Protein AF-0000000080643286 (afdb_homodimer)

pLDDT: mean 87.91, std 19.24, range [28.99, 98.94]

Foldseek 3Di:
DAAEEEFAAFLVLLVLLVVLPHQEYEAEAVLFAPQGQYHADLVRVLSNCVVQVVSVHAYEYGRAAPDDPVSLVVLLVVQVSCVVSPHQEYEYADCSNLVSQVVDPDGRAYEYPNAQPQQAQVVLQVVVVSRHQEYEHHLQYAQVSLLRSLVPHPHAYEYEQKFKGWDDFDQAACPVPQPCDPVPRLPLVCPVVLQWGWSQPVVVSQTFTWHQDNRHITTIDSAMHHCLQPCVSVVVSPHRYYYHRQRSHDSVLSSLSSNLSSVLNVLCVVPVVSSNVCSVVSCVVNVVPDDPRHYYDNRNHPPDPPD/DAAEEEFAAFLVLLVLLVVLPHQEYEAEAVLFAPQGQYHADLVRVLSNCVVQVVSVHAYEYGRAAPDDPVSLVVLLVVQVSCVVSPHQEYEYADCSNLVSQVVDPDGRAYEYPNAQPQQAQVVLQVVVVSRHQEYEHHLQYAQVSLLRSLVPHPHAYEYEQKFKGWDDFDQAACPVPQPCPPVPRLPLVCPVVLQWGWPQPVVVSQTFTWHQDNRHITTIDSAMHHCLQPCVSVVVSPRRYYYHRQRSHDSVLSSLSSNLSSVLNVLCVVPVVSSNVCSVVSCVVNVVPDDPRHYYDNRNHPPDPPD

Nearest PDB structures (foldseek):
  4gug-assembly1_B  TM=5.616E-01  e=1.671E-03  Salmonella enterica subsp. enterica serovar Typhimurium str. LT2
  4gfs-assembly1_B  TM=5.701E-01  e=5.575E-03  Salmonella enterica subsp. enterica serovar Typhimurium str. LT2
  2pz0-assembly1_A  TM=5.524E-01  e=9.587E-03  Caldanaerobacter subterraneus subsp. tengcongensis MB4
  4h3d-assembly2_D  TM=5.889E-01  e=2.835E-02  Clostridioides difficile 630
  4h3d-assembly2_C  TM=5.946E-01  e=4.591E-02  Clostridioides difficile 630

Structure (mmCIF, N/CA/C/O backbone):
data_AF-0000000080643286-model_v1
#
loop_
_entity.id
_entity.type
_entity.pdbx_description
1 polymer 'Putative protease'
#
loop_
_atom_site.group_PDB
_atom_site.id
_atom_site.type_symbol
_atom_site.label_atom_id
_atom_site.label_alt_id
_atom_site.label_comp_id
_atom_site.label_asym_id
_atom_site.label_entity_id
_atom_site.label_seq_id
_atom_site.pdbx_PDB_ins_code
_atom_site.Cartn_x
_atom_site.Cartn_y
_atom_site.Cartn_z
_atom_site.occupancy
_atom_site.B_iso_or_equiv
_atom_site.auth_seq_id
_atom_site.auth_comp_id
_atom_site.auth_asym_id
_atom_site.auth_atom_id
_atom_site.pdbx_PDB_model_num
ATOM 1 N N . MET A 1 1 ? 6.134 30.787 1.974 1 85.88 1 MET A N 1
ATOM 2 C CA . MET A 1 1 ? 6.102 30.347 3.366 1 85.88 1 MET A CA 1
ATOM 3 C C . MET A 1 1 ? 5.567 28.923 3.474 1 85.88 1 MET A C 1
ATOM 5 O O . MET A 1 1 ? 4.653 28.542 2.74 1 85.88 1 MET A O 1
ATOM 9 N N . THR A 1 2 ? 6.175 28.147 4.328 1 96.79 2 THR A N 1
ATOM 10 C CA . THR A 1 2 ? 5.783 26.759 4.544 1 96.79 2 THR A CA 1
ATOM 11 C C . THR A 1 2 ? 4.402 26.681 5.187 1 96.79 2 THR A C 1
ATOM 13 O O . THR A 1 2 ? 4.125 27.383 6.162 1 96.79 2 THR A O 1
ATOM 16 N N . GLU A 1 3 ? 3.52 25.964 4.606 1 98.75 3 GLU A N 1
ATOM 17 C CA . GLU A 1 3 ? 2.154 25.776 5.084 1 98.75 3 GLU A CA 1
ATOM 18 C C . GLU A 1 3 ? 2.118 24.867 6.309 1 98.75 3 GLU A C 1
ATOM 20 O O . GLU A 1 3 ? 2.803 23.843 6.35 1 98.75 3 GLU A O 1
ATOM 25 N N . LEU A 1 4 ? 1.375 25.29 7.342 1 98.9 4 LEU A N 1
ATOM 26 C CA . LEU A 1 4 ? 1.074 24.418 8.471 1 98.9 4 LEU A CA 1
ATOM 27 C C . LEU A 1 4 ? -0.297 23.77 8.308 1 98.9 4 LEU A C 1
ATOM 29 O O . LEU A 1 4 ? -1.325 24.441 8.436 1 98.9 4 LEU A O 1
ATOM 33 N N . LEU A 1 5 ? -0.323 22.496 7.99 1 98.91 5 LEU A N 1
ATOM 34 C CA . LEU A 1 5 ? -1.518 21.701 7.73 1 98.91 5 LEU A CA 1
ATOM 35 C C . LEU A 1 5 ? -1.91 20.889 8.96 1 98.91 5 LEU A C 1
ATOM 37 O O . LEU A 1 5 ? -1.07 20.206 9.55 1 98.91 5 LEU A O 1
ATOM 41 N N . VAL A 1 6 ? -3.194 20.96 9.375 1 98.83 6 VAL A N 1
ATOM 42 C CA . VAL A 1 6 ? -3.613 20.303 10.609 1 98.83 6 VAL A CA 1
ATOM 43 C C . VAL A 1 6 ? -4.904 19.524 10.368 1 98.83 6 VAL A C 1
ATOM 45 O O . VAL A 1 6 ? -5.706 19.89 9.506 1 98.83 6 VAL A O 1
ATOM 48 N N . THR A 1 7 ? -5.124 18.435 11.045 1 98.58 7 THR A N 1
ATOM 49 C CA . THR A 1 7 ? -6.366 17.673 10.994 1 98.58 7 THR A CA 1
ATOM 50 C C . THR A 1 7 ? -7.259 18.014 12.184 1 98.58 7 THR A C 1
ATOM 52 O O . THR A 1 7 ? -6.966 17.628 13.317 1 98.58 7 THR A O 1
ATOM 55 N N . PRO A 1 8 ? -8.377 18.65 11.971 1 98.76 8 PRO A N 1
ATOM 56 C CA . PRO A 1 8 ? -9.264 19.063 13.061 1 98.76 8 PRO A CA 1
ATOM 57 C C . PRO A 1 8 ? -10.246 17.967 13.469 1 98.76 8 PRO A C 1
ATOM 59 O O . PRO A 1 8 ? -10.453 17.008 12.72 1 98.76 8 PRO A O 1
ATOM 62 N N . LYS A 1 9 ? -10.848 18.157 14.577 1 97.91 9 LYS A N 1
ATOM 63 C CA . LYS A 1 9 ? -11.771 17.149 15.091 1 97.91 9 LYS A CA 1
ATOM 64 C C . LYS A 1 9 ? -13.22 17.538 14.816 1 97.91 9 LYS A C 1
ATOM 66 O O . LYS A 1 9 ? -14.113 16.688 14.838 1 97.91 9 LYS A O 1
ATOM 71 N N . SER A 1 10 ? -13.476 18.853 14.659 1 97.89 10 SER A N 1
ATOM 72 C CA . SER A 1 10 ? -14.822 19.378 14.452 1 97.89 10 SER A CA 1
ATOM 73 C C . SER A 1 10 ? -14.782 20.772 13.835 1 97.89 10 SER A C 1
ATOM 75 O O . SER A 1 10 ? -13.714 21.376 13.721 1 97.89 10 SER A O 1
ATOM 77 N N . VAL A 1 11 ? -15.925 21.238 13.45 1 98.27 11 VAL A N 1
ATOM 78 C CA . VAL A 1 11 ? -16.019 22.587 12.902 1 98.27 11 VAL A CA 1
ATOM 79 C C . VAL A 1 11 ? -15.588 23.605 13.956 1 98.27 11 VAL A C 1
ATOM 81 O O . VAL A 1 11 ? -14.827 24.529 13.661 1 98.27 11 VAL A O 1
ATOM 84 N N . LYS A 1 12 ? -16.035 23.425 15.146 1 98.16 12 LYS A N 1
ATOM 85 C CA . LYS A 1 12 ? -15.657 24.317 16.238 1 98.16 12 LYS A CA 1
ATOM 86 C C . LYS A 1 12 ? -14.149 24.296 16.468 1 98.16 12 LYS A C 1
ATOM 88 O O . LYS A 1 12 ? -13.545 25.331 16.759 1 98.16 12 LYS A O 1
ATOM 93 N N . HIS A 1 13 ? -13.566 23.181 16.351 1 98.72 13 HIS A N 1
ATOM 94 C CA . HIS A 1 13 ? -12.129 23.024 16.544 1 98.72 13 HIS A CA 1
ATOM 95 C C . HIS A 1 13 ? -11.343 23.808 15.498 1 98.72 13 HIS A C 1
ATOM 97 O O . HIS A 1 13 ? -10.26 24.323 15.786 1 98.72 13 HIS A O 1
ATOM 103 N N . ILE A 1 14 ? -11.868 23.906 14.307 1 98.78 14 ILE A N 1
ATOM 104 C CA . ILE A 1 14 ? -11.22 24.633 13.22 1 98.78 14 ILE A CA 1
ATOM 105 C C . ILE A 1 14 ? -11.032 26.095 13.617 1 98.78 14 ILE A C 1
ATOM 107 O O . ILE A 1 14 ? -9.972 26.679 13.378 1 98.78 14 ILE A O 1
ATOM 111 N N . GLU A 1 15 ? -12.007 26.656 14.244 1 98.1 15 GLU A N 1
ATOM 112 C CA . GLU A 1 15 ? -11.915 28.044 14.689 1 98.1 15 GLU A CA 1
ATOM 113 C C . GLU A 1 15 ? -10.726 28.245 15.625 1 98.1 15 GLU A C 1
ATOM 115 O O . GLU A 1 15 ? -9.957 29.195 15.464 1 98.1 15 GLU A O 1
ATOM 120 N N . THR A 1 16 ? -10.653 27.355 16.557 1 98.68 16 THR A N 1
ATOM 121 C CA . THR A 1 16 ? -9.552 27.424 17.512 1 98.68 16 THR A CA 1
ATOM 122 C C . THR A 1 16 ? -8.21 27.264 16.803 1 98.68 16 THR A C 1
ATOM 124 O O . THR A 1 16 ? -7.257 27.988 17.098 1 98.68 16 THR A O 1
ATOM 127 N N . LEU A 1 17 ? -8.118 26.355 15.86 1 98.89 17 LEU A N 1
ATOM 128 C CA . LEU A 1 17 ? -6.867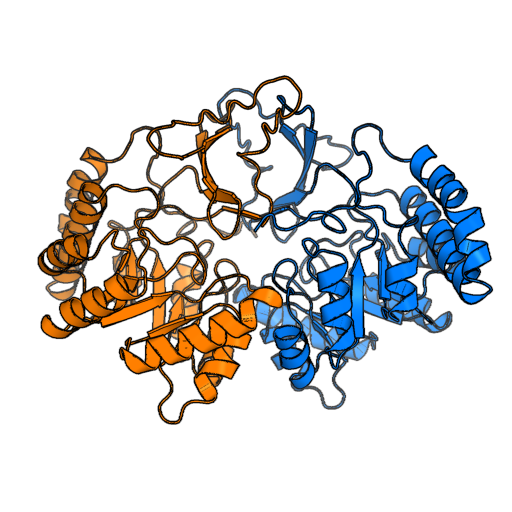 26.049 15.175 1 98.89 17 LEU A CA 1
ATOM 129 C C . LEU A 1 17 ? -6.448 27.201 14.268 1 98.89 17 LEU A C 1
ATOM 131 O O . LEU A 1 17 ? -5.254 27.437 14.069 1 98.89 17 LEU A O 1
ATOM 135 N N . ILE A 1 18 ? -7.425 27.925 13.718 1 98.76 18 ILE A N 1
ATOM 136 C CA . ILE A 1 18 ? -7.117 29.124 12.946 1 98.76 18 ILE A CA 1
ATOM 137 C C . ILE A 1 18 ? -6.407 30.142 13.836 1 98.76 18 ILE A C 1
ATOM 139 O O . ILE A 1 18 ? -5.376 30.699 13.452 1 98.76 18 ILE A O 1
ATOM 143 N N . GLU A 1 19 ? -6.922 30.292 15.048 1 98.4 19 GLU A N 1
ATOM 144 C CA . GLU A 1 19 ? -6.327 31.219 16.005 1 98.4 19 GLU A CA 1
ATOM 145 C C . GLU A 1 19 ? -4.929 30.766 16.416 1 98.4 19 GLU A C 1
ATOM 147 O O . GLU A 1 19 ? -4.059 31.594 16.695 1 98.4 19 GLU A O 1
ATOM 152 N N . LYS A 1 20 ? -4.711 29.467 16.403 1 98.64 20 LYS A N 1
ATOM 153 C CA . LYS A 1 20 ? -3.434 28.9 16.827 1 98.64 20 LYS A CA 1
ATOM 154 C C . LYS A 1 20 ? -2.416 28.928 15.69 1 98.64 20 LYS A C 1
ATOM 156 O O . LYS A 1 20 ? -1.246 28.596 15.89 1 98.64 20 LYS A O 1
ATOM 161 N N . GLY A 1 21 ? -2.886 29.3 14.456 1 98.57 21 GLY A N 1
ATOM 162 C CA . GLY A 1 21 ? -1.913 29.586 13.414 1 98.57 21 GLY A CA 1
ATOM 163 C C . GLY A 1 21 ? -1.928 28.569 12.289 1 98.57 21 GLY A C 1
ATOM 164 O O . GLY A 1 21 ? -1.064 28.594 11.41 1 98.57 21 GLY A O 1
ATOM 165 N N . ALA A 1 22 ? -2.847 27.626 12.226 1 98.81 22 ALA A N 1
ATOM 166 C CA . ALA A 1 22 ? -2.965 26.684 11.116 1 98.81 22 ALA A CA 1
ATOM 167 C C . ALA A 1 22 ? -3.286 27.41 9.813 1 98.81 22 ALA A C 1
ATOM 169 O O . ALA A 1 22 ? -4.07 28.362 9.802 1 98.81 22 ALA A O 1
ATOM 170 N N . ASP A 1 23 ? -2.708 26.95 8.707 1 98.83 23 ASP A N 1
ATOM 171 C CA . ASP A 1 23 ? -2.919 27.565 7.4 1 98.83 23 ASP A CA 1
ATOM 172 C C . ASP A 1 23 ? -3.949 26.784 6.585 1 98.83 23 ASP A C 1
ATOM 174 O O . ASP A 1 23 ? -4.582 27.337 5.684 1 98.83 23 ASP A O 1
ATOM 178 N N . ALA A 1 24 ? -4.074 25.478 6.81 1 98.9 24 ALA A N 1
ATOM 179 C CA . ALA A 1 24 ? -4.931 24.579 6.041 1 98.9 24 ALA A CA 1
ATOM 180 C C . ALA A 1 24 ? -5.404 23.408 6.896 1 98.9 24 ALA A C 1
ATOM 182 O O . ALA A 1 24 ? -4.82 23.119 7.943 1 98.9 24 ALA A O 1
ATOM 183 N N . PHE A 1 25 ? -6.495 22.789 6.444 1 98.94 25 PHE A N 1
ATOM 184 C CA . PHE A 1 25 ? -7.148 21.756 7.24 1 98.94 25 PHE A CA 1
ATOM 185 C C . PHE A 1 25 ? -7.518 20.558 6.373 1 98.94 25 PHE A C 1
ATOM 187 O O . PHE A 1 25 ? -7.984 20.723 5.244 1 98.94 25 PHE A O 1
ATOM 194 N N . VAL A 1 26 ? -7.242 19.381 6.86 1 98.84 26 VAL A N 1
ATOM 195 C CA . VAL A 1 26 ? -7.73 18.162 6.225 1 98.84 26 VAL A CA 1
ATOM 196 C C . VAL A 1 26 ? -9.048 17.736 6.868 1 98.84 26 VAL A C 1
ATOM 198 O O . VAL A 1 26 ? -9.102 17.47 8.071 1 98.84 26 VAL A O 1
ATOM 201 N N . ILE A 1 27 ? -10.069 17.68 6.096 1 98.78 27 ILE A N 1
ATOM 202 C CA . ILE A 1 27 ? -11.393 17.296 6.574 1 98.78 27 ILE A CA 1
ATOM 203 C C . ILE A 1 27 ? -11.992 16.244 5.644 1 98.78 27 ILE A C 1
ATOM 205 O O . ILE A 1 27 ? -11.484 16.019 4.543 1 98.78 27 ILE A O 1
ATOM 209 N N . GLY A 1 28 ? -13.019 15.568 6.111 1 98.28 28 GLY A N 1
ATOM 210 C CA . GLY A 1 28 ? -13.666 14.581 5.262 1 98.28 28 GLY A CA 1
ATOM 211 C C . GLY A 1 28 ? -14.52 13.595 6.037 1 98.28 28 GLY A C 1
ATOM 212 O O . GLY A 1 28 ? -14.69 13.733 7.25 1 98.28 28 GLY A O 1
ATOM 213 N N . GLU A 1 29 ? -15.077 12.621 5.309 1 97.1 29 GLU A N 1
ATOM 214 C CA . GLU A 1 29 ? -15.871 11.514 5.833 1 97.1 29 GLU A CA 1
ATOM 215 C C . GLU A 1 29 ? -15.079 10.21 5.816 1 97.1 29 GLU A C 1
ATOM 217 O O . GLU A 1 29 ? -14.378 9.916 4.846 1 97.1 29 GLU A O 1
ATOM 222 N N . GLN A 1 30 ? -15.232 9.427 6.838 1 93.15 30 GLN A N 1
ATOM 223 C CA . GLN A 1 30 ? -14.522 8.156 6.944 1 93.15 30 GLN A CA 1
ATOM 224 C C . GLN A 1 30 ? -14.85 7.243 5.767 1 93.15 30 GLN A C 1
ATOM 226 O O . GLN A 1 30 ? -14.036 6.401 5.383 1 93.15 30 GLN A O 1
ATOM 231 N N . LYS A 1 31 ? -16.003 7.465 5.223 1 94.32 31 LYS A N 1
ATOM 232 C CA . LYS A 1 31 ? -16.414 6.658 4.078 1 94.32 31 LYS A CA 1
ATOM 233 C C . LYS A 1 31 ? -15.456 6.84 2.904 1 94.32 31 LYS A C 1
ATOM 235 O O . LYS A 1 31 ? -15.276 5.927 2.095 1 94.32 31 LYS A O 1
ATOM 240 N N . PHE A 1 32 ? -14.759 8.012 2.842 1 97.03 32 PHE A N 1
ATOM 241 C CA . PHE A 1 32 ? -13.978 8.343 1.656 1 97.03 32 PHE A CA 1
ATOM 242 C C . PHE A 1 32 ? -12.518 8.585 2.019 1 97.03 32 PHE A C 1
ATOM 244 O O . PHE A 1 32 ? -11.634 8.474 1.167 1 97.03 32 PHE A O 1
ATOM 251 N N . GLY A 1 33 ? -12.334 8.995 3.257 1 95.89 33 GLY A N 1
ATOM 252 C CA . GLY A 1 33 ? -10.989 9.335 3.694 1 95.89 33 GLY A CA 1
ATOM 253 C C . GLY A 1 33 ? -10.467 8.418 4.784 1 95.89 33 GLY A C 1
ATOM 254 O O . GLY A 1 33 ? -11.219 8.012 5.673 1 95.89 33 GLY A O 1
ATOM 255 N N . LEU A 1 34 ? -9.123 8.16 4.733 1 93.63 34 LEU A N 1
ATOM 256 C CA . LEU A 1 34 ? -8.468 7.334 5.742 1 93.63 34 LEU A CA 1
ATOM 257 C C . LEU A 1 34 ? -7.891 8.197 6.86 1 93.63 34 LEU A C 1
ATOM 259 O O . LEU A 1 34 ? -7.345 9.272 6.601 1 93.63 34 LEU A O 1
ATOM 263 N N . ARG A 1 35 ? -8.089 7.723 8.088 1 90.34 35 ARG A N 1
ATOM 264 C CA . ARG A 1 35 ? -7.347 8.191 9.255 1 90.34 35 ARG A CA 1
ATOM 265 C C . ARG A 1 35 ? -7.595 9.675 9.502 1 90.34 35 ARG A C 1
ATOM 267 O O . ARG A 1 35 ? -6.649 10.454 9.638 1 90.34 35 ARG A O 1
ATOM 274 N N . LEU A 1 36 ? -8.798 10.012 9.538 1 94.14 36 LEU A N 1
ATOM 275 C CA . LEU A 1 36 ? -9.239 11.357 9.891 1 94.14 36 LEU A CA 1
ATOM 276 C C . LEU A 1 36 ? -9.286 11.533 11.405 1 94.14 36 LEU A C 1
ATOM 278 O O . LEU A 1 36 ? -9.639 10.602 12.132 1 94.14 36 LEU A O 1
ATOM 282 N N . ALA A 1 37 ? -8.909 12.744 11.824 1 94.28 37 ALA A N 1
ATOM 283 C CA . ALA A 1 37 ? -8.994 13.026 13.254 1 94.28 37 ALA A CA 1
ATOM 284 C C . ALA A 1 37 ? -10.444 13.229 13.687 1 94.28 37 ALA A C 1
ATOM 286 O O . ALA A 1 37 ? -10.808 12.916 14.823 1 94.28 37 ALA A O 1
ATOM 287 N N . GLY A 1 38 ? -11.239 13.841 12.831 1 95.24 38 GLY A N 1
ATOM 288 C CA . GLY A 1 38 ? -12.664 14.05 13.03 1 95.24 38 GLY A CA 1
ATOM 289 C C . GLY A 1 38 ? -13.504 13.596 11.851 1 95.24 38 GLY A C 1
ATOM 290 O O . GLY A 1 38 ? -12.997 13.461 10.736 1 95.24 38 GLY A O 1
ATOM 291 N N . GLU A 1 39 ? -14.742 13.36 12.145 1 95.38 39 GLU A N 1
ATOM 292 C CA . GLU A 1 39 ? -15.706 13.005 11.108 1 95.38 39 GLU A CA 1
ATOM 293 C C . GLU A 1 39 ? -16.546 14.211 10.7 1 95.38 39 GLU A C 1
ATOM 295 O O . GLU A 1 39 ? -17.181 14.847 11.544 1 95.38 39 GLU A O 1
ATOM 300 N N . PHE A 1 40 ? -16.571 14.537 9.431 1 98.25 40 PHE A N 1
ATOM 301 C CA . PHE A 1 40 ? -17.343 15.653 8.896 1 98.25 40 PHE A CA 1
ATOM 302 C C . PHE A 1 40 ? -18.361 15.166 7.872 1 98.25 40 PHE A C 1
ATOM 304 O O . PHE A 1 40 ? -18.003 14.847 6.736 1 98.25 40 PHE A O 1
ATOM 311 N N . ASP A 1 41 ? -19.581 15.144 8.26 1 96.81 41 ASP A N 1
ATOM 312 C CA . ASP A 1 41 ? -20.615 14.818 7.282 1 96.81 41 ASP A CA 1
ATOM 313 C C . ASP A 1 41 ? -20.847 15.981 6.321 1 96.81 41 ASP A C 1
ATOM 315 O O . ASP A 1 41 ? -20.171 17.009 6.406 1 96.81 41 ASP A O 1
ATOM 319 N N . LYS A 1 42 ? -21.773 15.868 5.483 1 97.68 42 LYS A N 1
ATOM 320 C CA . LYS A 1 42 ? -21.966 16.846 4.416 1 97.68 42 LYS A CA 1
ATOM 321 C C . LYS A 1 42 ? -22.261 18.231 4.987 1 97.68 42 LYS A C 1
ATOM 323 O O . LYS A 1 42 ? -21.694 19.228 4.535 1 97.68 42 LYS A O 1
ATOM 328 N N . ALA A 1 43 ? -23.113 18.287 5.964 1 98.43 43 ALA A N 1
ATOM 329 C CA . ALA A 1 43 ? -23.442 19.57 6.581 1 98.43 43 ALA A CA 1
ATOM 330 C C . ALA A 1 43 ? -22.216 20.192 7.242 1 98.43 43 ALA A C 1
ATOM 332 O O . ALA A 1 43 ? -21.966 21.391 7.097 1 98.43 43 ALA A O 1
ATOM 333 N N . ALA A 1 44 ? -21.492 19.382 7.955 1 98.64 44 ALA A N 1
ATOM 334 C CA . ALA A 1 44 ? -20.276 19.852 8.614 1 98.64 44 ALA A CA 1
ATOM 335 C C . ALA A 1 44 ? -19.232 20.291 7.592 1 98.64 44 ALA A C 1
ATOM 337 O O . ALA A 1 44 ? -18.494 21.252 7.823 1 98.64 44 ALA A O 1
ATOM 338 N N . MET A 1 45 ? -19.195 19.593 6.494 1 98.75 45 MET A N 1
ATOM 339 C CA . MET A 1 45 ? -18.266 19.959 5.429 1 98.75 45 MET A CA 1
ATOM 340 C C . MET A 1 45 ? -18.576 21.352 4.891 1 98.75 45 MET A C 1
ATOM 342 O O . MET A 1 45 ? -17.672 22.171 4.72 1 98.75 45 MET A O 1
ATOM 346 N N . ILE A 1 46 ? -19.806 21.594 4.633 1 98.84 46 ILE A N 1
ATOM 347 C CA . ILE A 1 46 ? -20.225 22.89 4.111 1 98.84 46 ILE A CA 1
ATOM 348 C C . ILE A 1 46 ? -19.843 23.992 5.098 1 98.84 46 ILE A C 1
ATOM 350 O O . ILE A 1 46 ? -19.223 24.987 4.717 1 98.84 46 ILE A O 1
ATOM 354 N N . GLU A 1 47 ? -20.15 23.754 6.349 1 98.82 47 GLU A N 1
ATOM 355 C CA . GLU A 1 47 ? -19.856 24.733 7.391 1 98.82 47 GLU A CA 1
ATOM 356 C C . GLU A 1 47 ? -18.352 24.933 7.552 1 98.82 47 GLU A C 1
ATOM 358 O O . GLU A 1 47 ? -17.883 26.063 7.705 1 98.82 47 GLU A O 1
ATOM 363 N N . ALA A 1 48 ? -17.631 23.871 7.523 1 98.84 48 ALA A N 1
ATOM 364 C CA . ALA A 1 48 ? -16.182 23.918 7.694 1 98.84 48 ALA A CA 1
ATOM 365 C C . ALA A 1 48 ? -15.521 24.704 6.565 1 98.84 48 ALA A C 1
ATOM 367 O O . ALA A 1 48 ? -14.69 25.581 6.813 1 98.84 48 ALA A O 1
ATOM 368 N N . VAL A 1 49 ? -15.877 24.405 5.329 1 98.87 49 VAL A N 1
ATOM 369 C CA . VAL A 1 49 ? -15.28 25.065 4.173 1 98.87 49 VAL A CA 1
ATOM 370 C C . VAL A 1 49 ? -15.573 26.563 4.224 1 98.87 49 VAL A C 1
ATOM 372 O O . VAL A 1 49 ? -14.682 27.384 3.999 1 98.87 49 VAL A O 1
ATOM 375 N N . ASP A 1 50 ? -16.776 26.888 4.574 1 98.64 50 ASP A N 1
ATOM 376 C CA . ASP A 1 50 ? -17.155 28.293 4.688 1 98.64 50 ASP A CA 1
ATOM 377 C C . ASP A 1 50 ? -16.321 29.002 5.752 1 98.64 50 ASP A C 1
ATOM 379 O O . ASP A 1 50 ? -15.776 30.08 5.505 1 98.64 50 ASP A O 1
ATOM 383 N N . MET A 1 51 ? -16.266 28.397 6.918 1 98.45 51 MET A N 1
ATOM 384 C CA . MET A 1 51 ? -15.507 28.961 8.031 1 98.45 51 MET A CA 1
ATOM 385 C C . MET A 1 51 ? -14.04 29.136 7.654 1 98.45 51 MET A C 1
ATOM 387 O O . MET A 1 51 ? -13.446 30.181 7.926 1 98.45 51 MET A O 1
ATOM 391 N N . ILE A 1 52 ? -13.429 28.158 7.041 1 98.83 52 ILE A N 1
ATOM 392 C CA . ILE A 1 52 ? -12.024 28.167 6.647 1 98.83 52 ILE A CA 1
ATOM 393 C C . ILE A 1 52 ? -11.779 29.283 5.634 1 98.83 52 ILE A C 1
ATOM 395 O O . ILE A 1 52 ? -10.85 30.079 5.791 1 98.83 52 ILE A O 1
ATOM 399 N N . HIS A 1 53 ? -12.659 29.418 4.643 1 98.8 53 HIS A N 1
ATOM 400 C CA . HIS A 1 53 ? -12.507 30.405 3.58 1 98.8 53 HIS A CA 1
ATOM 401 C C . HIS A 1 53 ? -12.707 31.821 4.109 1 98.8 53 HIS A C 1
ATOM 403 O O . HIS A 1 53 ? -12.004 32.747 3.697 1 98.8 53 HIS A O 1
ATOM 409 N N . ARG A 1 54 ? -13.63 31.986 5.029 1 98.36 54 ARG A N 1
ATOM 410 C CA . ARG A 1 54 ? -13.883 33.299 5.614 1 98.36 54 ARG A CA 1
ATOM 411 C C . ARG A 1 54 ? -12.645 33.827 6.331 1 98.36 54 ARG A C 1
ATOM 413 O O . ARG A 1 54 ? -12.487 35.038 6.498 1 98.36 54 ARG A O 1
ATOM 420 N N . ASN A 1 55 ? -11.836 32.951 6.727 1 98.54 55 ASN A N 1
ATOM 421 C CA . ASN A 1 55 ? -10.634 33.348 7.451 1 98.54 55 ASN A CA 1
ATOM 422 C C . ASN A 1 55 ? -9.397 33.288 6.559 1 98.54 55 ASN A C 1
ATOM 424 O O . ASN A 1 55 ? -8.268 33.3 7.054 1 98.54 55 ASN A O 1
ATOM 428 N N . GLY A 1 56 ? -9.597 33.111 5.267 1 98.41 56 GLY A N 1
ATOM 429 C CA . GLY A 1 56 ? -8.51 33.142 4.302 1 98.41 56 GLY A CA 1
ATOM 430 C C . GLY A 1 56 ? -7.628 31.909 4.358 1 98.41 56 GLY A C 1
ATOM 431 O O . GLY A 1 56 ? -6.444 31.971 4.017 1 98.41 56 GLY A O 1
ATOM 432 N N . LYS A 1 57 ? -8.112 30.79 4.868 1 98.77 57 LYS A N 1
ATOM 433 C CA . LYS A 1 57 ? -7.371 29.537 4.978 1 98.77 57 LYS A CA 1
ATOM 434 C C . LYS A 1 57 ? -7.837 28.529 3.932 1 98.77 57 LYS A C 1
ATOM 436 O O . LYS A 1 57 ? -8.707 28.834 3.114 1 98.77 57 LYS A O 1
ATOM 441 N N . LYS A 1 58 ? -7.236 27.334 3.873 1 98.88 58 LYS A N 1
ATOM 442 C CA . LYS A 1 58 ? -7.525 26.359 2.825 1 98.88 58 LYS A CA 1
ATOM 443 C C . LYS A 1 58 ? -8.135 25.088 3.409 1 98.88 58 LYS A C 1
ATOM 445 O O . LYS A 1 58 ? -7.716 24.624 4.472 1 98.88 58 LYS A O 1
ATOM 450 N N . ALA A 1 59 ? -9.088 24.532 2.692 1 98.91 59 ALA A N 1
ATOM 451 C CA . ALA A 1 59 ? -9.75 23.283 3.06 1 98.91 59 ALA A CA 1
ATOM 452 C C . ALA A 1 59 ? -9.386 22.163 2.091 1 98.91 59 ALA A C 1
ATOM 454 O O . ALA A 1 59 ? -9.649 22.262 0.89 1 98.91 59 ALA A O 1
ATOM 455 N N . TYR A 1 60 ? -8.791 21.124 2.558 1 98.9 60 TYR A N 1
ATOM 456 C CA . TYR A 1 60 ? -8.46 19.937 1.778 1 98.9 60 TYR A CA 1
ATOM 457 C C . TYR A 1 60 ? -9.352 18.764 2.165 1 98.9 60 TYR A C 1
ATOM 459 O O . TYR A 1 60 ? -9.473 18.431 3.346 1 98.9 60 TYR A O 1
ATOM 467 N N . ALA A 1 61 ? -9.933 18.104 1.202 1 98.91 61 ALA A N 1
ATOM 468 C CA . ALA A 1 61 ? -10.818 16.97 1.457 1 98.91 61 ALA A CA 1
ATOM 469 C C . ALA A 1 61 ? -10.082 15.647 1.268 1 98.91 61 ALA A C 1
ATOM 471 O O . ALA A 1 61 ? -9.439 15.429 0.238 1 98.91 61 ALA A O 1
ATOM 472 N N . ALA A 1 62 ? -10.202 14.809 2.246 1 98.5 62 ALA A N 1
ATOM 473 C CA . ALA A 1 62 ? -9.607 13.478 2.162 1 98.5 62 ALA A CA 1
ATOM 474 C C . ALA A 1 62 ? -10.48 12.538 1.335 1 98.5 62 ALA A C 1
ATOM 476 O O . ALA A 1 62 ? -11.636 12.287 1.683 1 98.5 62 ALA A O 1
ATOM 477 N N . VAL A 1 63 ? -10.009 12.065 0.264 1 98.33 63 VAL A N 1
ATOM 478 C CA . VAL A 1 63 ? -10.585 11.019 -0.574 1 98.33 63 VAL A CA 1
ATOM 479 C C . VAL A 1 63 ? -9.525 9.966 -0.89 1 98.33 63 VAL A C 1
ATOM 481 O O . VAL A 1 63 ? -9.33 9.601 -2.051 1 98.33 63 VAL A O 1
ATOM 484 N N . ASN A 1 64 ? -8.829 9.535 0.137 1 96.67 64 ASN A N 1
ATOM 485 C CA . ASN A 1 64 ? -7.679 8.647 -0.001 1 96.67 64 ASN A CA 1
ATOM 486 C C . ASN A 1 64 ? -8.006 7.23 0.461 1 96.67 64 ASN A C 1
ATOM 488 O O . ASN A 1 64 ? -7.106 6.462 0.806 1 96.67 64 ASN A O 1
ATOM 492 N N . GLY A 1 65 ? -9.273 6.876 0.466 1 94.16 65 GLY A N 1
ATOM 493 C CA . GLY A 1 65 ? -9.689 5.541 0.866 1 94.16 65 GLY A CA 1
ATOM 494 C C . GLY A 1 65 ? -9.231 4.46 -0.096 1 94.16 65 GLY A C 1
ATOM 495 O O . GLY A 1 65 ? -8.818 4.756 -1.219 1 94.16 65 GLY A O 1
ATOM 496 N N . ILE A 1 66 ? -9.199 3.213 0.413 1 93.38 66 ILE A N 1
ATOM 497 C CA . ILE A 1 66 ? -9.042 2.045 -0.447 1 93.38 66 ILE A CA 1
ATOM 498 C C . ILE A 1 66 ? -10.405 1.612 -0.983 1 93.38 66 ILE A C 1
ATOM 500 O O . ILE A 1 66 ? -11.143 0.889 -0.309 1 93.38 66 ILE A O 1
ATOM 504 N N . PHE A 1 67 ? -10.706 1.991 -2.221 1 94.75 67 PHE A N 1
ATOM 505 C CA . PHE A 1 67 ? -12.071 1.884 -2.723 1 94.75 67 PHE A CA 1
ATOM 506 C C . PHE A 1 67 ? -12.282 0.554 -3.437 1 94.75 67 PHE A C 1
ATOM 508 O O . PHE A 1 67 ? -11.562 0.23 -4.384 1 94.75 67 PHE A O 1
ATOM 515 N N . HIS A 1 68 ? -13.222 -0.135 -2.965 1 93.58 68 HIS A N 1
ATOM 516 C CA . HIS A 1 68 ? -13.753 -1.295 -3.671 1 93.58 68 HIS A CA 1
ATOM 517 C C . HIS A 1 68 ? -14.826 -0.884 -4.675 1 93.58 68 HIS A C 1
ATOM 519 O O . HIS A 1 68 ? -15.32 0.245 -4.635 1 93.58 68 HIS A O 1
ATOM 525 N N . ASN A 1 69 ? -15.209 -1.742 -5.545 1 94.29 69 ASN A N 1
ATOM 526 C CA . ASN A 1 69 ? -16.11 -1.389 -6.636 1 94.29 69 ASN A CA 1
ATOM 527 C C . ASN A 1 69 ? -17.417 -0.798 -6.114 1 94.29 69 ASN A C 1
ATOM 529 O O . ASN A 1 69 ? -17.944 0.156 -6.689 1 94.29 69 ASN A O 1
ATOM 533 N N . TYR A 1 70 ? -17.862 -1.304 -5.024 1 91.86 70 TYR A N 1
ATOM 534 C CA . TYR A 1 70 ? -19.17 -0.885 -4.533 1 91.86 70 TYR A CA 1
ATOM 535 C C . TYR A 1 70 ? -19.102 0.51 -3.922 1 91.86 70 TYR A C 1
ATOM 537 O O . TYR A 1 70 ? -20.135 1.124 -3.646 1 91.86 70 TYR A O 1
ATOM 545 N N . HIS A 1 71 ? -17.925 1.077 -3.767 1 92.81 71 HIS A N 1
ATOM 546 C CA . HIS A 1 71 ? -17.753 2.431 -3.254 1 92.81 71 HIS A CA 1
ATOM 547 C C . HIS A 1 71 ? -17.787 3.456 -4.383 1 92.81 71 HIS A C 1
ATOM 549 O O . HIS A 1 71 ? -17.982 4.649 -4.138 1 92.81 71 HIS A O 1
ATOM 555 N N . LEU A 1 72 ? -17.594 3.073 -5.603 1 94.54 72 LEU A N 1
ATOM 556 C CA . LEU A 1 72 ? -17.169 3.976 -6.667 1 94.54 72 LEU A CA 1
ATOM 557 C C . LEU A 1 72 ? -18.272 4.974 -7.005 1 94.54 72 LEU A C 1
ATOM 559 O O . LEU A 1 72 ? -17.997 6.153 -7.242 1 94.54 72 LEU A O 1
ATOM 563 N N . SER A 1 73 ? -19.504 4.55 -7.029 1 95.73 73 SER A N 1
ATOM 564 C CA . SER A 1 73 ? -20.602 5.474 -7.291 1 95.73 73 SER A CA 1
ATOM 565 C C . SER A 1 73 ? -20.674 6.563 -6.227 1 95.73 73 SER A C 1
ATOM 567 O O . SER A 1 73 ? -20.9 7.733 -6.542 1 95.73 73 SER A O 1
ATOM 569 N N . ALA A 1 74 ? -20.476 6.166 -5.031 1 96.98 74 ALA A N 1
ATOM 570 C CA . ALA A 1 74 ? -20.495 7.125 -3.93 1 96.98 74 ALA A CA 1
ATOM 571 C C . ALA A 1 74 ? -19.312 8.086 -4.02 1 96.98 74 ALA A C 1
ATOM 573 O O . ALA A 1 74 ? -19.437 9.266 -3.685 1 96.98 74 ALA A O 1
ATOM 574 N N . VAL A 1 75 ? -18.213 7.592 -4.468 1 97.76 75 VAL A N 1
ATOM 575 C CA . VAL A 1 75 ? -17.029 8.429 -4.625 1 97.76 75 VAL A CA 1
ATOM 576 C C . VAL A 1 75 ? -17.287 9.497 -5.686 1 97.76 75 VAL A C 1
ATOM 578 O O . VAL A 1 75 ? -16.979 10.673 -5.479 1 97.76 75 VAL A O 1
ATOM 581 N N . GLU A 1 76 ? -17.827 9.087 -6.788 1 97.84 76 GLU A N 1
ATOM 582 C CA . GLU A 1 76 ? -18.152 10.031 -7.853 1 97.84 76 GLU A CA 1
ATOM 583 C C . GLU A 1 76 ? -19.08 11.133 -7.349 1 97.84 76 GLU A C 1
ATOM 585 O O . GLU A 1 76 ? -18.814 12.319 -7.556 1 97.84 76 GLU A O 1
ATOM 590 N N . ALA A 1 77 ? -20.124 10.728 -6.647 1 98.32 77 ALA A N 1
ATOM 591 C CA . ALA A 1 77 ? -21.084 11.681 -6.097 1 98.32 77 ALA A CA 1
ATOM 592 C C . ALA A 1 77 ? -20.417 12.611 -5.087 1 98.32 77 ALA A C 1
ATOM 594 O O . ALA A 1 77 ? -20.733 13.802 -5.028 1 98.32 77 ALA A O 1
ATOM 595 N N . TYR A 1 78 ? -19.596 12.09 -4.314 1 98.55 78 TYR A N 1
ATOM 596 C CA . TYR A 1 78 ? -18.891 12.875 -3.306 1 98.55 78 TYR A CA 1
ATOM 597 C C . TYR A 1 78 ? -17.991 13.917 -3.958 1 98.55 78 TYR A C 1
ATOM 599 O O . TYR A 1 78 ? -17.908 15.055 -3.489 1 98.55 78 TYR A O 1
ATOM 607 N N . ILE A 1 79 ? -17.3 13.532 -5.047 1 98.52 79 ILE A N 1
ATOM 608 C CA . ILE A 1 79 ? -16.433 14.455 -5.771 1 98.52 79 ILE A CA 1
ATOM 609 C C . ILE A 1 79 ? -17.267 15.59 -6.361 1 98.52 79 ILE A C 1
ATOM 611 O O . ILE A 1 79 ? -16.854 16.752 -6.333 1 98.52 79 ILE A O 1
ATOM 615 N N . ASP A 1 80 ? -18.449 15.263 -6.863 1 98.51 80 ASP A N 1
ATOM 616 C CA . ASP A 1 80 ? -19.371 16.293 -7.333 1 98.51 80 ASP A CA 1
ATOM 617 C C . ASP A 1 80 ? -19.721 17.27 -6.213 1 98.51 80 ASP A C 1
ATOM 619 O O . ASP A 1 80 ? -19.69 18.486 -6.411 1 98.51 80 ASP A O 1
ATOM 623 N N . PHE A 1 81 ? -20.019 16.692 -5.064 1 98.64 81 PHE A N 1
ATOM 624 C CA . PHE A 1 81 ? -20.358 17.488 -3.891 1 98.64 81 PHE A CA 1
ATOM 625 C C . PHE A 1 81 ? -19.197 18.394 -3.497 1 98.64 81 PHE A C 1
ATOM 627 O O . PHE A 1 81 ? -19.397 19.572 -3.193 1 98.64 81 PHE A O 1
ATOM 634 N N . LEU A 1 82 ? -17.944 17.918 -3.557 1 98.8 82 LEU A N 1
ATOM 635 C CA . LEU A 1 82 ? -16.763 18.695 -3.199 1 98.8 82 LEU A CA 1
ATOM 636 C C . LEU A 1 82 ? -16.577 19.872 -4.151 1 98.8 82 LEU A C 1
ATOM 638 O O . LEU A 1 82 ? -16.114 20.939 -3.743 1 98.8 82 LEU A O 1
ATOM 642 N N . HIS A 1 83 ? -16.889 19.661 -5.447 1 98.58 83 HIS A N 1
ATOM 643 C CA . HIS A 1 83 ? -16.848 20.756 -6.409 1 98.58 83 HIS A CA 1
ATOM 644 C C . HIS A 1 83 ? -17.897 21.815 -6.085 1 98.58 83 HIS A C 1
ATOM 646 O O . HIS A 1 83 ? -17.638 23.013 -6.218 1 98.58 83 HIS A O 1
ATOM 652 N N . GLU A 1 84 ? -19.056 21.355 -5.622 1 98.25 84 GLU A N 1
ATOM 653 C CA . GLU A 1 84 ? -20.14 22.268 -5.272 1 98.25 84 GLU A CA 1
ATOM 654 C C . GLU A 1 84 ? -19.741 23.181 -4.117 1 98.25 84 GLU A C 1
ATOM 656 O O . GLU A 1 84 ? -20.028 24.38 -4.139 1 98.25 84 GLU A O 1
ATOM 661 N N . ILE A 1 85 ? -19.06 22.615 -3.158 1 98.45 85 ILE A N 1
ATOM 662 C CA . ILE A 1 85 ? -18.761 23.414 -1.975 1 98.45 85 ILE A CA 1
ATOM 663 C C . ILE A 1 85 ? -17.381 24.051 -2.118 1 98.45 85 ILE A C 1
ATOM 665 O O . ILE A 1 85 ? -16.912 24.741 -1.21 1 98.45 85 ILE A O 1
ATOM 669 N N . LYS A 1 86 ? -16.658 23.755 -3.178 1 97.96 86 LYS A N 1
ATOM 670 C CA . LYS A 1 86 ? -15.43 24.415 -3.614 1 97.96 86 LYS A CA 1
ATOM 671 C C . LYS A 1 86 ? -14.295 24.172 -2.624 1 97.96 86 LYS A C 1
ATOM 673 O O . LYS A 1 86 ? -13.623 25.115 -2.199 1 97.96 86 LYS A O 1
ATOM 678 N N . VAL A 1 87 ? -14.065 22.955 -2.266 1 98.73 87 VAL A N 1
ATOM 679 C CA . VAL A 1 87 ? -12.863 22.643 -1.499 1 98.73 87 VAL A CA 1
ATOM 680 C C . VAL A 1 87 ? -11.623 23.026 -2.303 1 98.73 87 VAL A C 1
ATOM 682 O O . VAL A 1 87 ? -11.666 23.08 -3.534 1 98.73 87 VAL A O 1
ATOM 685 N N . ASP A 1 88 ? -10.576 23.294 -1.64 1 98.8 88 ASP A N 1
ATOM 686 C CA . ASP A 1 88 ? -9.392 23.817 -2.316 1 98.8 88 ASP A CA 1
ATOM 687 C C . ASP A 1 88 ? -8.594 22.693 -2.974 1 98.8 88 ASP A C 1
ATOM 689 O O . ASP A 1 88 ? -7.942 22.905 -3.998 1 98.8 88 ASP A O 1
ATOM 693 N N . ARG A 1 89 ? -8.52 21.531 -2.325 1 98.78 89 ARG A N 1
ATOM 694 C CA . ARG A 1 89 ? -7.778 20.377 -2.82 1 98.78 89 ARG A CA 1
ATOM 695 C C . ARG A 1 89 ? -8.468 19.074 -2.43 1 98.78 89 ARG A C 1
ATOM 697 O O . ARG A 1 89 ? -9.22 19.032 -1.454 1 98.78 89 ARG A O 1
ATOM 704 N N . ILE A 1 90 ? -8.195 18.019 -3.184 1 98.83 90 ILE A N 1
ATOM 705 C CA . ILE A 1 90 ? -8.609 16.657 -2.865 1 98.83 90 ILE A CA 1
ATOM 706 C C . ILE A 1 90 ? -7.377 15.775 -2.673 1 98.83 90 ILE A C 1
ATOM 708 O O . ILE A 1 90 ? -6.478 15.761 -3.517 1 98.83 90 ILE A O 1
ATOM 712 N N . ILE A 1 91 ? -7.302 15.16 -1.539 1 98.73 91 ILE A N 1
ATOM 713 C CA . ILE A 1 91 ? -6.24 14.204 -1.247 1 98.73 91 ILE A CA 1
ATOM 714 C C . ILE A 1 91 ? -6.657 12.811 -1.713 1 98.73 91 ILE A C 1
ATOM 716 O O . ILE A 1 91 ? -7.678 12.281 -1.268 1 98.73 91 ILE A O 1
ATOM 720 N N . PHE A 1 92 ? -5.842 12.173 -2.569 1 97.89 92 PHE A N 1
ATOM 721 C CA . PHE A 1 92 ? -6.305 10.927 -3.167 1 97.89 92 PHE A CA 1
ATOM 722 C C . PHE A 1 92 ? -5.2 9.878 -3.156 1 97.89 92 PHE A C 1
ATOM 724 O O . PHE A 1 92 ? -4.02 10.213 -3.033 1 97.89 92 PHE A O 1
ATOM 731 N N . GLY A 1 93 ? -5.574 8.627 -3.23 1 95.32 93 GLY A N 1
ATOM 732 C CA . GLY A 1 93 ? -4.654 7.508 -3.357 1 95.32 93 GLY A CA 1
ATOM 733 C C . GLY A 1 93 ? -5.079 6.503 -4.411 1 95.32 93 GLY A C 1
ATOM 734 O O . GLY A 1 93 ? -4.345 5.559 -4.708 1 95.32 93 GLY A O 1
ATOM 735 N N . ASP A 1 94 ? -6.19 6.691 -5.041 1 95.13 94 ASP A N 1
ATOM 736 C CA . ASP A 1 94 ? -6.785 5.805 -6.037 1 95.13 94 ASP A CA 1
ATOM 737 C C . ASP A 1 94 ? -6.983 6.529 -7.368 1 95.13 94 ASP A C 1
ATOM 739 O O . ASP A 1 94 ? -7.599 7.595 -7.415 1 95.13 94 ASP A O 1
ATOM 743 N N . PRO A 1 95 ? -6.578 5.914 -8.422 1 93.85 95 PRO A N 1
ATOM 744 C CA . PRO A 1 95 ? -6.707 6.556 -9.732 1 93.85 95 PRO A CA 1
ATOM 745 C C . PRO A 1 95 ? -8.159 6.842 -10.109 1 93.85 95 PRO A C 1
ATOM 747 O O . PRO A 1 95 ? -8.425 7.718 -10.936 1 93.85 95 PRO A O 1
ATOM 750 N N . ALA A 1 96 ? -9.09 6.172 -9.512 1 94.85 96 ALA A N 1
ATOM 751 C CA . ALA A 1 96 ? -10.498 6.447 -9.787 1 94.85 96 ALA A CA 1
ATOM 752 C C . ALA A 1 96 ? -10.845 7.899 -9.469 1 94.85 96 ALA A C 1
ATOM 754 O O . ALA A 1 96 ? -11.651 8.518 -10.168 1 94.85 96 ALA A O 1
ATOM 755 N N . VAL A 1 97 ? -10.225 8.4 -8.483 1 96.93 97 VAL A N 1
ATOM 756 C CA . VAL A 1 97 ? -10.478 9.775 -8.067 1 96.93 97 VAL A CA 1
ATOM 757 C C . VAL A 1 97 ? -10.015 10.738 -9.158 1 96.93 97 VAL A C 1
ATOM 759 O O . VAL A 1 97 ? -10.711 11.705 -9.478 1 96.93 97 VAL A O 1
ATOM 762 N N . VAL A 1 98 ? -8.835 10.446 -9.739 1 95.45 98 VAL A N 1
ATOM 763 C CA . VAL A 1 98 ? -8.307 11.262 -10.827 1 95.45 98 VAL A CA 1
ATOM 764 C C . VAL A 1 98 ? -9.3 11.28 -11.988 1 95.45 98 VAL A C 1
ATOM 766 O O . VAL A 1 98 ? -9.608 12.342 -12.533 1 95.45 98 VAL A O 1
ATOM 769 N N . MET A 1 99 ? -9.784 10.135 -12.272 1 93.88 99 MET A N 1
ATOM 770 C CA . MET A 1 99 ? -10.695 9.99 -13.404 1 93.88 99 MET A CA 1
ATOM 771 C C . MET A 1 99 ? -11.975 10.787 -13.178 1 93.88 99 MET A C 1
ATOM 773 O O . MET A 1 99 ? -12.441 11.49 -14.076 1 93.88 99 MET A O 1
ATOM 777 N N . TYR A 1 100 ? -12.498 10.736 -11.998 1 96.15 100 TYR A N 1
ATOM 778 C CA . TYR A 1 100 ? -13.737 11.44 -11.687 1 96.15 100 TYR A CA 1
ATOM 779 C C . TYR A 1 100 ? -13.517 12.948 -11.663 1 96.15 100 TYR A C 1
ATOM 781 O O . TYR A 1 100 ? -14.347 13.711 -12.164 1 96.15 100 TYR A O 1
ATOM 789 N N . VAL A 1 101 ? -12.421 13.367 -11.092 1 97.46 101 VAL A N 1
ATOM 790 C CA . VAL A 1 101 ? -12.124 14.79 -10.965 1 97.46 101 VAL A CA 1
ATOM 791 C C . VAL A 1 101 ? -11.94 15.405 -12.351 1 97.46 101 VAL A C 1
ATOM 793 O O . VAL A 1 101 ? -12.405 16.518 -12.609 1 97.46 101 VAL A O 1
ATOM 796 N N . LYS A 1 102 ? -11.356 14.711 -13.266 1 94.88 102 LYS A N 1
ATOM 797 C CA . LYS A 1 102 ? -11.029 15.209 -14.599 1 94.88 102 LYS A CA 1
ATOM 798 C C . LYS A 1 102 ? -12.288 15.393 -15.441 1 94.88 102 LYS A C 1
ATOM 800 O O . LYS A 1 102 ? -12.256 16.058 -16.479 1 94.88 102 LYS A O 1
ATOM 805 N N . GLN A 1 103 ? -13.334 14.833 -15.061 1 95.2 103 GLN A N 1
ATOM 806 C CA . GLN A 1 103 ? -14.592 14.985 -15.785 1 95.2 103 GLN A CA 1
ATOM 807 C C . GLN A 1 103 ? -15.174 16.382 -15.589 1 95.2 103 GLN A C 1
ATOM 809 O O . GLN A 1 103 ? -16.078 16.792 -16.32 1 95.2 103 GLN A O 1
ATOM 814 N N . HIS A 1 104 ? -14.655 17.084 -14.668 1 96.6 104 HIS A N 1
ATOM 815 C CA . HIS A 1 104 ? -15.147 18.429 -14.394 1 96.6 104 HIS A CA 1
ATOM 816 C C . HIS A 1 104 ? -14.412 19.467 -15.236 1 96.6 104 HIS A C 1
ATOM 818 O O . HIS A 1 104 ? -13.229 19.3 -15.541 1 96.6 104 HIS A O 1
ATOM 824 N N . THR A 1 105 ? -15.032 20.513 -15.614 1 94.77 105 THR A N 1
ATOM 825 C CA . THR A 1 105 ? -14.474 21.575 -16.443 1 94.77 105 THR A CA 1
ATOM 826 C C . THR A 1 105 ? -13.379 22.328 -15.693 1 94.77 105 THR A C 1
ATOM 828 O O . THR A 1 105 ? -12.378 22.735 -16.287 1 94.77 105 THR A O 1
ATOM 831 N N . ASP A 1 106 ? -13.607 22.598 -14.414 1 95.72 106 ASP A N 1
ATOM 832 C CA . ASP A 1 106 ? -12.633 23.237 -13.535 1 95.72 106 ASP A CA 1
ATOM 833 C C . ASP A 1 106 ? -12.212 22.298 -12.407 1 95.72 106 ASP A C 1
ATOM 835 O O . ASP A 1 106 ? -12.642 22.461 -11.263 1 95.72 106 ASP A O 1
ATOM 839 N N . PRO A 1 107 ? -11.412 21.35 -12.672 1 97.7 107 PRO A N 1
ATOM 840 C CA . PRO A 1 107 ? -11.087 20.303 -11.7 1 97.7 107 PRO A CA 1
ATOM 841 C C . PRO A 1 107 ? -10.371 20.845 -10.465 1 97.7 107 PRO A C 1
ATOM 843 O O . PRO A 1 107 ? -9.5 21.711 -10.582 1 97.7 107 PRO A O 1
ATOM 846 N N . ILE A 1 108 ? -10.78 20.411 -9.33 1 98.2 108 ILE A N 1
ATOM 847 C CA . ILE A 1 108 ? -10.079 20.693 -8.082 1 98.2 108 ILE A CA 1
ATOM 848 C C . ILE A 1 108 ? -8.675 20.094 -8.132 1 98.2 108 ILE A C 1
ATOM 850 O O . ILE A 1 108 ? -8.503 18.929 -8.497 1 98.2 108 ILE A O 1
ATOM 854 N N . PRO A 1 109 ? -7.631 20.888 -7.777 1 98.04 109 PRO A N 1
ATOM 855 C CA . PRO A 1 109 ? -6.291 20.298 -7.734 1 98.04 109 PRO A CA 1
ATOM 856 C C . PRO A 1 109 ? -6.195 19.121 -6.765 1 98.04 109 PRO A C 1
ATOM 858 O O . PRO A 1 109 ? -6.902 19.09 -5.754 1 98.04 109 PRO A O 1
ATOM 861 N N . LEU A 1 110 ? -5.293 18.208 -7.057 1 98.58 110 LEU A N 1
ATOM 862 C CA . LEU A 1 110 ? -5.171 16.972 -6.292 1 98.58 110 LEU A CA 1
ATOM 863 C C . LEU A 1 110 ? -3.874 16.955 -5.489 1 98.58 110 LEU A C 1
ATOM 865 O O . LEU A 1 110 ? -2.9 17.613 -5.862 1 98.58 110 LEU A O 1
ATOM 869 N N . HIS A 1 111 ? -3.923 16.292 -4.359 1 98.71 111 HIS A N 1
ATOM 870 C CA . HIS A 1 111 ? -2.742 15.905 -3.596 1 98.71 111 HIS A CA 1
ATOM 871 C C . HIS A 1 111 ? -2.57 14.39 -3.576 1 98.71 111 HIS A C 1
ATOM 873 O O . HIS A 1 111 ? -3.445 13.669 -3.091 1 98.71 111 HIS A O 1
ATOM 879 N N . TRP A 1 112 ? -1.422 13.938 -4.078 1 97.97 112 TRP A N 1
ATOM 880 C CA . TRP A 1 112 ? -1.152 12.506 -4.145 1 97.97 112 TRP A CA 1
ATOM 881 C C . TRP A 1 112 ? -0.775 11.958 -2.772 1 97.97 112 TRP A C 1
ATOM 883 O O . TRP A 1 112 ? 0.201 12.405 -2.165 1 97.97 112 TRP A O 1
ATOM 893 N N . ASP A 1 113 ? -1.56 11.009 -2.293 1 96.65 113 ASP A N 1
ATOM 894 C CA . ASP A 1 113 ? -1.315 10.347 -1.016 1 96.65 113 ASP A CA 1
ATOM 895 C C . ASP A 1 113 ? -1.572 8.845 -1.117 1 96.65 113 ASP A C 1
ATOM 897 O O . ASP A 1 113 ? -2.697 8.387 -0.906 1 96.65 113 ASP A O 1
ATOM 901 N N . ALA A 1 114 ? -0.485 8.132 -1.299 1 91.25 114 ALA A N 1
ATOM 902 C CA . ALA A 1 114 ? -0.562 6.673 -1.272 1 91.25 114 ALA A CA 1
ATOM 903 C C . ALA A 1 114 ? 0.141 6.109 -0.041 1 91.25 114 ALA A C 1
ATOM 905 O O . ALA A 1 114 ? 0.69 5.006 -0.082 1 91.25 114 ALA A O 1
ATOM 906 N N . GLU A 1 115 ? 0.213 6.955 0.929 1 88.39 115 GLU A N 1
ATOM 907 C CA . GLU A 1 115 ? 0.724 6.584 2.245 1 88.39 115 GLU A CA 1
ATOM 908 C C . GLU A 1 115 ? 2.148 6.042 2.151 1 88.39 115 GLU A C 1
ATOM 910 O O . GLU A 1 115 ? 3.066 6.762 1.751 1 88.39 115 GLU A O 1
ATOM 915 N N . ALA A 1 116 ? 2.345 4.744 2.298 1 86.96 116 ALA A N 1
ATOM 916 C CA . ALA A 1 116 ? 3.68 4.171 2.446 1 86.96 116 ALA A CA 1
ATOM 917 C C . ALA A 1 116 ? 4.382 4.059 1.095 1 86.96 116 ALA A C 1
ATOM 919 O O . ALA A 1 116 ? 5.588 3.812 1.033 1 86.96 116 ALA A O 1
ATOM 920 N N . LEU A 1 117 ? 3.752 4.394 0.01 1 89.83 117 LEU A N 1
ATOM 921 C CA . LEU A 1 117 ? 4.302 4.085 -1.306 1 89.83 117 LEU A CA 1
ATOM 922 C C . LEU A 1 117 ? 4.929 5.323 -1.938 1 89.83 117 LEU A C 1
ATOM 924 O O . LEU A 1 117 ? 5.597 5.228 -2.97 1 89.83 117 LEU A O 1
ATOM 928 N N . VAL A 1 118 ? 4.758 6.484 -1.358 1 95.04 118 VAL A N 1
ATOM 929 C CA . VAL A 1 118 ? 5.305 7.705 -1.939 1 95.04 118 VAL A CA 1
ATOM 930 C C . VAL A 1 118 ? 6.76 7.876 -1.508 1 95.04 118 VAL A C 1
ATOM 932 O O . VAL A 1 118 ? 7.057 8.647 -0.592 1 95.04 118 VAL A O 1
ATOM 935 N N . THR A 1 119 ? 7.699 7.194 -2.25 1 95.74 119 THR A N 1
ATOM 936 C CA . THR A 1 119 ? 9.044 7.042 -1.707 1 95.74 119 THR A CA 1
ATOM 937 C C . THR A 1 119 ? 10.085 7.594 -2.677 1 95.74 119 THR A C 1
ATOM 939 O O . THR A 1 119 ? 11.284 7.562 -2.394 1 95.74 119 THR A O 1
ATOM 942 N N . ASN A 1 120 ? 9.672 8.13 -3.868 1 96.69 120 ASN A N 1
ATOM 943 C CA . ASN A 1 120 ? 10.638 8.661 -4.824 1 96.69 120 ASN A CA 1
ATOM 944 C C . ASN A 1 120 ? 10.022 9.75 -5.697 1 96.69 120 ASN A C 1
ATOM 946 O O . ASN A 1 120 ? 8.798 9.858 -5.791 1 96.69 120 ASN A O 1
ATOM 950 N N . TYR A 1 121 ? 10.845 10.6 -6.255 1 96.7 121 TYR A N 1
ATOM 951 C CA . TYR A 1 121 ? 10.335 11.764 -6.971 1 96.7 121 TYR A CA 1
ATOM 952 C C . TYR A 1 121 ? 9.774 11.365 -8.33 1 96.7 121 TYR A C 1
ATOM 954 O O . TYR A 1 121 ? 9.015 12.121 -8.942 1 96.7 121 TYR A O 1
ATOM 962 N N . PHE A 1 122 ? 10.05 10.149 -8.893 1 94.94 122 PHE A N 1
ATOM 963 C CA . PHE A 1 122 ? 9.454 9.679 -10.138 1 94.94 122 PHE A CA 1
ATOM 964 C C . PHE A 1 122 ? 7.945 9.524 -9.99 1 94.94 122 PHE A C 1
ATOM 966 O O . PHE A 1 122 ? 7.183 9.955 -10.859 1 94.94 122 PHE A O 1
ATOM 973 N N . GLN A 1 123 ? 7.628 8.972 -8.863 1 94.2 123 GLN A N 1
ATOM 974 C CA . GLN A 1 123 ? 6.206 8.801 -8.582 1 94.2 123 GLN A CA 1
ATOM 975 C C . GLN A 1 123 ? 5.515 10.149 -8.398 1 94.2 123 GLN A C 1
ATOM 977 O O . GLN A 1 123 ? 4.41 10.359 -8.901 1 94.2 123 GLN A O 1
ATOM 982 N N . CYS A 1 124 ? 6.201 10.999 -7.656 1 97.16 124 CYS A N 1
ATOM 983 C CA . CYS A 1 124 ? 5.664 12.338 -7.44 1 97.16 124 CYS A CA 1
ATOM 984 C C . CYS A 1 124 ? 5.421 13.048 -8.767 1 97.16 124 CYS A C 1
ATOM 986 O O . CYS A 1 124 ? 4.339 13.59 -8.996 1 97.16 124 CYS A O 1
ATOM 988 N N . ASN A 1 125 ? 6.39 12.966 -9.614 1 97.05 125 ASN A N 1
ATOM 989 C CA . ASN A 1 125 ? 6.296 13.648 -10.9 1 97.05 125 ASN A CA 1
ATOM 990 C C . ASN A 1 125 ? 5.283 12.972 -11.82 1 97.05 125 ASN A C 1
ATOM 992 O O . ASN A 1 125 ? 4.589 13.644 -12.586 1 97.05 125 ASN A O 1
ATOM 996 N N . TYR A 1 126 ? 5.198 11.677 -11.764 1 95.31 126 TYR A N 1
ATOM 997 C CA . TYR A 1 126 ? 4.214 10.953 -12.561 1 95.31 126 TYR A CA 1
ATOM 998 C C . TYR A 1 126 ? 2.802 11.446 -12.264 1 95.31 126 TYR A C 1
ATOM 1000 O O . TYR A 1 126 ? 2.056 11.798 -13.181 1 95.31 126 TYR A O 1
ATOM 1008 N N . TRP A 1 127 ? 2.453 11.489 -11.029 1 96.22 127 TRP A N 1
ATOM 1009 C CA . TRP A 1 127 ? 1.111 11.914 -10.645 1 96.22 127 TRP A CA 1
ATOM 1010 C C . TRP A 1 127 ? 0.944 13.42 -10.822 1 96.22 127 TRP A C 1
ATOM 1012 O O . TRP A 1 127 ? -0.169 13.907 -11.029 1 96.22 127 TRP A O 1
ATOM 1022 N N . GLY A 1 128 ? 2.047 14.136 -10.696 1 96.95 128 GLY A N 1
ATOM 1023 C CA . GLY A 1 128 ? 2.017 15.543 -11.064 1 96.95 128 GLY A CA 1
ATOM 1024 C C . GLY A 1 128 ? 1.501 15.781 -12.47 1 96.95 128 GLY A C 1
ATOM 1025 O O . GLY A 1 128 ? 0.68 16.673 -12.693 1 96.95 128 GLY A O 1
ATOM 1026 N N . GLU A 1 129 ? 1.9 14.942 -13.344 1 95.31 129 GLU A N 1
ATOM 1027 C CA . GLU A 1 129 ? 1.476 15.039 -14.738 1 95.31 129 GLU A CA 1
ATOM 1028 C C . GLU A 1 129 ? 0.017 14.625 -14.901 1 95.31 129 GLU A C 1
ATOM 1030 O O . GLU A 1 129 ? -0.597 14.89 -15.937 1 95.31 129 GLU A O 1
ATOM 1035 N N . LYS A 1 130 ? -0.47 14.047 -13.855 1 93.49 130 LYS A N 1
ATOM 1036 C CA . LYS A 1 130 ? -1.853 13.585 -13.921 1 93.49 130 LYS A CA 1
ATOM 1037 C C . LYS A 1 130 ? -2.778 14.5 -13.123 1 93.49 130 LYS A C 1
ATOM 1039 O O . LYS A 1 130 ? -3.956 14.19 -12.936 1 93.49 130 LYS A O 1
ATOM 1044 N N . GLY A 1 131 ? -2.237 15.581 -12.588 1 92.9 131 GLY A N 1
ATOM 1045 C CA . GLY A 1 131 ? -3.104 16.576 -11.978 1 92.9 131 GLY A CA 1
ATOM 1046 C C . GLY A 1 131 ? -2.786 16.83 -10.516 1 92.9 131 GLY A C 1
ATOM 1047 O O . GLY A 1 131 ? -3.323 17.759 -9.911 1 92.9 131 GLY A O 1
ATOM 1048 N N . ALA A 1 132 ? -1.853 16.047 -9.944 1 97.13 132 ALA A N 1
ATOM 1049 C CA . ALA A 1 132 ? -1.498 16.283 -8.547 1 97.13 132 ALA A CA 1
ATOM 1050 C C . ALA A 1 132 ? -0.61 17.517 -8.408 1 97.13 132 ALA A C 1
ATOM 1052 O O . ALA A 1 132 ? 0.423 17.624 -9.073 1 97.13 132 ALA A O 1
ATOM 1053 N N . ALA A 1 133 ? -0.999 18.394 -7.568 1 98.32 133 ALA A N 1
ATOM 1054 C CA . ALA A 1 133 ? -0.22 19.601 -7.305 1 98.32 133 ALA A CA 1
ATOM 1055 C C . ALA A 1 133 ? 0.767 19.379 -6.163 1 98.32 133 ALA A C 1
ATOM 1057 O O . ALA A 1 133 ? 1.742 20.122 -6.023 1 98.32 133 ALA A O 1
ATOM 1058 N N . ARG A 1 134 ? 0.522 18.378 -5.373 1 98.69 134 ARG A N 1
ATOM 1059 C CA . ARG A 1 134 ? 1.329 18.087 -4.192 1 98.69 134 ARG A CA 1
ATOM 1060 C C . ARG A 1 134 ? 1.399 16.586 -3.934 1 98.69 134 ARG A C 1
ATOM 1062 O O . ARG A 1 134 ? 0.494 15.841 -4.318 1 98.69 134 ARG A O 1
ATOM 1069 N N . ALA A 1 135 ? 2.487 16.158 -3.393 1 98.63 135 ALA A N 1
ATOM 1070 C CA . ALA A 1 135 ? 2.644 14.779 -2.939 1 98.63 135 ALA A CA 1
ATOM 1071 C C . ALA A 1 135 ? 2.899 14.721 -1.436 1 98.63 135 ALA A C 1
ATOM 1073 O O . ALA A 1 135 ? 3.729 15.468 -0.912 1 98.63 135 ALA A O 1
ATOM 1074 N N . GLN A 1 136 ? 2.162 13.907 -0.754 1 98.4 136 GLN A N 1
ATOM 1075 C CA . GLN A 1 136 ? 2.419 13.606 0.65 1 98.4 136 GLN A CA 1
ATOM 1076 C C . GLN A 1 136 ? 3.409 12.453 0.793 1 98.4 136 GLN A C 1
ATOM 1078 O O . GLN A 1 136 ? 3.096 11.313 0.447 1 98.4 136 GLN A O 1
ATOM 1083 N N . LEU A 1 137 ? 4.522 12.678 1.388 1 98.19 137 LEU A N 1
ATOM 1084 C CA . LEU A 1 137 ? 5.604 11.699 1.398 1 98.19 137 LEU A CA 1
ATOM 1085 C C . LEU A 1 137 ? 5.338 10.605 2.426 1 98.19 137 LEU A C 1
ATOM 1087 O O . LEU A 1 137 ? 4.686 10.849 3.444 1 98.19 137 LEU A O 1
ATOM 1091 N N . ALA A 1 138 ? 5.864 9.405 2.081 1 96.23 138 ALA A N 1
ATOM 1092 C CA . ALA A 1 138 ? 5.827 8.28 3.011 1 96.23 138 ALA A CA 1
ATOM 1093 C C . ALA A 1 138 ? 6.538 8.624 4.317 1 96.23 138 ALA A C 1
ATOM 1095 O O . ALA A 1 138 ? 7.494 9.403 4.324 1 96.23 138 ALA A O 1
ATOM 1096 N N . ARG A 1 139 ? 6.166 7.968 5.367 1 94.39 139 ARG A N 1
ATOM 1097 C CA . ARG A 1 139 ? 6.693 8.268 6.695 1 94.39 139 ARG A CA 1
ATOM 1098 C C . ARG A 1 139 ? 8.005 7.53 6.942 1 94.39 139 ARG A C 1
ATOM 1100 O O . ARG A 1 139 ? 8.733 7.846 7.886 1 94.39 139 ARG A O 1
ATOM 1107 N N . GLU A 1 140 ? 8.332 6.606 6.104 1 91.42 140 GLU A N 1
ATOM 1108 C CA . GLU A 1 140 ? 9.558 5.838 6.296 1 91.42 140 GLU A CA 1
ATOM 1109 C C . GLU A 1 140 ? 10.675 6.344 5.388 1 91.42 140 GLU A C 1
ATOM 1111 O O . GLU A 1 140 ? 11.368 5.552 4.746 1 91.42 140 GLU A O 1
ATOM 1116 N N . LEU A 1 141 ? 10.779 7.601 5.27 1 95.16 141 LEU A N 1
ATOM 1117 C CA . LEU A 1 141 ? 11.858 8.235 4.52 1 95.16 141 LEU A CA 1
ATOM 1118 C C . LEU A 1 141 ? 12.842 8.923 5.46 1 95.16 141 LEU A C 1
ATOM 1120 O O . LEU A 1 141 ? 12.437 9.529 6.455 1 95.16 141 LEU A O 1
ATOM 1124 N N . SER A 1 142 ? 14.057 8.838 5.178 1 94.37 142 SER A N 1
ATOM 1125 C CA . SER A 1 142 ? 15.075 9.597 5.897 1 94.37 142 SER A CA 1
ATOM 1126 C C . SER A 1 142 ? 15.089 11.057 5.458 1 94.37 142 SER A C 1
ATOM 1128 O O . SER A 1 142 ? 14.512 11.406 4.426 1 94.37 142 SER A O 1
ATOM 1130 N N . LEU A 1 143 ? 15.787 11.835 6.23 1 96.93 143 LEU A N 1
ATOM 1131 C CA . LEU A 1 143 ? 15.936 13.246 5.891 1 96.93 143 LEU A CA 1
ATOM 1132 C C . LEU A 1 143 ? 16.561 13.41 4.51 1 96.93 143 LEU A C 1
ATOM 1134 O O . LEU A 1 143 ? 16.058 14.175 3.683 1 96.93 143 LEU A O 1
ATOM 1138 N N . ASP A 1 144 ? 17.608 12.664 4.254 1 96.38 144 ASP A N 1
ATOM 1139 C CA . ASP A 1 144 ? 18.296 12.754 2.97 1 96.38 144 ASP A CA 1
ATOM 1140 C C . ASP A 1 144 ? 17.357 12.404 1.817 1 96.38 144 ASP A C 1
ATOM 1142 O O . ASP A 1 144 ? 17.397 13.04 0.762 1 96.38 144 ASP A O 1
ATOM 1146 N N . GLU A 1 145 ? 16.566 11.438 2.01 1 96.77 145 GLU A N 1
ATOM 1147 C CA . GLU A 1 145 ? 15.614 11.029 0.981 1 96.77 145 GLU A CA 1
ATOM 1148 C C . GLU A 1 145 ? 14.57 12.114 0.733 1 96.77 145 GLU A C 1
ATOM 1150 O O . GLU A 1 145 ? 14.237 12.411 -0.416 1 96.77 145 GLU A O 1
ATOM 1155 N N . ILE A 1 146 ? 14.081 12.687 1.836 1 98.08 146 ILE A N 1
ATOM 1156 C CA . ILE A 1 146 ? 13.082 13.744 1.732 1 98.08 146 ILE A CA 1
ATOM 1157 C C . ILE A 1 146 ? 13.66 14.927 0.959 1 98.08 146 ILE A C 1
ATOM 1159 O O . ILE A 1 146 ? 13.028 15.442 0.033 1 98.08 146 ILE A O 1
ATOM 1163 N N . LEU A 1 147 ? 14.858 15.304 1.321 1 98.14 147 LEU A N 1
ATOM 1164 C CA . LEU A 1 147 ? 15.505 16.445 0.681 1 98.14 147 LEU A CA 1
ATOM 1165 C C . LEU A 1 147 ? 15.778 16.159 -0.792 1 98.14 147 LEU A C 1
ATOM 1167 O O . LEU A 1 147 ? 15.634 17.045 -1.637 1 98.14 147 LEU A O 1
ATOM 1171 N N . ASN A 1 148 ? 16.138 14.931 -1.091 1 97.94 148 ASN A N 1
ATOM 1172 C CA . ASN A 1 148 ? 16.36 14.537 -2.478 1 97.94 148 ASN A CA 1
ATOM 1173 C C . ASN A 1 148 ? 15.075 14.617 -3.297 1 97.94 148 ASN A C 1
ATOM 1175 O O . ASN A 1 148 ? 15.083 15.111 -4.426 1 97.94 148 ASN A O 1
ATOM 1179 N N . ILE A 1 149 ? 14.018 14.166 -2.737 1 98.27 149 ILE A N 1
ATOM 1180 C CA . ILE A 1 149 ? 12.736 14.226 -3.43 1 98.27 149 ILE A CA 1
ATOM 1181 C C . ILE A 1 149 ? 12.348 15.683 -3.672 1 98.27 149 ILE A C 1
ATOM 1183 O O . ILE A 1 149 ? 11.951 16.051 -4.78 1 98.27 149 ILE A O 1
ATOM 1187 N N . LYS A 1 150 ? 12.502 16.52 -2.663 1 98.59 150 LYS A N 1
ATOM 1188 C CA . LYS A 1 150 ? 12.161 17.934 -2.79 1 98.59 150 LYS A CA 1
ATOM 1189 C C . LYS A 1 150 ? 12.958 18.593 -3.913 1 98.59 150 LYS A C 1
ATOM 1191 O O . LYS A 1 150 ? 12.418 19.399 -4.674 1 98.59 150 LYS A O 1
ATOM 1196 N N . ALA A 1 151 ? 14.173 18.268 -4.06 1 98.34 151 ALA A N 1
ATOM 1197 C CA . ALA A 1 151 ? 15.074 18.889 -5.028 1 98.34 151 ALA A CA 1
ATOM 1198 C C . ALA A 1 151 ? 14.698 18.5 -6.455 1 98.34 151 ALA A C 1
ATOM 1200 O O . ALA A 1 151 ?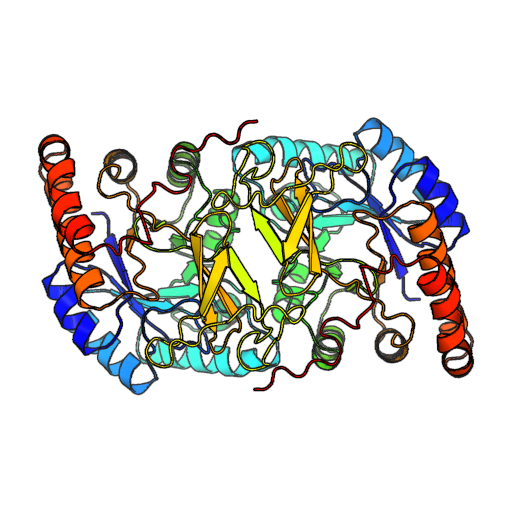 15.037 19.207 -7.407 1 98.34 151 ALA A O 1
ATOM 1201 N N . HIS A 1 152 ? 13.937 17.388 -6.635 1 97.93 152 HIS A N 1
ATOM 1202 C CA . HIS A 1 152 ? 13.759 16.872 -7.987 1 97.93 152 HIS A CA 1
ATOM 1203 C C . HIS A 1 152 ? 12.282 16.819 -8.366 1 97.93 152 HIS A C 1
ATOM 1205 O O . HIS A 1 152 ? 11.944 16.653 -9.54 1 97.93 152 HIS A O 1
ATOM 1211 N N . ALA A 1 153 ? 11.44 16.962 -7.361 1 97.78 153 ALA A N 1
ATOM 1212 C CA . ALA A 1 153 ? 10.006 16.891 -7.627 1 97.78 153 ALA A CA 1
ATOM 1213 C C . ALA A 1 153 ? 9.514 18.158 -8.322 1 97.78 153 ALA A C 1
ATOM 1215 O O . ALA A 1 153 ? 9.952 19.263 -7.995 1 97.78 153 ALA A O 1
ATOM 1216 N N . ASN A 1 154 ? 8.584 18.01 -9.209 1 98.04 154 ASN A N 1
ATOM 1217 C CA . ASN A 1 154 ? 7.962 19.126 -9.914 1 98.04 154 ASN A CA 1
ATOM 1218 C C . ASN A 1 154 ? 6.643 19.535 -9.263 1 98.04 154 ASN A C 1
ATOM 1220 O O . ASN A 1 154 ? 5.863 20.286 -9.85 1 98.04 154 ASN A O 1
ATOM 1224 N N . VAL A 1 155 ? 6.33 18.937 -8.143 1 98.51 155 VAL A N 1
ATOM 1225 C CA . VAL A 1 155 ? 5.116 19.23 -7.389 1 98.51 155 VAL A CA 1
ATOM 1226 C C . VAL A 1 155 ? 5.48 19.675 -5.975 1 98.51 155 VAL A C 1
ATOM 1228 O O . VAL A 1 155 ? 6.633 19.55 -5.556 1 98.51 155 VAL A O 1
ATOM 1231 N N . GLU A 1 156 ? 4.494 20.203 -5.241 1 98.76 156 GLU A N 1
ATOM 1232 C CA . GLU A 1 156 ? 4.693 20.522 -3.83 1 98.76 156 GLU A CA 1
ATOM 1233 C C . GLU A 1 156 ? 4.927 19.259 -3.006 1 98.76 156 GLU A C 1
ATOM 1235 O O . GLU A 1 156 ? 4.442 18.182 -3.36 1 98.76 156 GLU A O 1
ATOM 1240 N N . ILE A 1 157 ? 5.695 19.423 -1.969 1 98.82 157 ILE A N 1
ATOM 1241 C CA . ILE A 1 157 ? 6.013 18.29 -1.105 1 98.82 157 ILE A CA 1
ATOM 1242 C C . ILE A 1 157 ? 5.472 18.546 0.3 1 98.82 157 ILE A C 1
ATOM 1244 O O . ILE A 1 157 ? 5.674 19.624 0.864 1 98.82 157 ILE A O 1
ATOM 1248 N N . GLU A 1 158 ? 4.782 17.599 0.83 1 98.87 158 GLU A N 1
ATOM 1249 C CA . GLU A 1 158 ? 4.224 17.611 2.179 1 98.87 158 GLU A CA 1
ATOM 1250 C C . GLU A 1 158 ? 4.883 16.551 3.057 1 98.87 158 GLU A C 1
ATOM 1252 O O . GLU A 1 158 ? 5.088 15.416 2.622 1 98.87 158 GLU A O 1
ATOM 1257 N N . VAL A 1 159 ? 5.232 16.911 4.299 1 98.63 159 VAL A N 1
ATOM 1258 C CA . VAL A 1 159 ? 5.858 16.007 5.257 1 98.63 159 VAL A CA 1
ATOM 1259 C C . VAL A 1 159 ? 5.087 16.035 6.575 1 98.63 159 VAL A C 1
ATOM 1261 O O . VAL A 1 159 ? 4.771 17.108 7.094 1 98.63 159 VAL A O 1
ATOM 1264 N N . GLN A 1 160 ? 4.742 14.889 7.036 1 98.17 160 GLN A N 1
ATOM 1265 C CA . GLN A 1 160 ? 4.192 14.817 8.385 1 98.17 160 GLN A CA 1
ATOM 1266 C C . GLN A 1 160 ? 5.283 15.012 9.434 1 98.17 160 GLN A C 1
ATOM 1268 O O . GLN A 1 160 ? 6.262 14.263 9.466 1 98.17 160 GLN A O 1
ATOM 1273 N N . VAL A 1 161 ? 5.065 15.914 10.331 1 98.57 161 VAL A N 1
ATOM 1274 C CA . VAL A 1 161 ? 6.137 16.244 11.265 1 98.57 161 VAL A CA 1
ATOM 1275 C C . VAL A 1 161 ? 5.701 15.915 12.69 1 98.57 161 VAL A C 1
ATOM 1277 O O . VAL A 1 161 ? 6.505 15.978 13.623 1 98.57 161 VAL A O 1
ATOM 1280 N N . HIS A 1 162 ? 4.408 15.555 12.818 1 98.5 162 HIS A N 1
ATOM 1281 C CA . HIS A 1 162 ? 3.915 15.257 14.158 1 98.5 162 HIS A CA 1
ATOM 1282 C C . HIS A 1 162 ? 2.751 14.273 14.11 1 98.5 162 HIS A C 1
ATOM 1284 O O . HIS A 1 162 ? 1.866 14.393 13.259 1 98.5 162 HIS A O 1
ATOM 1290 N N . GLY A 1 163 ? 2.753 13.343 15.03 1 96.56 163 GLY A N 1
ATOM 1291 C CA . GLY A 1 163 ? 1.608 12.464 15.2 1 96.56 163 GLY A CA 1
ATOM 1292 C C . GLY A 1 163 ? 1.943 11 14.986 1 96.56 163 GLY A C 1
ATOM 1293 O O . GLY A 1 163 ? 3.098 10.652 14.732 1 96.56 163 GLY A O 1
ATOM 1294 N N . MET A 1 164 ? 0.934 10.175 15.093 1 90.7 164 MET A N 1
ATOM 1295 C CA . MET A 1 164 ? 1.091 8.732 14.938 1 90.7 164 MET A CA 1
ATOM 1296 C C . MET A 1 164 ? 1.109 8.342 13.464 1 90.7 164 MET A C 1
ATOM 1298 O O . MET A 1 164 ? 0.634 9.095 12.612 1 90.7 164 MET A O 1
ATOM 1302 N N . THR A 1 165 ? 1.616 7.21 13.191 1 90.69 165 THR A N 1
ATOM 1303 C CA . THR A 1 165 ? 1.637 6.674 11.834 1 90.69 165 THR A CA 1
ATOM 1304 C C . THR A 1 165 ? 0.935 5.32 11.776 1 90.69 165 THR A C 1
ATOM 1306 O O . THR A 1 165 ? 0.987 4.547 12.735 1 90.69 165 THR A O 1
ATOM 1309 N N . CYS A 1 166 ? 0.294 5.108 10.729 1 87.58 166 CYS A N 1
ATOM 1310 C CA . CYS A 1 166 ? -0.379 3.827 10.55 1 87.58 166 CYS A CA 1
ATOM 1311 C C . CYS A 1 166 ? 0.608 2.748 10.119 1 87.58 166 CYS A C 1
ATOM 1313 O O . CYS A 1 166 ? 1.348 2.929 9.151 1 87.58 166 CYS A O 1
ATOM 1315 N N . MET A 1 167 ? 0.523 1.633 10.827 1 80.59 167 MET A N 1
ATOM 1316 C CA . MET A 1 167 ? 1.444 0.535 10.548 1 80.59 167 MET A CA 1
ATOM 1317 C C . MET A 1 167 ? 0.749 -0.571 9.76 1 80.59 167 MET A C 1
ATOM 1319 O O . MET A 1 167 ? 1.398 -1.315 9.022 1 80.59 167 MET A O 1
ATOM 1323 N N . PHE A 1 168 ? -0.536 -0.646 10.046 1 77.98 168 PHE A N 1
ATOM 1324 C CA . PHE A 1 168 ? -1.321 -1.721 9.452 1 77.98 168 PHE A CA 1
ATOM 1325 C C . PHE A 1 168 ? -2.763 -1.28 9.229 1 77.98 168 PHE A C 1
ATOM 1327 O O . PHE A 1 168 ? -3.337 -0.573 10.06 1 77.98 168 PHE A O 1
ATOM 1334 N N . GLN A 1 169 ? -3.311 -1.696 8.109 1 82.4 169 GLN A N 1
ATOM 1335 C CA . GLN A 1 169 ? -4.729 -1.497 7.83 1 82.4 169 GLN A CA 1
ATOM 1336 C C . GLN A 1 169 ? -5.334 -2.723 7.152 1 82.4 169 GLN A C 1
ATOM 1338 O O . GLN A 1 169 ? -4.722 -3.309 6.256 1 82.4 169 GLN A O 1
ATOM 1343 N N . SER A 1 170 ? -6.442 -3.149 7.624 1 79.98 170 SER A N 1
ATOM 1344 C CA . SER A 1 170 ? -7.185 -4.259 7.037 1 79.98 170 SER A CA 1
ATOM 1345 C C . SER A 1 170 ? -8.679 -3.957 6.982 1 79.98 170 SER A C 1
ATOM 1347 O O . SER A 1 170 ? -9.229 -3.351 7.904 1 79.98 170 SER A O 1
ATOM 1349 N N . LYS A 1 171 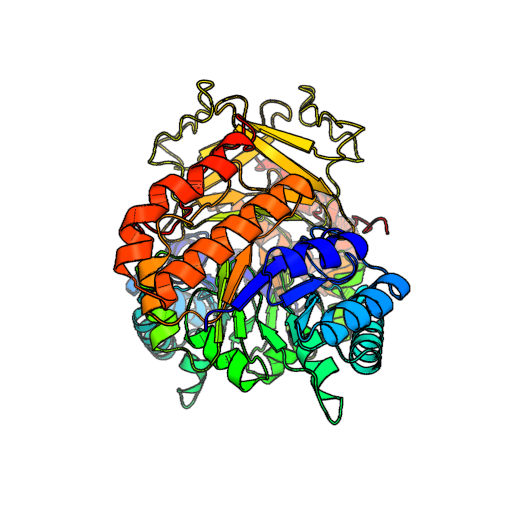? -9.252 -4.435 5.979 1 81.14 171 LYS A N 1
ATOM 1350 C CA . LYS A 1 171 ? -10.703 -4.313 5.873 1 81.14 171 LYS A CA 1
ATOM 1351 C C . LYS A 1 171 ? -11.404 -5.152 6.938 1 81.14 171 LYS A C 1
ATOM 1353 O O . LYS A 1 171 ? -12.567 -4.905 7.264 1 81.14 171 LYS A O 1
ATOM 1358 N N . ARG A 1 172 ? -10.695 -6.101 7.476 1 71.21 172 ARG A N 1
ATOM 1359 C CA . ARG A 1 172 ? -11.263 -6.983 8.49 1 71.21 172 ARG A CA 1
ATOM 1360 C C . ARG A 1 172 ? -11.43 -6.252 9.819 1 71.21 172 ARG A C 1
ATOM 1362 O O . ARG A 1 172 ? -10.504 -5.587 10.288 1 71.21 172 ARG A O 1
ATOM 1369 N N . MET A 1 173 ? -12.756 -6.384 10.328 1 63.92 173 MET A N 1
ATOM 1370 C CA . MET A 1 173 ? -13.007 -5.848 11.662 1 63.92 173 MET A CA 1
ATOM 1371 C C . MET A 1 173 ? -12.518 -6.812 12.738 1 63.92 173 MET A C 1
ATOM 1373 O O . MET A 1 173 ? -12.877 -7.991 12.73 1 63.92 173 MET A O 1
ATOM 1377 N N . LEU A 1 174 ? -11.545 -6.623 13.275 1 56.88 174 LEU A N 1
ATOM 1378 C CA . LEU A 1 174 ? -10.956 -7.501 14.28 1 56.88 174 LEU A CA 1
ATOM 1379 C C . LEU A 1 174 ? -11.638 -7.315 15.632 1 56.88 174 LEU A C 1
ATOM 1381 O O . LEU A 1 174 ? -11.774 -8.27 16.4 1 56.88 174 LEU A O 1
ATOM 1385 N N . LEU A 1 175 ? -12.12 -6.159 16.043 1 49.67 175 LEU A N 1
ATOM 1386 C CA . LEU A 1 175 ? -12.546 -5.868 17.408 1 49.67 175 LEU A CA 1
ATOM 1387 C C . LEU A 1 175 ? -13.933 -6.441 17.678 1 49.67 175 LEU A C 1
ATOM 1389 O O . LEU A 1 175 ? -14.252 -6.795 18.815 1 49.67 175 LEU A O 1
ATOM 1393 N N . GLY A 1 176 ? -15.024 -6.215 16.835 1 43.97 176 GLY A N 1
ATOM 1394 C CA . GLY A 1 176 ? -16.272 -6.866 17.2 1 43.97 176 GLY A CA 1
ATOM 1395 C C . GLY A 1 176 ? -16.12 -8.356 17.439 1 43.97 176 GLY A C 1
ATOM 1396 O O . GLY A 1 176 ? -16.96 -8.973 18.098 1 43.97 176 GLY A O 1
ATOM 1397 N N . ASN A 1 177 ? -15.605 -8.984 16.534 1 35.36 177 ASN A N 1
ATOM 1398 C CA . ASN A 1 177 ? -15.384 -10.408 16.762 1 35.36 177 ASN A CA 1
ATOM 1399 C C . ASN A 1 177 ? -14.25 -10.649 17.754 1 35.36 177 ASN A C 1
ATOM 1401 O O . ASN A 1 177 ? -13.23 -9.957 17.717 1 35.36 177 ASN A O 1
ATOM 1405 N N . TYR A 1 178 ? -14.877 -10.802 18.972 1 31.57 178 TYR A N 1
ATOM 1406 C CA . TYR A 1 178 ? -13.985 -11.147 20.073 1 31.57 178 TYR A CA 1
ATOM 1407 C C . TYR A 1 178 ? -12.719 -11.823 19.559 1 31.57 178 TYR A C 1
ATOM 1409 O O . TYR A 1 178 ? -12.782 -12.898 18.959 1 31.57 178 TYR A O 1
ATOM 1417 N N . TYR A 1 179 ? -12.185 -11.241 18.871 1 32.58 179 TYR A N 1
ATOM 1418 C CA . TYR A 1 179 ? -11.027 -12.025 18.458 1 32.58 179 TYR A CA 1
ATOM 1419 C C . TYR A 1 179 ? -10.115 -12.319 19.643 1 32.58 179 TYR A C 1
ATOM 1421 O O . TYR A 1 179 ? -9.72 -11.405 20.371 1 32.58 179 TYR A O 1
ATOM 1429 N N . THR A 1 180 ? -10.721 -13.235 20.377 1 29.97 180 THR A N 1
ATOM 1430 C CA . THR A 1 180 ? -9.876 -13.871 21.382 1 29.97 180 THR A CA 1
ATOM 1431 C C . THR A 1 180 ? -8.569 -14.356 20.76 1 29.97 180 THR A C 1
ATOM 1433 O O . THR A 1 180 ? -8.581 -15.068 19.754 1 29.97 180 THR A O 1
ATOM 1436 N N . PHE A 1 181 ? -7.755 -13.576 20.607 1 30.36 181 PHE A N 1
ATOM 1437 C CA . PHE A 1 181 ? -6.461 -14.093 20.176 1 30.36 181 PHE A CA 1
ATOM 1438 C C . PHE A 1 181 ? -5.789 -14.874 21.299 1 30.36 181 PHE A C 1
ATOM 1440 O O . PHE A 1 181 ? -5.538 -14.331 22.377 1 30.36 181 PHE A O 1
ATOM 1447 N N . GLN A 1 182 ? -5.59 -16.312 20.951 1 30.71 182 GLN A N 1
ATOM 1448 C CA . GLN A 1 182 ? -4.99 -17.419 21.688 1 30.71 182 GLN A CA 1
ATOM 1449 C C . GLN A 1 182 ? -5.279 -17.307 23.182 1 30.71 182 GLN A C 1
ATOM 1451 O O . GLN A 1 182 ? -4.415 -16.894 23.958 1 30.71 182 GLN A O 1
ATOM 1456 N N . GLU A 1 183 ? -6.432 -17.645 23.735 1 31.81 183 GLU A N 1
ATOM 1457 C CA . GLU A 1 183 ? -6.998 -17.656 25.081 1 31.81 183 GLU A CA 1
ATOM 1458 C C . GLU A 1 183 ? -6.515 -16.457 25.892 1 31.81 183 GLU A C 1
ATOM 1460 O O . GLU A 1 183 ? -6.826 -16.338 27.079 1 31.81 183 GLU A O 1
ATOM 1465 N N . ARG A 1 184 ? -5.028 -16.251 25.789 1 30.34 184 ARG A N 1
ATOM 1466 C CA . ARG A 1 184 ? -4.723 -14.982 26.441 1 30.34 184 ARG A CA 1
ATOM 1467 C C . ARG A 1 184 ? -5.434 -13.825 25.746 1 30.34 184 ARG A C 1
ATOM 1469 O O . ARG A 1 184 ? -5.588 -13.828 24.523 1 30.34 184 ARG A O 1
ATOM 1476 N N . GLN A 1 185 ? -6.365 -13.316 26.38 1 28.99 185 GLN A N 1
ATOM 1477 C CA . GLN A 1 185 ? -7.254 -12.218 26.015 1 28.99 185 GLN A CA 1
ATOM 1478 C C . GLN A 1 185 ? -6.469 -11.045 25.435 1 28.99 185 GLN A C 1
ATOM 1480 O O . GLN A 1 185 ? -5.601 -10.48 26.104 1 28.99 185 GLN A O 1
ATOM 1485 N N . MET A 1 186 ? -5.688 -11.362 24.353 1 31.49 186 MET A N 1
ATOM 1486 C CA . MET A 1 186 ? -5.44 -9.984 23.938 1 31.49 186 MET A CA 1
ATOM 1487 C C . MET A 1 186 ? -6.665 -9.112 24.187 1 31.49 186 MET A C 1
ATOM 1489 O O . MET A 1 186 ? -7.768 -9.444 23.75 1 31.49 186 MET A O 1
ATOM 1493 N N . LYS A 1 187 ? -6.66 -8.756 25.382 1 31.74 187 LYS A N 1
ATOM 1494 C CA . LYS A 1 187 ? -7.775 -7.915 25.809 1 31.74 187 LYS A CA 1
ATOM 1495 C C . LYS A 1 187 ? -7.823 -6.618 25.007 1 31.74 187 LYS A C 1
ATOM 1497 O O . LYS A 1 187 ? -6.83 -5.891 24.932 1 31.74 187 LYS A O 1
ATOM 1502 N N . ILE A 1 188 ? -8.246 -6.818 23.743 1 37.73 188 ILE A N 1
ATOM 1503 C CA . ILE A 1 188 ? -8.739 -5.525 23.28 1 37.73 188 ILE A CA 1
ATOM 1504 C C . ILE A 1 188 ? -9.537 -4.849 24.392 1 37.73 188 ILE A C 1
ATOM 1506 O O . ILE A 1 188 ? -10.496 -5.422 24.913 1 37.73 188 ILE A O 1
ATOM 1510 N N . SER A 1 189 ? -8.806 -4.384 25.281 1 37.01 189 SER A N 1
ATOM 1511 C CA . SER A 1 189 ? -9.614 -3.634 26.237 1 37.01 189 SER A CA 1
ATOM 1512 C C . SER A 1 189 ? -10.345 -2.48 25.559 1 37.01 189 SER A C 1
ATOM 1514 O O . SER A 1 189 ? -9.728 -1.668 24.867 1 37.01 189 SER A O 1
ATOM 1516 N N . ARG A 1 190 ? -11.451 -2.893 25.109 1 36.74 190 ARG A N 1
ATOM 1517 C CA . ARG A 1 190 ? -12.331 -1.789 24.737 1 36.74 190 ARG A CA 1
ATOM 1518 C C . ARG A 1 190 ? -12.389 -0.739 25.841 1 36.74 190 ARG A C 1
ATOM 1520 O O . ARG A 1 190 ? -12.672 -1.061 26.997 1 36.74 190 ARG A O 1
ATOM 1527 N N . ASN A 1 191 ? -11.485 0.195 25.778 1 33.56 191 ASN A N 1
ATOM 1528 C CA . ASN A 1 191 ? -11.92 1.292 26.636 1 33.56 191 ASN A CA 1
ATOM 1529 C C . ASN A 1 191 ? -13.21 1.927 26.123 1 33.56 191 ASN A C 1
ATOM 1531 O O . ASN A 1 191 ? -13.22 2.551 25.061 1 33.56 191 ASN A O 1
ATOM 1535 N N . ASP A 1 192 ? -14.272 1.368 26.484 1 39.11 192 ASP A N 1
ATOM 1536 C CA . ASP A 1 192 ? -15.613 1.843 26.156 1 39.11 192 ASP A CA 1
ATOM 1537 C C . ASP A 1 192 ? -15.619 3.35 25.914 1 39.11 192 ASP A C 1
ATOM 1539 O O . ASP A 1 192 ? -16.493 3.869 25.217 1 39.11 192 ASP A O 1
ATOM 1543 N N . GLU A 1 193 ? -14.762 3.966 26.583 1 37.64 193 GLU A N 1
ATOM 1544 C CA . GLU A 1 193 ? -14.849 5.422 26.542 1 37.64 193 GLU A CA 1
ATOM 1545 C C . GLU A 1 193 ? -14.138 5.983 25.313 1 37.64 193 GLU A C 1
ATOM 1547 O O . GLU A 1 193 ? -14.611 6.942 24.699 1 37.64 193 GLU A O 1
ATOM 1552 N N . THR A 1 194 ? -12.947 5.361 24.96 1 40.25 194 THR A N 1
ATOM 1553 C CA . THR A 1 194 ? -12.129 6.01 23.941 1 40.25 194 THR A CA 1
ATOM 1554 C C . THR A 1 194 ? -12.093 5.175 22.664 1 40.25 194 THR A C 1
ATOM 1556 O O . THR A 1 194 ? -11.522 5.597 21.656 1 40.25 194 THR A O 1
ATOM 1559 N N . ASN A 1 195 ? -12.88 4.047 22.535 1 40.87 195 ASN A N 1
ATOM 1560 C CA . ASN A 1 195 ? -12.967 3.137 21.397 1 40.87 195 ASN A CA 1
ATOM 1561 C C . ASN A 1 195 ? -11.584 2.769 20.867 1 40.87 195 ASN A C 1
ATOM 1563 O O . ASN A 1 195 ? -11.411 2.564 19.664 1 40.87 195 ASN A O 1
ATOM 1567 N N . ASP A 1 196 ? -10.594 3.099 21.591 1 40.87 196 ASP A N 1
ATOM 1568 C CA . ASP A 1 196 ? -9.227 2.793 21.181 1 40.87 196 ASP A CA 1
ATOM 1569 C C . ASP A 1 196 ? -8.796 1.419 21.69 1 40.87 196 ASP A C 1
ATOM 1571 O O . ASP A 1 196 ? -9.21 0.994 22.77 1 40.87 196 ASP A O 1
ATOM 1575 N N . LEU A 1 197 ? -8.563 0.449 20.863 1 44.73 197 LEU A N 1
ATOM 1576 C CA . LEU A 1 197 ? -8.032 -0.863 21.217 1 44.73 197 LEU A CA 1
ATOM 1577 C C . LEU A 1 197 ? -6.512 -0.883 21.099 1 44.73 197 LEU A C 1
ATOM 1579 O O . LEU A 1 197 ? -5.943 -0.222 20.227 1 44.73 197 LEU A O 1
ATOM 1583 N N . LEU A 1 198 ? -5.934 -1.238 22.243 1 42.67 198 LEU A N 1
ATOM 1584 C CA . LEU A 1 198 ? -4.479 -1.329 22.217 1 42.67 198 LEU A CA 1
ATOM 1585 C C . LEU A 1 198 ? -4.028 -2.753 21.911 1 42.67 198 LEU A C 1
ATOM 1587 O O . LEU A 1 198 ? -4.63 -3.716 22.393 1 42.67 198 LEU A O 1
ATOM 1591 N N . LEU A 1 199 ? -3.533 -2.951 20.813 1 45.65 199 LEU A N 1
ATOM 1592 C CA . LEU A 1 199 ? -2.771 -4.176 20.598 1 45.65 199 LEU A CA 1
ATOM 1593 C C . LEU A 1 199 ? -1.487 -4.169 21.42 1 45.65 199 LEU A C 1
ATOM 1595 O O . LEU A 1 199 ? -0.703 -3.219 21.348 1 45.65 199 LEU A O 1
ATOM 1599 N N . TYR A 1 200 ? -1.813 -4.852 22.601 1 44.65 200 TYR A N 1
ATOM 1600 C CA . TYR A 1 200 ? -0.78 -4.803 23.63 1 44.65 200 TYR A CA 1
ATOM 1601 C C . TYR A 1 200 ? 0.355 -5.768 23.31 1 44.65 200 TYR A C 1
ATOM 1603 O O . TYR A 1 200 ? 0.113 -6.907 22.901 1 44.65 200 TYR A O 1
ATOM 1611 N N . ASP A 1 201 ? 1.467 -5.209 23.021 1 40.49 201 ASP A N 1
ATOM 1612 C CA . ASP A 1 201 ? 2.687 -6.011 23.005 1 40.49 201 ASP A CA 1
ATOM 1613 C C . ASP A 1 201 ? 3.271 -6.15 24.409 1 40.49 201 ASP A C 1
ATOM 1615 O O . ASP A 1 201 ? 3.837 -5.198 24.949 1 40.49 201 ASP A O 1
ATOM 1619 N N . GLU A 1 202 ? 2.73 -7.097 25.135 1 40.27 202 GLU A N 1
ATOM 1620 C CA . GLU A 1 202 ? 3.127 -7.274 26.529 1 40.27 202 GLU A CA 1
ATOM 1621 C C . GLU A 1 202 ? 4.642 -7.192 26.685 1 40.27 202 GLU A C 1
ATOM 1623 O O . GLU A 1 202 ? 5.141 -6.722 27.71 1 40.27 202 GLU A O 1
ATOM 1628 N N . GLU A 1 203 ? 5.451 -7.694 25.76 1 37.83 203 GLU A N 1
ATOM 1629 C CA . GLU A 1 203 ? 6.9 -7.769 25.929 1 37.83 203 GLU A CA 1
ATOM 1630 C C . GLU A 1 203 ? 7.538 -6.386 25.841 1 37.83 203 GLU A C 1
ATOM 1632 O O . GLU A 1 203 ? 8.554 -6.123 26.487 1 37.83 203 GLU A O 1
ATOM 1637 N N . ARG A 1 204 ? 6.957 -5.637 25.039 1 43.5 204 ARG A N 1
ATOM 1638 C CA . ARG A 1 204 ? 7.51 -4.293 24.903 1 43.5 204 ARG A CA 1
ATOM 1639 C C . ARG A 1 204 ? 6.676 -3.277 25.676 1 43.5 204 ARG A C 1
ATOM 1641 O O . ARG A 1 204 ? 6.971 -2.08 25.656 1 43.5 204 ARG A O 1
ATOM 1648 N N . ASP A 1 205 ? 5.893 -3.628 26.402 1 47.48 205 ASP A N 1
ATOM 1649 C CA . ASP A 1 205 ? 4.943 -2.734 27.058 1 47.48 205 ASP A CA 1
ATOM 1650 C C . ASP A 1 205 ? 4.442 -1.662 26.093 1 47.48 205 ASP A C 1
ATOM 1652 O O . ASP A 1 205 ? 4.249 -0.509 26.484 1 47.48 205 ASP A O 1
ATOM 1656 N N . ASN A 1 206 ? 4.861 -2.009 24.773 1 52.95 206 ASN A N 1
ATOM 1657 C CA . ASN A 1 206 ? 4.262 -1.053 23.848 1 52.95 206 ASN A CA 1
ATOM 1658 C C . ASN A 1 206 ? 2.81 -1.406 23.54 1 52.95 206 ASN A C 1
ATOM 1660 O O . ASN A 1 206 ? 2.457 -2.584 23.453 1 52.95 206 ASN A O 1
ATOM 1664 N N . LYS A 1 207 ? 2.159 -0.372 23.529 1 60.04 207 LYS A N 1
ATOM 1665 C CA . LYS A 1 207 ? 0.738 -0.474 23.212 1 60.04 207 LYS A CA 1
ATOM 1666 C C . LYS A 1 207 ? 0.43 0.153 21.856 1 60.04 207 LYS A C 1
ATOM 1668 O O . LYS A 1 207 ? 0.747 1.321 21.62 1 60.04 207 LYS A O 1
ATOM 1673 N N . TYR A 1 208 ? 0.237 -0.778 20.872 1 67.96 208 TYR A N 1
ATOM 1674 C CA . TYR A 1 208 ? -0.185 -0.274 19.57 1 67.96 208 TYR A CA 1
ATOM 1675 C C . TYR A 1 208 ? -1.667 0.081 19.576 1 67.96 208 TYR A C 1
ATOM 1677 O O . TYR A 1 208 ? -2.522 -0.798 19.708 1 67.96 208 TYR A O 1
ATOM 1685 N N . PRO A 1 209 ? -1.851 1.326 19.446 1 74.17 209 PRO A N 1
ATOM 1686 C CA . PRO A 1 209 ? -3.269 1.682 19.348 1 74.17 209 PRO A CA 1
ATOM 1687 C C . PRO A 1 209 ? -3.96 1.028 18.153 1 74.17 209 PRO A C 1
ATOM 1689 O O . PRO A 1 209 ? -3.376 0.94 17.07 1 74.17 209 PRO A O 1
ATOM 1692 N N . VAL A 1 210 ? -5.017 0.464 18.424 1 75.97 210 VAL A N 1
ATOM 1693 C CA . VAL A 1 210 ? -5.846 -0.138 17.385 1 75.97 210 VAL A CA 1
ATOM 1694 C C . VAL A 1 210 ? -7.237 0.49 17.405 1 75.97 210 VAL A C 1
ATOM 1696 O O . VAL A 1 210 ? -7.808 0.719 18.474 1 75.97 210 VAL A O 1
ATOM 1699 N N . TYR A 1 211 ? -7.695 0.835 16.251 1 76.94 211 TYR A N 1
ATOM 1700 C CA . TYR A 1 211 ? -9.076 1.296 16.171 1 76.94 211 TYR A CA 1
ATOM 1701 C C . TYR A 1 211 ? -9.746 0.795 14.897 1 76.94 211 TYR A C 1
ATOM 1703 O O . TYR A 1 211 ? -9.076 0.293 13.992 1 76.94 211 TYR A O 1
ATOM 1711 N N . GLU A 1 212 ? -11.091 0.862 14.883 1 80.26 212 GLU A N 1
ATOM 1712 C CA . GLU A 1 212 ? -11.87 0.452 13.718 1 80.26 212 GLU A CA 1
ATOM 1713 C C . GLU A 1 212 ? -12.754 1.59 13.217 1 80.26 212 GLU A C 1
ATOM 1715 O O . GLU A 1 212 ? -13.253 2.391 14.009 1 80.26 212 GLU A O 1
ATOM 1720 N N . ASP A 1 213 ? -12.824 1.667 11.974 1 82.33 213 ASP A N 1
ATOM 1721 C CA . ASP A 1 213 ? -13.741 2.605 11.333 1 82.33 213 ASP A CA 1
ATOM 1722 C C . ASP A 1 213 ? -14.363 1.995 10.079 1 82.33 213 ASP A C 1
ATOM 1724 O O . ASP A 1 213 ? -14.412 0.772 9.935 1 82.33 213 ASP A O 1
ATOM 1728 N N . TYR A 1 214 ? -14.937 2.864 9.236 1 82.6 214 TYR A N 1
ATOM 1729 C CA . TYR A 1 214 ? -15.607 2.421 8.018 1 82.6 214 TYR A CA 1
ATOM 1730 C C . TYR A 1 214 ? -14.657 1.625 7.131 1 82.6 214 TYR A C 1
ATOM 1732 O O . TYR A 1 214 ? -15.092 0.777 6.349 1 82.6 214 TYR A O 1
ATOM 1740 N N . ASN A 1 215 ? -13.378 1.835 7.338 1 84.82 215 ASN A N 1
ATOM 1741 C CA . ASN A 1 215 ? -12.371 1.249 6.459 1 84.82 215 ASN A CA 1
ATOM 1742 C C . ASN A 1 215 ? -11.763 -0.012 7.064 1 84.82 215 ASN A C 1
ATOM 1744 O O . ASN A 1 215 ? -10.936 -0.672 6.433 1 84.82 215 ASN A O 1
ATOM 1748 N N . GLY A 1 216 ? -12.126 -0.296 8.251 1 82.57 216 GLY A N 1
ATOM 1749 C CA . GLY A 1 216 ? -11.644 -1.509 8.892 1 82.57 216 GLY A CA 1
ATOM 1750 C C . GLY A 1 216 ? -10.775 -1.238 10.105 1 82.57 216 GLY A C 1
ATOM 1751 O O . GLY A 1 216 ? -11.029 -0.296 10.859 1 82.57 216 GLY A O 1
ATOM 1752 N N . THR A 1 217 ? -9.822 -2.126 10.284 1 79.4 217 THR A N 1
ATOM 1753 C CA . THR A 1 217 ? -8.953 -2.074 11.455 1 79.4 217 THR A CA 1
ATOM 1754 C C . THR A 1 217 ? -7.65 -1.349 11.13 1 79.4 217 THR A C 1
ATOM 1756 O O . THR A 1 217 ? -7.061 -1.565 10.069 1 79.4 217 THR A O 1
ATOM 1759 N N . HIS A 1 218 ? -7.291 -0.453 12.021 1 82.52 218 HIS A N 1
ATOM 1760 C CA . HIS A 1 218 ? -6.032 0.276 11.918 1 82.52 218 HIS A CA 1
ATOM 1761 C C . HIS A 1 218 ? -5.149 0.025 13.135 1 82.52 218 HIS A C 1
ATOM 1763 O O . HIS A 1 218 ? -5.605 0.146 14.274 1 82.52 218 HIS A O 1
ATOM 1769 N N . ILE A 1 219 ? -3.929 -0.317 12.876 1 78.31 219 ILE A N 1
ATOM 1770 C CA . ILE A 1 219 ? -2.923 -0.42 13.927 1 78.31 219 ILE A CA 1
ATOM 1771 C C . ILE A 1 219 ? -1.902 0.706 13.777 1 78.31 219 ILE A C 1
ATOM 1773 O O . ILE A 1 219 ? -1.293 0.863 12.716 1 78.31 219 ILE A O 1
ATOM 1777 N N . MET A 1 220 ? -1.774 1.423 14.816 1 82.82 220 MET A N 1
ATOM 1778 C CA . MET A 1 220 ? -0.94 2.62 14.759 1 82.82 220 MET A CA 1
ATOM 1779 C C . MET A 1 220 ? 0.402 2.382 15.442 1 82.82 220 MET A C 1
ATOM 1781 O O . MET A 1 220 ? 0.553 1.429 16.208 1 82.82 220 MET A O 1
ATOM 1785 N N . SER A 1 221 ? 1.326 3.286 15.142 1 82.27 221 SER A N 1
ATOM 1786 C CA . SER A 1 221 ? 2.649 3.24 15.755 1 82.27 221 SER A CA 1
ATOM 1787 C C . SER A 1 221 ? 2.566 3.431 17.265 1 82.27 221 SER A C 1
ATOM 1789 O O . SER A 1 221 ? 1.695 4.151 17.758 1 82.27 221 SER A O 1
ATOM 1791 N N . PRO A 1 222 ? 3.478 2.861 17.989 1 76.84 222 PRO A N 1
ATOM 1792 C CA . PRO A 1 222 ? 3.489 3.019 19.446 1 76.84 222 PRO A CA 1
ATOM 1793 C C . PRO A 1 222 ? 4.021 4.38 19.888 1 76.84 222 PRO A C 1
ATOM 1795 O O . PRO A 1 222 ? 3.71 4.84 20.99 1 76.84 222 PRO A O 1
ATOM 1798 N N . ASN A 1 223 ? 4.846 5.02 19.024 1 85.68 223 ASN A N 1
ATOM 1799 C CA . ASN A 1 223 ? 5.404 6.341 19.296 1 85.68 223 ASN A CA 1
ATOM 1800 C C . ASN A 1 223 ? 4.856 7.39 18.333 1 85.68 223 ASN A C 1
ATOM 1802 O O . ASN A 1 223 ? 4.437 7.062 17.222 1 85.68 223 ASN A O 1
ATOM 1806 N N . ASP A 1 224 ? 4.929 8.571 18.825 1 90.63 224 ASP A N 1
ATOM 1807 C CA . ASP A 1 224 ? 4.558 9.682 17.955 1 90.63 224 ASP A CA 1
ATOM 1808 C C . ASP A 1 224 ? 5.794 10.339 17.345 1 90.63 224 ASP A C 1
ATOM 1810 O O . ASP A 1 224 ? 6.806 10.522 18.025 1 90.63 224 ASP A O 1
ATOM 1814 N N . ILE A 1 225 ? 5.673 10.653 16.09 1 95.42 225 ILE A N 1
ATOM 1815 C CA . ILE A 1 225 ? 6.681 11.497 15.456 1 95.42 225 ILE A CA 1
ATOM 1816 C C . ILE A 1 225 ? 6.59 12.916 16.012 1 95.42 225 ILE A C 1
ATOM 1818 O O . ILE A 1 225 ? 5.494 13.457 16.175 1 95.42 225 ILE A O 1
ATOM 1822 N N . CYS A 1 226 ? 7.648 13.465 16.4 1 97.63 226 CYS A N 1
ATOM 1823 C CA . CYS A 1 226 ? 7.784 14.868 16.776 1 97.63 226 CYS A CA 1
ATOM 1824 C C . CYS A 1 226 ? 9.075 15.459 16.222 1 97.63 226 CYS A C 1
ATOM 1826 O O . CYS A 1 226 ? 10.161 15.169 16.726 1 97.63 226 CYS A O 1
ATOM 1828 N N . LEU A 1 227 ? 8.932 16.369 15.261 1 97.91 227 LEU A N 1
ATOM 1829 C CA . LEU A 1 227 ? 10.115 16.88 14.576 1 97.91 227 LEU A CA 1
ATOM 1830 C C . LEU A 1 227 ? 10.31 18.365 14.863 1 97.91 227 LEU A C 1
ATOM 1832 O O . LEU A 1 227 ? 10.977 19.066 14.099 1 97.91 227 LEU A O 1
ATOM 1836 N N . ILE A 1 228 ? 9.717 18.867 15.898 1 98.15 228 ILE A N 1
ATOM 1837 C CA . ILE A 1 228 ? 9.709 20.303 16.158 1 98.15 228 ILE A CA 1
ATOM 1838 C C . ILE A 1 228 ? 11.139 20.8 16.356 1 98.15 228 ILE A C 1
ATOM 1840 O O . ILE A 1 228 ? 11.458 21.942 16.018 1 98.15 228 ILE A O 1
ATOM 1844 N N . GLU A 1 229 ? 12.087 19.915 16.804 1 96.85 229 GLU A N 1
ATOM 1845 C CA . GLU A 1 229 ? 13.48 20.294 17.02 1 96.85 229 GLU A CA 1
ATOM 1846 C C . GLU A 1 229 ? 14.306 20.109 15.751 1 96.85 229 GLU A C 1
ATOM 1848 O O . GLU A 1 229 ? 15.483 20.474 15.711 1 96.85 229 GLU A O 1
ATOM 1853 N N . GLU A 1 230 ? 13.696 19.544 14.759 1 96.37 230 GLU A N 1
ATOM 1854 C CA . GLU A 1 230 ? 14.441 19.131 13.573 1 96.37 230 GLU A CA 1
ATOM 1855 C C . GLU A 1 230 ? 13.845 19.742 12.307 1 96.37 230 GLU A C 1
ATOM 1857 O O . GLU A 1 230 ? 13.936 19.155 11.227 1 96.37 230 GLU A O 1
ATOM 1862 N N . LEU A 1 231 ? 13.279 20.913 12.413 1 97.88 231 LEU A N 1
ATOM 1863 C CA . LEU A 1 231 ? 12.547 21.485 11.288 1 97.88 231 LEU A CA 1
ATOM 1864 C C . LEU A 1 231 ? 13.493 22.204 10.333 1 97.88 231 LEU A C 1
ATOM 1866 O O . LEU A 1 231 ? 13.156 22.424 9.167 1 97.88 231 LEU A O 1
ATOM 1870 N N . GLU A 1 232 ? 14.659 22.599 10.76 1 97.3 232 GLU A N 1
ATOM 1871 C CA . GLU A 1 232 ? 15.526 23.503 10.01 1 97.3 232 GLU A CA 1
ATOM 1872 C C . GLU A 1 232 ? 15.842 22.943 8.626 1 97.3 232 GLU A C 1
ATOM 1874 O O . GLU A 1 232 ? 15.632 23.617 7.615 1 97.3 232 GLU A O 1
ATOM 1879 N N . PRO A 1 233 ? 16.298 21.669 8.528 1 97.65 23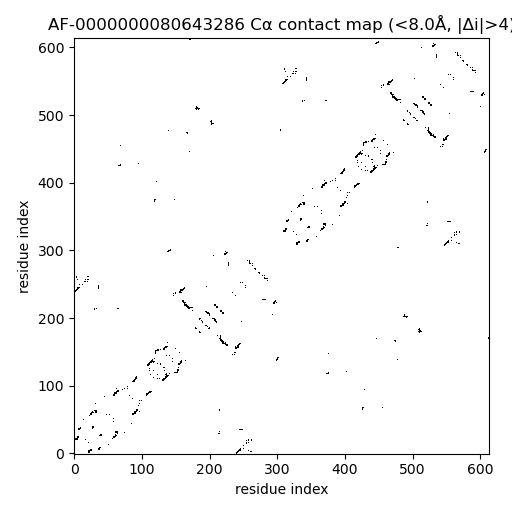3 PRO A N 1
ATOM 1880 C CA . PRO A 1 233 ? 16.621 21.174 7.188 1 97.65 233 PRO A CA 1
ATOM 1881 C C . PRO A 1 233 ? 15.407 21.141 6.263 1 97.65 233 PRO A C 1
ATOM 1883 O O . PRO A 1 233 ? 15.542 21.345 5.053 1 97.65 233 PRO A O 1
ATOM 1886 N N . LEU A 1 234 ? 14.243 20.927 6.784 1 98.38 234 LEU A N 1
ATOM 1887 C CA . LEU A 1 234 ? 13.024 20.894 5.984 1 98.38 234 LEU A CA 1
ATOM 1888 C C . LEU A 1 234 ? 12.653 22.292 5.499 1 98.38 234 LEU A C 1
ATOM 1890 O O . LEU A 1 234 ? 12.333 22.482 4.324 1 98.38 234 LEU A O 1
ATOM 1894 N N . LEU A 1 235 ? 12.739 23.23 6.421 1 98.44 235 LEU A N 1
ATOM 1895 C CA . LEU A 1 235 ? 12.402 24.609 6.088 1 98.44 235 LEU A CA 1
ATOM 1896 C C . LEU A 1 235 ? 13.424 25.201 5.123 1 98.44 235 LEU A C 1
ATOM 1898 O O . LEU A 1 235 ? 13.058 25.901 4.176 1 98.44 235 LEU A O 1
ATOM 1902 N N . GLU A 1 236 ? 14.661 24.914 5.353 1 97.88 236 GLU A N 1
ATOM 1903 C CA . GLU A 1 236 ? 15.73 25.384 4.477 1 97.88 236 GLU A CA 1
ATOM 1904 C C . GLU A 1 236 ? 15.554 24.853 3.057 1 97.88 236 GLU A C 1
ATOM 1906 O O . GLU A 1 236 ? 15.801 25.571 2.086 1 97.88 236 GLU A O 1
ATOM 1911 N N . ALA A 1 237 ? 15.103 23.626 2.941 1 97.91 237 ALA A N 1
ATOM 1912 C CA . ALA A 1 237 ? 14.913 22.988 1.642 1 97.91 237 ALA A CA 1
ATOM 1913 C C . ALA A 1 237 ? 13.65 23.502 0.957 1 97.91 237 ALA A C 1
ATOM 1915 O O . ALA A 1 237 ? 13.403 23.198 -0.213 1 97.91 237 ALA A O 1
ATOM 1916 N N . GLY A 1 238 ? 12.82 24.214 1.725 1 97.98 238 GLY A N 1
ATOM 1917 C CA . GLY A 1 238 ? 11.614 24.775 1.136 1 97.98 238 GLY A CA 1
ATOM 1918 C C . GLY A 1 238 ? 10.473 23.78 1.051 1 97.98 238 GLY A C 1
ATOM 1919 O O . GLY A 1 238 ? 9.716 23.777 0.078 1 97.98 238 GLY A O 1
ATOM 1920 N N . ILE A 1 239 ? 10.368 22.877 1.979 1 98.61 239 ILE A N 1
ATOM 1921 C CA . ILE A 1 239 ? 9.2 22.006 2.06 1 98.61 239 ILE A CA 1
ATOM 1922 C C . ILE A 1 239 ? 7.927 22.849 2.065 1 98.61 239 ILE A C 1
ATOM 1924 O O . ILE A 1 239 ? 7.851 23.866 2.759 1 98.61 239 ILE A O 1
ATOM 1928 N N . ASP A 1 240 ? 6.97 22.373 1.344 1 98.81 240 ASP A N 1
ATOM 1929 C CA . ASP A 1 240 ? 5.821 23.23 1.065 1 98.81 240 ASP A CA 1
ATOM 1930 C C . ASP A 1 240 ? 4.793 23.154 2.191 1 98.81 240 ASP A C 1
ATOM 1932 O O . ASP A 1 240 ? 4.062 24.116 2.437 1 98.81 240 ASP A O 1
ATOM 1936 N N . SER A 1 241 ? 4.742 22.006 2.831 1 98.84 241 SER A N 1
ATOM 1937 C CA . SER A 1 241 ? 3.722 21.812 3.856 1 98.84 241 SER A CA 1
ATOM 1938 C C . SER A 1 241 ? 4.211 20.873 4.953 1 98.84 241 SER A C 1
ATOM 1940 O O . SER A 1 241 ? 4.776 19.815 4.666 1 98.84 241 SER A O 1
ATOM 1942 N N . LEU A 1 242 ? 4.035 21.293 6.198 1 98.88 242 LEU A N 1
ATOM 1943 C CA . LEU A 1 242 ? 4.244 20.47 7.385 1 98.88 242 LEU A CA 1
ATOM 1944 C C . LEU A 1 242 ? 2.912 20.056 8.001 1 98.88 242 LEU A C 1
ATOM 1946 O O . LEU A 1 242 ? 2.087 20.909 8.337 1 98.88 242 LEU A O 1
ATOM 1950 N N . LYS A 1 243 ? 2.736 18.775 8.132 1 98.73 243 LYS A N 1
ATOM 1951 C CA . LYS A 1 243 ? 1.446 18.268 8.588 1 98.73 243 LYS A CA 1
ATOM 1952 C C . LYS A 1 243 ? 1.514 17.823 10.046 1 98.73 243 LYS A C 1
ATOM 1954 O O . LYS A 1 243 ? 2.415 17.073 10.43 1 98.73 243 LYS A O 1
ATOM 1959 N N . ILE A 1 244 ? 0.613 18.27 10.83 1 98.69 244 ILE A N 1
ATOM 1960 C CA . ILE A 1 244 ? 0.319 17.752 12.162 1 98.69 244 ILE A CA 1
ATOM 1961 C C . ILE A 1 244 ? -0.898 16.832 12.101 1 98.69 244 ILE A C 1
ATOM 1963 O O . ILE A 1 244 ? -2.015 17.286 11.838 1 98.69 244 ILE A O 1
ATOM 1967 N N . ASP A 1 245 ? -0.68 15.589 12.321 1 97.59 245 ASP A N 1
ATOM 1968 C CA . ASP A 1 245 ? -1.769 14.617 12.317 1 97.59 245 ASP A CA 1
ATOM 1969 C C . ASP A 1 245 ? -2.319 14.403 13.725 1 97.59 245 ASP A C 1
ATOM 1971 O O . ASP A 1 245 ? -1.603 13.931 14.612 1 97.59 245 ASP A O 1
ATOM 1975 N N . GLY A 1 246 ? -3.594 14.674 13.897 1 95.25 246 GLY A N 1
ATOM 1976 C CA . GLY A 1 246 ? -4.204 14.639 15.217 1 95.25 246 GLY A CA 1
ATOM 1977 C C . GLY A 1 246 ? -5.046 13.399 15.452 1 95.25 246 GLY A C 1
ATOM 1978 O O . GLY A 1 246 ? -5.874 13.369 16.364 1 95.25 246 GLY A O 1
ATOM 1979 N N . ILE A 1 247 ? -4.905 12.362 14.65 1 92.32 247 ILE A N 1
ATOM 1980 C CA . ILE A 1 247 ? -5.691 11.142 14.798 1 92.32 247 ILE A CA 1
ATOM 1981 C C . ILE A 1 247 ? -5.498 10.571 16.201 1 92.32 247 ILE A C 1
ATOM 1983 O O . ILE A 1 247 ? -4.37 10.472 16.688 1 92.32 247 ILE A O 1
ATOM 1987 N N . LEU A 1 248 ? -6.605 10.279 16.902 1 88.75 248 LEU A N 1
ATOM 1988 C CA . LEU A 1 248 ? -6.662 9.67 18.226 1 88.75 248 LEU A CA 1
ATOM 1989 C C . LEU A 1 248 ? -6.095 10.612 19.283 1 88.75 248 LEU A C 1
ATOM 1991 O O . LEU A 1 248 ? -5.701 10.172 20.366 1 88.75 248 LEU A O 1
ATOM 1995 N N . GLN A 1 249 ? -6.011 11.898 18.977 1 92.23 249 GLN A N 1
ATOM 1996 C CA . GLN A 1 249 ? -5.573 12.908 19.934 1 92.23 249 GLN A CA 1
ATOM 1997 C C . GLN A 1 249 ? -6.74 13.783 20.383 1 92.23 249 GLN A C 1
ATOM 1999 O O . GLN A 1 249 ? -7.756 13.874 19.692 1 92.23 249 GLN A O 1
ATOM 2004 N N . SER A 1 250 ? -6.58 14.39 21.499 1 94.11 250 SER A N 1
ATOM 2005 C CA . SER A 1 250 ? -7.569 15.351 21.977 1 94.11 250 SER A CA 1
ATOM 2006 C C . SER A 1 250 ? -7.426 16.691 21.263 1 94.11 250 SER A C 1
ATOM 2008 O O . SER A 1 250 ? -6.376 16.986 20.689 1 94.11 250 SER A O 1
ATOM 2010 N N . GLU A 1 251 ? -8.456 17.509 21.31 1 97.21 251 GLU A N 1
ATOM 2011 C CA . GLU A 1 251 ? -8.383 18.859 20.759 1 97.21 251 GLU A CA 1
ATOM 2012 C C . GLU A 1 251 ? -7.282 19.672 21.434 1 97.21 251 GLU A C 1
ATOM 2014 O O . GLU A 1 251 ? -6.529 20.382 20.765 1 97.21 251 GLU A O 1
ATOM 2019 N N . SER A 1 252 ? -7.194 19.568 22.756 1 97.69 252 SER A N 1
ATOM 2020 C CA . SER A 1 252 ? -6.199 20.319 23.515 1 97.69 252 SER A CA 1
ATOM 2021 C C . SER A 1 252 ? -4.784 19.981 23.057 1 97.69 252 SER A C 1
ATOM 2023 O O . SER A 1 252 ? -3.937 20.869 22.933 1 97.69 252 SER A O 1
ATOM 2025 N N . TYR A 1 253 ? -4.575 18.708 22.838 1 97.37 253 TYR A N 1
ATOM 2026 C CA . TYR A 1 253 ? -3.265 18.27 22.369 1 97.37 253 TYR A CA 1
ATOM 2027 C C . TYR A 1 253 ? -2.94 18.878 21.01 1 97.37 253 TYR A C 1
ATOM 2029 O O . TYR A 1 253 ? -1.857 19.434 20.815 1 97.37 253 TYR A O 1
ATOM 2037 N N . ILE A 1 254 ? -3.87 18.827 20.115 1 98.54 254 ILE A N 1
ATOM 2038 C CA . ILE A 1 254 ? -3.684 19.34 18.763 1 98.54 254 ILE A CA 1
ATOM 2039 C C . ILE A 1 254 ? -3.447 20.848 18.811 1 98.54 254 ILE A C 1
ATOM 2041 O O . ILE A 1 254 ? -2.612 21.376 18.073 1 98.54 254 ILE A O 1
ATOM 2045 N N . ASN A 1 255 ? -4.147 21.5 19.719 1 98.78 255 ASN A N 1
ATOM 2046 C CA . ASN A 1 255 ? -3.999 22.944 19.87 1 98.78 255 ASN A CA 1
ATOM 2047 C C . ASN A 1 255 ? -2.575 23.324 20.262 1 98.78 255 ASN A C 1
ATOM 2049 O O . ASN A 1 255 ? -1.973 24.209 19.651 1 98.78 255 ASN A O 1
ATOM 2053 N N . ILE A 1 256 ? -2.079 22.677 21.236 1 98.61 256 ILE A N 1
ATOM 2054 C CA . ILE A 1 256 ? -0.751 22.984 21.758 1 98.61 256 ILE A CA 1
ATOM 2055 C C . ILE A 1 256 ? 0.3 22.707 20.685 1 98.61 256 ILE A C 1
ATOM 2057 O O . ILE A 1 256 ? 1.19 23.529 20.453 1 98.61 256 ILE A O 1
ATOM 2061 N N . CYS A 1 257 ? 0.183 21.576 20.003 1 98.66 257 CYS A N 1
ATOM 2062 C CA . CYS A 1 257 ? 1.117 21.253 18.93 1 98.66 257 CYS A CA 1
ATOM 2063 C C . CYS A 1 257 ? 1.08 22.314 17.837 1 98.66 257 CYS A C 1
ATOM 2065 O O . CYS A 1 257 ? 2.126 22.782 17.383 1 98.66 257 CYS A O 1
ATOM 2067 N N . THR A 1 258 ? -0.109 22.691 17.441 1 98.87 258 THR A N 1
ATOM 2068 C CA . THR A 1 258 ? -0.272 23.67 16.373 1 98.87 258 THR A CA 1
ATOM 2069 C C . THR A 1 258 ? 0.386 24.995 16.749 1 98.87 258 THR A C 1
ATOM 2071 O O . THR A 1 258 ? 1.116 25.581 15.946 1 98.87 258 THR A O 1
ATOM 2074 N N . GLU A 1 259 ? 0.154 25.434 17.923 1 98.72 259 GLU A N 1
ATOM 2075 C CA . GLU A 1 259 ? 0.712 26.694 18.403 1 98.72 259 GLU A CA 1
ATOM 2076 C C . GLU A 1 259 ? 2.238 26.658 18.403 1 98.72 259 GLU A C 1
ATOM 2078 O O . GLU A 1 259 ? 2.887 27.614 17.974 1 98.72 259 GLU A O 1
ATOM 2083 N N . GLN A 1 260 ? 2.814 25.594 18.878 1 98.69 260 GLN A N 1
ATOM 2084 C CA . GLN A 1 260 ? 4.266 25.488 18.975 1 98.69 260 GLN A CA 1
ATOM 2085 C C . GLN A 1 260 ? 4.905 25.402 17.591 1 98.69 260 GLN A C 1
ATOM 2087 O O . GLN A 1 260 ? 5.952 26.004 17.346 1 98.69 260 GLN A O 1
ATOM 2092 N N . TYR A 1 261 ? 4.297 24.657 16.711 1 98.79 261 TYR A N 1
ATOM 2093 C CA . TYR A 1 261 ? 4.846 24.554 15.363 1 98.79 261 TYR A CA 1
ATOM 2094 C C . TYR A 1 261 ? 4.716 25.878 14.619 1 98.79 261 TYR A C 1
ATOM 2096 O O . TYR A 1 261 ? 5.591 26.242 13.83 1 98.79 261 TYR A O 1
ATOM 2104 N N . ARG A 1 262 ? 3.588 26.583 14.803 1 98.71 262 ARG A N 1
ATOM 2105 C CA . ARG A 1 262 ? 3.464 27.912 14.214 1 98.71 262 ARG A CA 1
ATOM 2106 C C . ARG A 1 262 ? 4.585 28.829 14.691 1 98.71 262 ARG A C 1
ATOM 2108 O O . ARG A 1 262 ? 5.218 29.516 13.886 1 98.71 262 ARG A O 1
ATOM 2115 N N . GLU A 1 263 ? 4.817 28.812 15.984 1 98.42 263 GLU A N 1
ATOM 2116 C CA . GLU A 1 263 ? 5.9 29.615 16.546 1 98.42 263 GLU A CA 1
ATOM 2117 C C . GLU A 1 263 ? 7.248 29.212 15.955 1 98.42 263 GLU A C 1
ATOM 2119 O O . GLU A 1 263 ? 8.064 30.072 15.615 1 98.42 263 GLU A O 1
ATOM 2124 N N . ALA A 1 264 ? 7.49 27.928 15.846 1 98.35 264 ALA A N 1
ATOM 2125 C CA . ALA A 1 264 ? 8.743 27.425 15.288 1 98.35 264 ALA A CA 1
ATOM 2126 C C . ALA A 1 264 ? 8.954 27.936 13.866 1 98.35 264 ALA A C 1
ATOM 2128 O O . ALA A 1 264 ? 10.035 28.425 13.529 1 98.35 264 ALA A O 1
ATOM 2129 N N . ILE A 1 265 ? 7.913 27.829 13.044 1 98.45 265 ILE A N 1
ATOM 2130 C CA . ILE A 1 265 ? 7.985 28.253 11.65 1 98.45 265 ILE A CA 1
ATOM 2131 C C . ILE A 1 265 ? 8.218 29.76 11.58 1 98.45 265 ILE A C 1
ATOM 2133 O O . ILE A 1 265 ? 9.057 30.23 10.808 1 98.45 265 ILE A O 1
ATOM 2137 N N . ASP A 1 266 ? 7.499 30.532 12.408 1 97.86 266 ASP A N 1
ATOM 2138 C CA . ASP A 1 266 ? 7.629 31.986 12.411 1 97.86 266 ASP A CA 1
ATOM 2139 C C . ASP A 1 266 ? 9.024 32.412 12.862 1 97.86 266 ASP A C 1
ATOM 2141 O O . ASP A 1 266 ? 9.625 33.312 12.272 1 97.86 266 ASP A O 1
ATOM 2145 N N . LEU A 1 267 ? 9.507 31.785 13.904 1 97.68 267 LEU A N 1
ATOM 2146 C CA . LEU A 1 267 ? 10.851 32.089 14.382 1 97.68 267 LEU A CA 1
ATOM 2147 C C . LEU A 1 267 ? 11.884 31.851 13.285 1 97.68 267 LEU A C 1
ATOM 2149 O O . LEU A 1 267 ? 12.772 32.68 13.073 1 97.68 267 LEU A O 1
ATOM 2153 N N . TYR A 1 268 ? 11.715 30.728 12.607 1 97.69 268 TYR A N 1
ATOM 2154 C CA . TYR A 1 268 ? 12.658 30.414 11.539 1 97.69 268 TYR A CA 1
ATOM 2155 C C . TYR A 1 268 ? 12.588 31.454 10.427 1 97.69 268 TYR A C 1
ATOM 2157 O O . TYR A 1 268 ? 13.618 31.864 9.887 1 97.69 268 TYR A O 1
ATOM 2165 N N . ASN A 1 269 ? 11.397 31.84 10.062 1 96.89 269 ASN A N 1
ATOM 2166 C CA . ASN A 1 269 ? 11.209 32.811 8.99 1 96.89 269 ASN A CA 1
ATOM 2167 C C . ASN A 1 269 ? 11.773 34.178 9.365 1 96.89 269 ASN A C 1
ATOM 2169 O O . ASN A 1 269 ? 12.236 34.923 8.5 1 96.89 269 ASN A O 1
ATOM 2173 N N . GLU A 1 270 ? 11.661 34.476 10.608 1 96.29 270 GLU A N 1
ATOM 2174 C CA . GLU A 1 270 ? 12.245 35.726 11.087 1 96.29 270 GLU A CA 1
ATOM 2175 C C . GLU A 1 270 ? 13.77 35.659 11.084 1 96.29 270 GLU A C 1
ATOM 2177 O O . GLU A 1 270 ? 14.435 36.569 10.584 1 96.29 270 GLU A O 1
ATOM 2182 N N . ASP A 1 271 ? 14.272 34.586 11.742 1 96.51 271 ASP A N 1
ATOM 2183 C CA . ASP A 1 271 ? 15.705 34.335 11.854 1 96.51 271 ASP A CA 1
ATOM 2184 C C . ASP A 1 271 ? 15.983 32.869 12.18 1 96.51 271 ASP A C 1
ATOM 2186 O O . ASP A 1 271 ? 15.678 32.404 13.281 1 96.51 271 ASP A O 1
ATOM 2190 N N . PRO A 1 272 ? 16.59 32.215 11.276 1 96 272 PRO A N 1
ATOM 2191 C CA . PRO A 1 272 ? 16.886 30.807 11.552 1 96 272 PRO A CA 1
ATOM 2192 C C . PRO A 1 272 ? 17.614 30.606 12.879 1 96 272 PRO A C 1
ATOM 2194 O O . PRO A 1 272 ? 17.395 29.602 13.562 1 96 272 PRO A O 1
ATOM 2197 N N . ASP A 1 273 ? 18.451 31.501 13.247 1 96.64 273 ASP A N 1
ATOM 2198 C CA . ASP A 1 273 ? 19.176 31.394 14.509 1 96.64 273 ASP A CA 1
ATOM 2199 C C . ASP A 1 273 ? 18.227 31.509 15.7 1 96.64 273 ASP A C 1
ATOM 2201 O O . ASP A 1 273 ? 18.458 30.899 16.746 1 96.64 273 ASP A O 1
ATOM 2205 N N . ALA A 1 274 ? 17.204 32.333 15.521 1 96.28 274 ALA A N 1
ATOM 2206 C CA . ALA A 1 274 ? 16.203 32.461 16.577 1 96.28 274 ALA A CA 1
ATOM 2207 C C . ALA A 1 274 ? 15.522 31.124 16.853 1 96.28 274 ALA A C 1
ATOM 2209 O O . ALA A 1 274 ? 15.311 30.755 18.011 1 96.28 274 ALA A O 1
ATOM 2210 N N . TYR A 1 275 ? 15.165 30.433 15.765 1 96.77 275 TYR A N 1
ATOM 2211 C CA . TYR A 1 275 ? 14.605 29.094 15.911 1 96.77 275 TYR A CA 1
ATOM 2212 C C . TYR A 1 275 ? 15.594 28.161 16.6 1 96.77 275 TYR A C 1
ATOM 2214 O O . TYR A 1 275 ? 15.23 27.439 17.532 1 96.77 275 TYR A O 1
ATOM 2222 N N . GLU A 1 276 ? 16.831 28.166 16.199 1 95.65 276 GLU A N 1
ATOM 2223 C CA . GLU A 1 276 ? 17.854 27.291 16.766 1 95.65 276 GLU A CA 1
ATOM 2224 C C . GLU A 1 276 ? 18.003 27.517 18.267 1 95.65 276 GLU A C 1
ATOM 2226 O O . GLU A 1 276 ? 18.211 26.568 19.026 1 95.65 276 GLU A O 1
ATOM 2231 N N . ASP A 1 277 ? 17.817 28.697 18.692 1 95.49 277 ASP A N 1
ATOM 2232 C CA . ASP A 1 277 ? 17.984 29.065 20.095 1 95.49 277 ASP A CA 1
ATOM 2233 C C . ASP A 1 277 ? 16.778 28.629 20.924 1 95.49 277 ASP A C 1
ATOM 2235 O O . ASP A 1 277 ? 16.91 28.337 22.115 1 95.49 277 ASP A O 1
ATOM 2239 N N . GLU A 1 278 ? 15.611 28.515 20.262 1 95.64 278 GLU A N 1
ATOM 2240 C CA . GLU A 1 278 ? 14.374 28.362 21.022 1 95.64 278 GLU A CA 1
ATOM 2241 C C . GLU A 1 278 ? 13.785 26.966 20.844 1 95.64 278 GLU A C 1
ATOM 2243 O O . GLU A 1 278 ? 12.888 26.565 21.588 1 95.64 278 GLU A O 1
ATOM 2248 N N . LYS A 1 279 ? 14.244 26.197 19.908 1 93.62 279 LYS A N 1
ATOM 2249 C CA . LYS A 1 279 ? 13.583 24.966 19.486 1 93.62 279 LYS A CA 1
ATOM 2250 C C . LYS A 1 279 ? 13.448 23.987 20.649 1 93.62 279 LYS A C 1
ATOM 2252 O O . LYS A 1 279 ? 12.446 23.277 20.756 1 93.62 279 LYS A O 1
ATOM 2257 N N . PHE A 1 280 ? 14.345 23.969 21.595 1 93.38 280 PHE A N 1
ATOM 2258 C CA . PHE A 1 280 ? 14.288 23.036 22.714 1 93.38 280 PHE A CA 1
ATOM 2259 C C . PHE A 1 280 ? 13.215 23.453 23.712 1 93.38 280 PHE A C 1
ATOM 2261 O O . PHE A 1 280 ? 12.669 22.613 24.432 1 93.38 280 PHE A O 1
ATOM 2268 N N . MET A 1 281 ? 12.84 24.733 23.739 1 95.97 281 MET A N 1
ATOM 2269 C CA . MET A 1 281 ? 11.78 25.23 24.611 1 95.97 281 MET A CA 1
ATOM 2270 C C . MET A 1 281 ? 10.407 24.989 23.992 1 95.97 281 MET A C 1
ATOM 2272 O O . MET A 1 281 ? 9.415 24.843 24.709 1 95.97 281 MET A O 1
ATOM 2276 N N . LEU A 1 282 ? 10.412 24.885 22.681 1 96.69 282 LEU A N 1
ATOM 2277 C CA . LEU A 1 282 ? 9.152 24.718 21.965 1 96.69 282 LEU A CA 1
ATOM 2278 C C . LEU A 1 282 ? 8.587 23.317 22.179 1 96.69 282 LEU A C 1
ATOM 2280 O O . LEU A 1 282 ? 7.378 23.107 22.064 1 96.69 282 LEU A O 1
ATOM 2284 N N . VAL A 1 283 ? 9.433 22.34 22.507 1 95.9 283 VAL A N 1
ATOM 2285 C CA . VAL A 1 283 ? 8.979 20.963 22.676 1 95.9 283 VAL A CA 1
ATOM 2286 C C . VAL A 1 283 ? 8.366 20.787 24.063 1 95.9 283 VAL A C 1
ATOM 2288 O O . VAL A 1 283 ? 7.544 19.893 24.277 1 95.9 283 VAL A O 1
ATOM 2291 N N . ASP A 1 284 ? 8.644 21.625 25.022 1 96.4 284 ASP A N 1
ATOM 2292 C CA . ASP A 1 284 ? 8.286 21.477 26.429 1 96.4 284 ASP A CA 1
ATOM 2293 C C . ASP A 1 284 ? 6.771 21.429 26.609 1 96.4 284 ASP A C 1
ATOM 2295 O O . ASP A 1 284 ? 6.245 20.517 27.25 1 96.4 284 ASP A O 1
ATOM 2299 N N . PRO A 1 285 ? 6.068 22.39 26.007 1 97.64 285 PRO A N 1
ATOM 2300 C CA . PRO A 1 285 ? 4.615 22.345 26.187 1 97.64 285 PRO A CA 1
ATOM 2301 C C . PRO A 1 285 ? 3.988 21.076 25.615 1 97.64 285 PRO A C 1
ATOM 2303 O O . PRO A 1 285 ? 2.974 20.598 26.13 1 97.64 285 PRO A O 1
ATOM 2306 N N . ILE A 1 286 ? 4.576 20.555 24.546 1 97.61 286 ILE A N 1
ATOM 2307 C CA . ILE A 1 286 ? 4.057 19.335 23.935 1 97.61 286 ILE A CA 1
ATOM 2308 C C . ILE A 1 286 ? 4.349 18.141 24.84 1 97.61 286 ILE A C 1
ATOM 2310 O O . ILE A 1 286 ? 3.474 17.304 25.075 1 97.61 286 ILE A O 1
ATOM 2314 N N . GLU A 1 287 ? 5.538 18.102 25.365 1 95.55 287 GLU A N 1
ATOM 2315 C CA . GLU A 1 287 ? 5.943 17.025 26.263 1 95.55 287 GLU A CA 1
ATOM 2316 C C . GLU A 1 287 ? 5.083 17.005 27.524 1 95.55 287 GLU A C 1
ATOM 2318 O O . GLU A 1 287 ? 4.769 15.935 28.05 1 95.55 287 GLU A O 1
ATOM 2323 N N . ALA A 1 288 ? 4.73 18.138 27.932 1 96.1 288 ALA A N 1
ATOM 2324 C CA . ALA A 1 288 ? 3.972 18.271 29.173 1 96.1 288 ALA A CA 1
ATOM 2325 C C . ALA A 1 288 ? 2.612 17.588 29.062 1 96.1 288 ALA A C 1
ATOM 2327 O O . ALA A 1 288 ? 2.045 17.151 30.066 1 96.1 288 ALA A O 1
ATOM 2328 N N . ILE A 1 289 ? 2.116 17.411 27.851 1 94.66 289 ILE A N 1
ATOM 2329 C CA . ILE A 1 289 ? 0.779 16.849 27.691 1 94.66 289 ILE A CA 1
ATOM 2330 C C . ILE A 1 289 ? 0.869 15.495 26.992 1 94.66 289 ILE A C 1
ATOM 2332 O O . ILE A 1 289 ? -0.151 14.849 26.742 1 94.66 289 ILE A O 1
ATOM 2336 N N . GLN A 1 290 ? 2.044 15.075 26.693 1 92.98 290 GLN A N 1
ATOM 2337 C CA . GLN A 1 290 ? 2.251 13.804 26.007 1 92.98 290 GLN A CA 1
ATOM 2338 C C . GLN A 1 290 ? 1.987 12.626 26.941 1 92.98 290 GLN A C 1
ATOM 2340 O O . GLN A 1 290 ? 2.541 12.562 28.04 1 92.98 290 GLN A O 1
ATOM 2345 N N . PRO A 1 291 ? 1.102 11.794 26.467 1 83.58 291 PRO A N 1
ATOM 2346 C CA . PRO A 1 291 ? 0.931 10.602 27.3 1 83.58 291 PRO A CA 1
ATOM 2347 C C . PRO A 1 291 ? 2.235 9.834 27.507 1 83.58 291 PRO A C 1
ATOM 2349 O O . PRO A 1 291 ? 3.002 9.646 26.558 1 83.58 291 PRO A O 1
ATOM 2352 N N . GLU A 1 292 ? 2.428 9.334 28.68 1 81.72 292 GLU A N 1
ATOM 2353 C CA . GLU A 1 292 ? 3.668 8.654 29.043 1 81.72 292 GLU A CA 1
ATOM 2354 C C . GLU A 1 292 ? 3.868 7.39 28.211 1 81.72 292 GLU A C 1
ATOM 2356 O O . GLU A 1 292 ? 5 7.027 27.888 1 81.72 292 GLU A O 1
ATOM 2361 N N . HIS A 1 293 ? 2.817 6.804 27.892 1 75.6 293 HIS A N 1
ATOM 2362 C CA . HIS A 1 293 ? 2.909 5.519 27.208 1 75.6 293 HIS A CA 1
ATOM 2363 C C . HIS A 1 293 ? 3.104 5.706 25.707 1 75.6 293 HIS A C 1
ATOM 2365 O O . HIS A 1 293 ? 3.161 4.729 24.957 1 75.6 293 HIS A O 1
ATOM 2371 N N . ARG A 1 294 ? 3.243 6.949 25.281 1 83.99 294 ARG A N 1
ATOM 2372 C CA . ARG A 1 294 ? 3.461 7.242 23.868 1 83.99 294 ARG A CA 1
ATOM 2373 C C . ARG A 1 294 ? 4.615 8.221 23.684 1 83.99 294 ARG A C 1
ATOM 2375 O O . ARG A 1 294 ? 4.407 9.365 23.272 1 83.99 294 ARG A O 1
ATOM 2382 N N . PRO A 1 295 ? 5.761 7.8 23.88 1 88.6 295 PRO A N 1
ATOM 2383 C CA . PRO A 1 295 ? 6.901 8.712 23.758 1 88.6 295 PRO A CA 1
ATOM 2384 C C . PRO A 1 295 ? 7.097 9.224 22.333 1 88.6 295 PRO A C 1
ATOM 2386 O O . PRO A 1 295 ? 6.528 8.668 21.39 1 88.6 295 PRO A O 1
ATOM 2389 N N . PHE A 1 296 ? 7.873 10.254 22.264 1 91.25 296 PHE A N 1
ATOM 2390 C CA . PHE A 1 296 ? 8.225 10.839 20.976 1 91.25 296 PHE A CA 1
ATOM 2391 C C . PHE A 1 296 ? 9.414 10.113 20.358 1 91.25 296 PHE A C 1
ATOM 2393 O O . PHE A 1 296 ? 10.277 9.602 21.075 1 91.25 296 PHE A O 1
ATOM 2400 N N . ASP A 1 297 ? 9.364 10.033 19.066 1 88.94 297 ASP A N 1
ATOM 2401 C CA . ASP A 1 297 ? 10.586 9.741 18.325 1 88.94 297 ASP A CA 1
ATOM 2402 C C . ASP A 1 297 ? 10.626 10.511 17.007 1 88.94 297 ASP A C 1
ATOM 2404 O O . ASP A 1 297 ? 9.757 11.345 16.742 1 88.94 297 ASP A O 1
ATOM 2408 N N . GLU A 1 298 ? 11.732 10.369 16.289 1 91.91 298 GLU A N 1
ATOM 2409 C CA . GLU A 1 298 ? 11.929 11.119 15.052 1 91.91 298 GLU A CA 1
ATOM 2410 C C . GLU A 1 298 ? 11.571 10.274 13.832 1 91.91 298 GLU A C 1
ATOM 2412 O O . GLU A 1 298 ? 11.986 10.583 12.713 1 91.91 298 GLU A O 1
ATOM 2417 N N . GLY A 1 299 ? 10.814 9.144 14.129 1 87.18 299 GLY A N 1
ATOM 2418 C CA . GLY A 1 299 ? 10.5 8.26 13.018 1 87.18 299 GLY A CA 1
ATOM 2419 C C . GLY A 1 299 ? 11.731 7.755 12.29 1 87.18 299 GLY A C 1
ATOM 2420 O O . GLY A 1 299 ? 12.661 7.241 12.915 1 87.18 299 GLY A O 1
ATOM 2421 N N . PHE A 1 300 ? 11.728 7.908 10.969 1 85.96 300 PHE A N 1
ATOM 2422 C CA . PHE A 1 300 ? 12.811 7.389 10.141 1 85.96 300 PHE A CA 1
ATOM 2423 C C . PHE A 1 300 ? 13.755 8.51 9.72 1 85.96 300 PHE A C 1
ATOM 2425 O O . PHE A 1 300 ? 14.63 8.308 8.876 1 85.96 300 PHE A O 1
ATOM 2432 N N . LEU A 1 301 ? 13.577 9.633 10.272 1 91.36 301 LEU A N 1
ATOM 2433 C CA . LEU A 1 301 ? 14.283 10.822 9.807 1 91.36 301 LEU A CA 1
ATOM 2434 C C . LEU A 1 301 ? 15.791 10.595 9.81 1 91.36 301 LEU A C 1
ATOM 2436 O O . LEU A 1 301 ? 16.484 10.996 8.872 1 91.36 301 LEU A O 1
ATOM 2440 N N . TYR A 1 302 ? 16.313 9.977 10.803 1 85.46 302 TYR A N 1
ATOM 2441 C CA . TYR A 1 302 ? 17.757 9.785 10.885 1 85.46 302 TYR A CA 1
ATOM 2442 C C . TYR A 1 302 ? 18.112 8.303 10.85 1 85.46 302 TYR A C 1
ATOM 2444 O O . TYR A 1 302 ? 19.248 7.924 11.146 1 85.46 302 TYR A O 1
ATOM 2452 N N . LYS A 1 303 ? 17.103 7.531 10.609 1 71.36 303 LYS A N 1
ATOM 2453 C CA . LYS A 1 303 ? 17.377 6.097 10.575 1 71.36 303 LYS A CA 1
ATOM 2454 C C . LYS A 1 303 ? 17.903 5.671 9.207 1 71.36 303 LYS A C 1
ATOM 2456 O O . LYS A 1 303 ? 17.48 6.205 8.179 1 71.36 303 LYS A O 1
ATOM 2461 N N . GLN A 1 304 ? 19.356 5.311 9.133 1 55.14 304 GLN A N 1
ATOM 2462 C CA . GLN A 1 304 ? 20.039 4.907 7.908 1 55.14 304 GLN A CA 1
ATOM 2463 C C . GLN A 1 304 ? 19.555 3.54 7.433 1 55.14 304 GLN A C 1
ATOM 2465 O O . GLN A 1 304 ? 19.177 2.693 8.245 1 55.14 304 GLN A O 1
ATOM 2470 N N . THR A 1 305 ? 18.785 3.42 6.293 1 45.19 305 THR A N 1
ATOM 2471 C CA . THR A 1 305 ? 18.726 2.084 5.71 1 45.19 305 THR A CA 1
ATOM 2472 C C . THR A 1 305 ? 20.089 1.402 5.782 1 45.19 305 THR A C 1
ATOM 2474 O O . THR A 1 305 ? 21.107 1.999 5.425 1 45.19 305 THR A O 1
ATOM 2477 N N . VAL A 1 306 ? 20.451 0.707 6.84 1 33.29 306 VAL A N 1
ATOM 2478 C CA . VAL A 1 306 ? 21.682 -0.073 6.786 1 33.29 306 VAL A CA 1
ATOM 2479 C C . VAL A 1 306 ? 21.75 -0.843 5.469 1 33.29 306 VAL A C 1
ATOM 2481 O O . VAL A 1 306 ? 20.897 -1.69 5.193 1 33.29 306 VAL A O 1
ATOM 2484 N N . TYR A 1 307 ? 21.712 -0.207 4.327 1 31.12 307 TYR A N 1
ATOM 2485 C CA . TYR A 1 307 ? 22.374 -1.083 3.366 1 31.12 307 TYR A CA 1
ATOM 2486 C C . TYR A 1 307 ? 23.762 -1.479 3.855 1 31.12 307 TYR A C 1
ATOM 2488 O O . TYR A 1 307 ? 24.44 -0.694 4.522 1 31.12 307 TYR A O 1
ATOM 2496 N N . MET B 1 1 ? -7.521 -21.264 -21.662 1 86.25 1 MET B N 1
ATOM 2497 C CA . MET B 1 1 ? -7.286 -22.054 -20.457 1 86.25 1 MET B CA 1
ATOM 2498 C C . MET B 1 1 ? -6.659 -21.199 -19.36 1 86.25 1 MET B C 1
ATOM 2500 O O . MET B 1 1 ? -5.821 -20.34 -19.639 1 86.25 1 MET B O 1
ATOM 2504 N N . THR B 1 2 ? -7.116 -21.404 -18.158 1 96.89 2 THR B N 1
ATOM 2505 C CA . THR B 1 2 ? -6.619 -20.665 -17.003 1 96.89 2 THR B CA 1
ATOM 2506 C C . THR B 1 2 ? -5.166 -21.029 -16.713 1 96.89 2 THR B C 1
ATOM 2508 O O . THR B 1 2 ? -4.81 -22.209 -16.682 1 96.89 2 THR B O 1
ATOM 2511 N N . GLU B 1 3 ? -4.323 -20.072 -16.636 1 98.76 3 GLU B N 1
ATOM 2512 C CA . GLU B 1 3 ? -2.9 -20.24 -16.36 1 98.76 3 GLU B CA 1
ATOM 2513 C C . GLU B 1 3 ? -2.66 -20.608 -14.899 1 98.76 3 GLU B C 1
ATOM 2515 O O . GLU B 1 3 ? -3.275 -20.031 -13.999 1 98.76 3 GLU B O 1
ATOM 2520 N N . LEU B 1 4 ? -1.819 -21.628 -14.673 1 98.9 4 LEU B N 1
ATOM 2521 C CA . LEU B 1 4 ? -1.331 -21.929 -13.332 1 98.9 4 LEU B CA 1
ATOM 2522 C C . LEU B 1 4 ? 0.044 -21.311 -13.102 1 98.9 4 LEU B C 1
ATOM 2524 O O . LEU B 1 4 ? 1.039 -21.775 -13.663 1 98.9 4 LEU B O 1
ATOM 2528 N N . LEU B 1 5 ? 0.104 -20.256 -12.32 1 98.91 5 LEU B N 1
ATOM 2529 C CA . LEU B 1 5 ? 1.302 -19.481 -12.018 1 98.91 5 LEU B CA 1
ATOM 2530 C C . LEU B 1 5 ? 1.889 -19.89 -10.671 1 98.91 5 LEU B C 1
ATOM 2532 O O . LEU B 1 5 ? 1.17 -19.962 -9.672 1 98.91 5 LEU B O 1
ATOM 2536 N N . VAL B 1 6 ? 3.206 -20.174 -10.63 1 98.84 6 VAL B N 1
ATOM 2537 C CA . VAL B 1 6 ? 3.812 -20.685 -9.404 1 98.84 6 VAL B CA 1
ATOM 2538 C C . VAL B 1 6 ? 5.106 -19.928 -9.113 1 98.84 6 VAL B C 1
ATOM 2540 O O . VAL B 1 6 ? 5.778 -19.458 -10.034 1 98.84 6 VAL B O 1
ATOM 2543 N N . THR B 1 7 ? 5.465 -19.746 -7.873 1 98.59 7 THR B N 1
ATOM 2544 C CA . THR B 1 7 ? 6.735 -19.152 -7.471 1 98.59 7 THR B CA 1
ATOM 2545 C C . THR B 1 7 ? 7.746 -20.234 -7.101 1 98.59 7 THR B C 1
ATOM 2547 O O . THR B 1 7 ? 7.614 -20.885 -6.063 1 98.59 7 THR B O 1
ATOM 2550 N N . PRO B 1 8 ? 8.794 -20.402 -7.862 1 98.76 8 PRO B N 1
ATOM 2551 C CA . PRO B 1 8 ? 9.783 -21.452 -7.61 1 98.76 8 PRO B CA 1
ATOM 2552 C C . PRO B 1 8 ? 10.871 -21.015 -6.631 1 98.76 8 PRO B C 1
ATOM 2554 O O . PRO B 1 8 ? 11.043 -19.818 -6.388 1 98.76 8 PRO B O 1
ATOM 2557 N N . LYS B 1 9 ? 11.59 -21.958 -6.158 1 97.86 9 LYS B N 1
ATOM 2558 C CA . LYS B 1 9 ? 12.627 -21.661 -5.174 1 97.86 9 LYS B CA 1
ATOM 2559 C C . LYS B 1 9 ? 14.005 -21.61 -5.827 1 97.86 9 LYS B C 1
ATOM 2561 O O . LYS B 1 9 ? 14.943 -21.039 -5.266 1 97.86 9 LYS B O 1
ATOM 2566 N N . SER B 1 10 ? 14.158 -22.3 -6.971 1 97.9 10 SER B N 1
ATOM 2567 C CA . SER B 1 10 ? 15.434 -22.391 -7.672 1 97.9 10 SER B CA 1
ATOM 2568 C C . SER B 1 10 ? 15.237 -22.805 -9.127 1 97.9 10 SER B C 1
ATOM 2570 O O . SER B 1 10 ? 14.129 -23.165 -9.53 1 97.9 10 SER B O 1
ATOM 2572 N N . VAL B 1 11 ? 16.293 -22.741 -9.869 1 98.25 11 VAL B N 1
ATOM 2573 C CA . VAL B 1 11 ? 16.24 -23.168 -11.263 1 98.25 11 VAL B CA 1
ATOM 2574 C C . VAL B 1 11 ? 15.887 -24.652 -11.335 1 98.25 11 VAL B C 1
ATOM 2576 O O . VAL B 1 11 ? 15.04 -25.057 -12.136 1 98.25 11 VAL B O 1
ATOM 2579 N N . LYS B 1 12 ? 16.488 -25.426 -10.51 1 98.15 12 LYS B N 1
ATOM 2580 C CA . LYS B 1 12 ? 16.198 -26.857 -10.468 1 98.15 12 LYS B CA 1
ATOM 2581 C C . LYS B 1 12 ? 14.734 -27.112 -10.121 1 98.15 12 LYS B C 1
ATOM 2583 O O . LYS B 1 12 ? 14.113 -28.029 -10.662 1 98.15 12 LYS B O 1
ATOM 2588 N N . HIS B 1 13 ? 14.209 -26.352 -9.264 1 98.72 13 HIS B N 1
ATOM 2589 C CA . HIS B 1 13 ? 12.819 -26.488 -8.846 1 98.72 13 HIS B CA 1
ATOM 2590 C C . HIS B 1 13 ? 11.866 -26.223 -10.007 1 98.72 13 HIS B C 1
ATOM 2592 O O . HIS B 1 13 ? 10.799 -26.835 -10.092 1 98.72 13 HIS B O 1
ATOM 2598 N N . ILE B 1 14 ? 12.231 -25.331 -10.887 1 98.79 14 ILE B N 1
ATOM 2599 C CA . ILE B 1 14 ? 11.413 -24.992 -12.046 1 98.79 14 ILE B CA 1
ATOM 2600 C C . ILE B 1 14 ? 11.194 -26.236 -12.905 1 98.79 14 ILE B C 1
ATOM 2602 O O . ILE B 1 14 ? 10.082 -26.485 -13.375 1 98.79 14 ILE B O 1
ATOM 2606 N N . GLU B 1 15 ? 12.205 -27.018 -13.063 1 98.11 15 GLU B N 1
ATOM 2607 C CA . GLU B 1 15 ? 12.09 -28.247 -13.843 1 98.11 15 GLU B CA 1
ATOM 2608 C C . GLU B 1 15 ? 11.019 -29.169 -13.267 1 98.11 15 GLU B C 1
ATOM 2610 O O . GLU B 1 15 ? 10.183 -29.695 -14.005 1 98.11 15 GLU B O 1
ATOM 2615 N N . THR B 1 16 ? 11.109 -29.323 -11.995 1 98.69 16 THR B N 1
ATOM 2616 C CA . THR B 1 16 ? 10.134 -30.168 -11.315 1 98.69 16 THR B CA 1
ATOM 2617 C C . THR B 1 16 ? 8.725 -29.602 -11.471 1 98.69 16 THR B C 1
ATOM 2619 O O . THR B 1 16 ? 7.777 -30.345 -11.731 1 98.69 16 THR B O 1
ATOM 2622 N N . LEU B 1 17 ? 8.573 -28.306 -11.348 1 98.89 17 LEU B N 1
ATOM 2623 C CA . LEU B 1 17 ? 7.266 -27.66 -11.386 1 98.89 17 LEU B CA 1
ATOM 2624 C C . LEU B 1 17 ? 6.672 -27.716 -12.79 1 98.89 17 LEU B C 1
ATOM 2626 O O . LEU B 1 17 ? 5.452 -27.784 -12.95 1 98.89 17 LEU B O 1
ATOM 2630 N N . ILE B 1 18 ? 7.527 -27.693 -13.811 1 98.76 18 ILE B N 1
ATOM 2631 C CA . ILE B 1 18 ? 7.057 -27.878 -15.179 1 98.76 18 ILE B CA 1
ATOM 2632 C C . ILE B 1 18 ? 6.407 -29.252 -15.32 1 98.76 18 ILE B C 1
ATOM 2634 O O . ILE B 1 18 ? 5.307 -29.373 -15.864 1 98.76 18 ILE B O 1
ATOM 2638 N N . GLU B 1 19 ? 7.059 -30.254 -14.742 1 98.4 19 GLU B N 1
ATOM 2639 C CA . GLU B 1 19 ? 6.534 -31.615 -14.784 1 98.4 19 GLU B CA 1
ATOM 2640 C C . GLU B 1 19 ? 5.226 -31.727 -14.007 1 98.4 19 GLU B C 1
ATOM 2642 O O . GLU B 1 19 ? 4.352 -32.521 -14.362 1 98.4 19 GLU B O 1
ATOM 2647 N N . LYS B 1 20 ? 5.085 -30.906 -12.989 1 98.63 20 LYS B N 1
ATOM 2648 C CA . LYS B 1 20 ? 3.905 -30.948 -12.13 1 98.63 20 LYS B CA 1
ATOM 2649 C C . LYS B 1 20 ? 2.754 -30.15 -12.736 1 98.63 20 LYS B C 1
ATOM 2651 O O . LYS B 1 20 ? 1.639 -30.163 -12.211 1 98.63 20 LYS B O 1
ATOM 2656 N N . GLY B 1 21 ? 3.042 -29.406 -13.847 1 98.57 21 GLY B N 1
ATOM 2657 C CA . GLY B 1 21 ? 1.933 -28.841 -14.6 1 98.57 21 GLY B CA 1
ATOM 2658 C C . GLY B 1 21 ? 1.867 -27.327 -14.519 1 98.57 21 GLY B C 1
ATOM 2659 O O . GLY B 1 21 ? 0.898 -26.717 -14.976 1 98.57 21 GLY B O 1
ATOM 2660 N N . ALA B 1 22 ? 2.828 -26.623 -13.949 1 98.82 22 ALA B N 1
ATOM 2661 C CA . ALA B 1 22 ? 2.862 -25.163 -13.93 1 98.82 22 ALA B CA 1
ATOM 2662 C C . ALA B 1 22 ? 2.977 -24.599 -15.343 1 98.82 22 ALA B C 1
ATOM 2664 O O . ALA B 1 22 ? 3.695 -25.149 -16.182 1 98.82 22 ALA B O 1
ATOM 2665 N N . ASP B 1 23 ? 2.294 -23.485 -15.599 1 98.83 23 ASP B N 1
ATOM 2666 C CA . ASP B 1 23 ? 2.305 -22.855 -16.916 1 98.83 23 ASP B CA 1
ATOM 2667 C C . ASP B 1 23 ? 3.267 -21.669 -16.949 1 98.83 23 ASP B C 1
ATOM 2669 O O . ASP B 1 23 ? 3.749 -21.284 -18.016 1 98.83 23 ASP B O 1
ATOM 2673 N N . ALA B 1 24 ? 3.493 -21.011 -15.815 1 98.9 24 ALA B N 1
ATOM 2674 C CA . ALA B 1 24 ? 4.298 -19.796 -15.71 1 98.9 24 ALA B CA 1
ATOM 2675 C C . ALA B 1 24 ? 4.94 -19.683 -14.33 1 98.9 24 ALA B C 1
ATOM 2677 O O . ALA B 1 24 ? 4.508 -20.34 -13.381 1 98.9 24 ALA B O 1
ATOM 2678 N N . PHE B 1 25 ? 6.002 -18.874 -14.27 1 98.94 25 PHE B N 1
ATOM 2679 C CA . PHE B 1 25 ? 6.806 -18.791 -13.057 1 98.94 25 PHE B CA 1
ATOM 2680 C C . PHE B 1 25 ? 7.131 -17.34 -12.721 1 98.94 25 PHE B C 1
ATOM 2682 O O . PHE B 1 25 ? 7.439 -16.545 -13.611 1 98.94 25 PHE B O 1
ATOM 2689 N N . VAL B 1 26 ? 6.988 -16.989 -11.478 1 98.84 26 VAL B N 1
ATOM 2690 C CA . VAL B 1 26 ? 7.465 -15.698 -10.995 1 98.84 26 VAL B CA 1
ATOM 2691 C C . VAL B 1 26 ? 8.876 -15.847 -10.43 1 98.84 26 VAL B C 1
ATOM 2693 O O . VAL B 1 26 ? 9.094 -16.605 -9.482 1 98.84 26 VAL B O 1
ATOM 2696 N N . ILE B 1 27 ? 9.793 -15.15 -10.991 1 98.78 27 ILE B N 1
ATOM 2697 C CA . ILE B 1 27 ? 11.187 -15.199 -10.562 1 98.78 27 ILE B CA 1
ATOM 2698 C C . ILE B 1 27 ? 11.728 -13.779 -10.404 1 98.78 27 ILE B C 1
ATOM 2700 O O . ILE B 1 27 ? 11.104 -12.817 -10.857 1 98.78 27 ILE B O 1
ATOM 2704 N N . GLY B 1 28 ? 12.839 -13.655 -9.718 1 98.25 28 GLY B N 1
ATOM 2705 C CA . GLY B 1 28 ? 13.434 -12.337 -9.566 1 98.25 28 GLY B CA 1
ATOM 2706 C C . GLY B 1 28 ? 14.433 -12.261 -8.427 1 98.25 28 GLY B C 1
ATOM 2707 O O . GLY B 1 28 ? 14.74 -13.274 -7.795 1 98.25 28 GLY B O 1
ATOM 2708 N N . GLU B 1 29 ? 14.964 -11.054 -8.203 1 97.08 29 GLU B N 1
ATOM 2709 C CA . GLU B 1 29 ? 15.876 -10.71 -7.117 1 97.08 29 GLU B CA 1
ATOM 2710 C C . GLU B 1 29 ? 15.162 -9.918 -6.026 1 97.08 29 GLU B C 1
ATOM 2712 O O . GLU B 1 29 ? 14.364 -9.025 -6.32 1 97.08 29 GLU B O 1
ATOM 2717 N N . GLN B 1 30 ? 15.482 -10.208 -4.805 1 93.14 30 GLN B N 1
ATOM 2718 C CA . GLN B 1 30 ? 14.865 -9.527 -3.672 1 93.14 30 GLN B CA 1
ATOM 2719 C C . GLN B 1 30 ? 15.097 -8.02 -3.743 1 93.14 30 GLN B C 1
ATOM 2721 O O . GLN B 1 30 ? 14.292 -7.238 -3.234 1 93.14 30 GLN B O 1
ATOM 2726 N N . LYS B 1 31 ? 16.159 -7.666 -4.391 1 94.35 31 LYS B N 1
ATOM 2727 C CA . LYS B 1 31 ? 16.471 -6.247 -4.534 1 94.35 31 LYS B CA 1
ATOM 2728 C C . LYS B 1 31 ? 15.366 -5.514 -5.291 1 94.35 31 LYS B C 1
ATOM 2730 O O . LYS B 1 31 ? 15.144 -4.321 -5.073 1 94.35 31 LYS B O 1
ATOM 2735 N N . PHE B 1 32 ? 14.598 -6.253 -6.148 1 97.06 32 PHE B N 1
ATOM 2736 C CA . PHE B 1 32 ? 13.661 -5.592 -7.049 1 97.06 32 PHE B CA 1
ATOM 2737 C C . PHE B 1 32 ? 12.244 -6.11 -6.831 1 97.06 32 PHE B C 1
ATOM 2739 O O . PHE B 1 32 ? 11.272 -5.437 -7.18 1 97.06 32 PHE B O 1
ATOM 2746 N N . GLY B 1 33 ? 12.188 -7.335 -6.342 1 95.95 33 GLY B N 1
ATOM 2747 C CA . GLY B 1 33 ? 10.887 -7.963 -6.17 1 95.95 33 GLY B CA 1
ATOM 2748 C C . GLY B 1 33 ? 10.555 -8.258 -4.719 1 95.95 33 GLY B C 1
ATOM 2749 O O . GLY B 1 33 ? 11.43 -8.647 -3.943 1 95.95 33 GLY B O 1
ATOM 2750 N N . LEU B 1 34 ? 9.228 -8.135 -4.394 1 93.52 34 LEU B N 1
ATOM 2751 C CA . LEU B 1 34 ? 8.751 -8.429 -3.048 1 93.52 34 LEU B CA 1
ATOM 2752 C C . LEU B 1 34 ? 8.272 -9.874 -2.944 1 93.52 34 LEU B C 1
ATOM 2754 O O . LEU B 1 34 ? 7.641 -10.39 -3.869 1 93.52 34 LEU B O 1
ATOM 2758 N N . ARG B 1 35 ? 8.652 -10.513 -1.836 1 90.05 35 ARG B N 1
ATOM 2759 C CA . ARG B 1 35 ? 8.036 -11.754 -1.378 1 90.05 35 ARG B CA 1
ATOM 2760 C C . ARG B 1 35 ? 8.232 -12.871 -2.397 1 90.05 35 ARG B C 1
ATOM 2762 O O . ARG B 1 35 ? 7.269 -13.528 -2.799 1 90.05 35 ARG B O 1
ATOM 2769 N N . LEU B 1 36 ? 9.404 -13.033 -2.785 1 94.12 36 LEU B N 1
ATOM 2770 C CA . LEU B 1 36 ? 9.811 -14.131 -3.655 1 94.12 36 LEU B CA 1
ATOM 2771 C C . LEU B 1 36 ? 10.04 -15.406 -2.851 1 94.12 36 LEU B C 1
ATOM 2773 O O . LEU B 1 36 ? 10.542 -15.354 -1.726 1 94.12 36 LEU B O 1
ATOM 2777 N N . ALA B 1 37 ? 9.645 -16.519 -3.469 1 94.19 37 ALA B N 1
ATOM 2778 C CA . ALA B 1 37 ? 9.892 -17.795 -2.803 1 94.19 37 ALA B CA 1
ATOM 2779 C C . ALA B 1 37 ? 11.37 -18.171 -2.868 1 94.19 37 ALA B C 1
ATOM 2781 O O . ALA B 1 37 ? 11.89 -18.827 -1.963 1 94.19 37 ALA B O 1
ATOM 2782 N N . GLY B 1 38 ? 12.017 -17.848 -3.973 1 95.16 38 GLY B N 1
ATOM 2783 C CA . GLY B 1 38 ? 13.442 -18.049 -4.185 1 95.16 38 GLY B CA 1
ATOM 2784 C C . GLY B 1 38 ? 14.153 -16.803 -4.678 1 95.16 38 GLY B C 1
ATOM 2785 O O . GLY B 1 38 ? 13.52 -15.893 -5.218 1 95.16 38 GLY B O 1
ATOM 2786 N N . GLU B 1 39 ? 15.427 -16.804 -4.461 1 95.33 39 GLU B N 1
ATOM 2787 C CA . GLU B 1 39 ? 16.275 -15.724 -4.957 1 95.33 39 GLU B CA 1
ATOM 2788 C C . GLU B 1 39 ? 16.982 -16.128 -6.248 1 95.33 39 GLU B C 1
ATOM 2790 O O . GLU B 1 39 ? 17.674 -17.148 -6.29 1 95.33 39 GLU B O 1
ATOM 2795 N N . PHE B 1 40 ? 16.834 -15.355 -7.299 1 98.25 40 PHE B N 1
ATOM 2796 C CA . PHE B 1 40 ? 17.466 -15.604 -8.589 1 98.25 40 PHE B CA 1
ATOM 2797 C C . PHE B 1 40 ? 18.378 -14.447 -8.978 1 98.25 40 PHE B C 1
ATOM 2799 O O . PHE B 1 40 ? 17.903 -13.391 -9.402 1 98.25 40 PHE B O 1
ATOM 2806 N N . ASP B 1 41 ? 19.635 -14.658 -8.862 1 96.79 41 ASP B N 1
ATOM 2807 C CA . ASP B 1 41 ? 20.558 -13.637 -9.346 1 96.79 41 ASP B CA 1
ATOM 2808 C C . ASP B 1 41 ? 20.605 -13.619 -10.873 1 96.79 41 ASP B C 1
ATOM 2810 O O . ASP B 1 41 ? 19.884 -14.372 -11.53 1 96.79 41 ASP B O 1
ATOM 2814 N N . LYS B 1 42 ? 21.432 -12.854 -11.416 1 97.67 42 LYS B N 1
ATOM 2815 C CA . LYS B 1 42 ? 21.439 -12.639 -12.861 1 97.67 42 LYS B CA 1
ATOM 2816 C C . LYS B 1 42 ? 21.715 -13.941 -13.608 1 97.67 42 LYS B C 1
ATOM 2818 O O . LYS B 1 42 ? 21.035 -14.258 -14.586 1 97.67 42 LYS B O 1
ATOM 2823 N N . ALA B 1 43 ? 22.677 -14.68 -13.143 1 98.42 43 ALA B N 1
ATOM 2824 C CA . ALA B 1 43 ? 23.001 -15.949 -13.789 1 98.42 43 ALA B CA 1
ATOM 2825 C C . ALA B 1 43 ? 21.828 -16.922 -13.705 1 98.42 43 ALA B C 1
ATOM 2827 O O . ALA B 1 43 ? 21.49 -17.583 -14.69 1 98.42 43 ALA B O 1
ATOM 2828 N N . ALA B 1 44 ? 21.246 -16.992 -12.554 1 98.63 44 ALA B N 1
ATOM 2829 C CA . ALA B 1 44 ? 20.095 -17.869 -12.354 1 98.63 44 ALA B CA 1
ATOM 2830 C C . ALA B 1 44 ? 18.908 -17.418 -13.201 1 98.63 44 ALA B C 1
ATOM 2832 O O . ALA B 1 44 ? 18.149 -18.248 -13.708 1 98.63 44 ALA B O 1
ATOM 2833 N N . MET B 1 45 ? 18.781 -16.136 -13.343 1 98.75 45 MET B N 1
ATOM 2834 C CA . MET B 1 45 ? 17.708 -15.6 -14.176 1 98.75 45 MET B CA 1
ATOM 2835 C C . MET B 1 45 ? 17.868 -16.05 -15.624 1 98.75 45 MET B C 1
ATOM 2837 O O . MET B 1 45 ? 16.903 -16.492 -16.251 1 98.75 45 MET B O 1
ATOM 2841 N N . ILE B 1 46 ? 19.037 -15.934 -16.123 1 98.85 46 ILE B N 1
ATOM 2842 C CA . ILE B 1 46 ? 19.312 -16.329 -17.5 1 98.85 46 ILE B CA 1
ATOM 2843 C C . ILE B 1 46 ? 18.99 -17.81 -17.686 1 98.85 46 ILE B C 1
ATOM 2845 O O . ILE B 1 46 ? 18.269 -18.183 -18.615 1 98.85 46 ILE B O 1
ATOM 2849 N N . GLU B 1 47 ? 19.46 -18.608 -16.758 1 98.82 47 GLU B N 1
ATOM 2850 C CA . GLU B 1 47 ? 19.24 -20.05 -16.827 1 98.82 47 GLU B CA 1
ATOM 2851 C C . GLU B 1 47 ? 17.758 -20.389 -16.696 1 98.82 47 GLU B C 1
ATOM 2853 O O . GLU B 1 47 ? 17.247 -21.25 -17.416 1 98.82 47 GLU B O 1
ATOM 2858 N N . ALA B 1 48 ? 17.102 -19.734 -15.806 1 98.85 48 ALA B N 1
ATOM 2859 C CA . ALA B 1 48 ? 15.684 -19.98 -15.559 1 98.85 48 ALA B CA 1
ATOM 2860 C C . ALA B 1 48 ? 14.846 -19.648 -16.79 1 98.85 48 ALA B C 1
ATOM 2862 O O . ALA B 1 48 ? 14.005 -20.446 -17.21 1 98.85 48 ALA B O 1
ATOM 2863 N N . VAL B 1 49 ? 15.063 -18.479 -17.375 1 98.87 49 VAL B N 1
ATOM 2864 C CA . VAL B 1 49 ? 14.291 -18.043 -18.534 1 98.87 49 VAL B CA 1
ATOM 2865 C C . VAL B 1 49 ? 14.503 -19.015 -19.692 1 98.87 49 VAL B C 1
ATOM 2867 O O . VAL B 1 49 ? 13.545 -19.417 -20.357 1 98.87 49 VAL B O 1
ATOM 2870 N N . ASP B 1 50 ? 15.719 -19.423 -19.872 1 98.65 50 ASP B N 1
ATOM 2871 C CA . ASP B 1 50 ? 16.029 -20.379 -20.931 1 98.65 50 ASP B CA 1
ATOM 2872 C C . ASP B 1 50 ? 15.294 -21.699 -20.711 1 98.65 50 ASP B C 1
ATOM 2874 O O . ASP B 1 50 ? 14.659 -22.223 -21.629 1 98.65 50 ASP B O 1
ATOM 2878 N N . MET B 1 51 ? 15.414 -22.214 -19.503 1 98.45 51 MET B N 1
ATOM 2879 C CA . MET B 1 51 ? 14.767 -23.474 -19.149 1 98.45 51 MET B CA 1
ATOM 2880 C C . MET B 1 51 ? 13.256 -23.383 -19.34 1 98.45 51 MET B C 1
ATOM 2882 O O . MET B 1 51 ? 12.641 -24.291 -19.903 1 98.45 51 MET B O 1
ATOM 2886 N N . ILE B 1 52 ? 12.636 -22.331 -18.896 1 98.84 52 ILE B N 1
ATOM 2887 C CA . ILE B 1 52 ? 11.195 -22.116 -18.977 1 98.84 52 ILE B CA 1
ATOM 2888 C C . ILE B 1 52 ? 10.763 -22.058 -20.44 1 98.84 52 ILE B C 1
ATOM 2890 O O . ILE B 1 52 ? 9.819 -22.74 -20.843 1 98.84 52 ILE B O 1
ATOM 2894 N N . HIS B 1 53 ? 11.502 -21.32 -21.272 1 98.8 53 HIS B N 1
ATOM 2895 C CA . HIS B 1 53 ? 11.165 -21.135 -22.679 1 98.8 53 HIS B CA 1
ATOM 2896 C C . HIS B 1 53 ? 11.347 -22.43 -23.464 1 98.8 53 HIS B C 1
ATOM 2898 O O . HIS B 1 53 ? 10.545 -22.744 -24.346 1 98.8 53 HIS B O 1
ATOM 2904 N N . ARG B 1 54 ? 12.366 -23.198 -23.126 1 98.37 54 ARG B N 1
ATOM 2905 C CA . ARG B 1 54 ? 12.612 -24.467 -23.802 1 98.37 54 ARG B CA 1
ATOM 2906 C C . ARG B 1 54 ? 11.444 -25.428 -23.607 1 98.37 54 ARG B C 1
ATOM 2908 O O . ARG B 1 54 ? 11.229 -26.325 -24.425 1 98.37 54 ARG B O 1
ATOM 2915 N N . ASN B 1 55 ? 10.745 -25.226 -22.592 1 98.55 55 ASN B N 1
ATOM 2916 C CA . ASN B 1 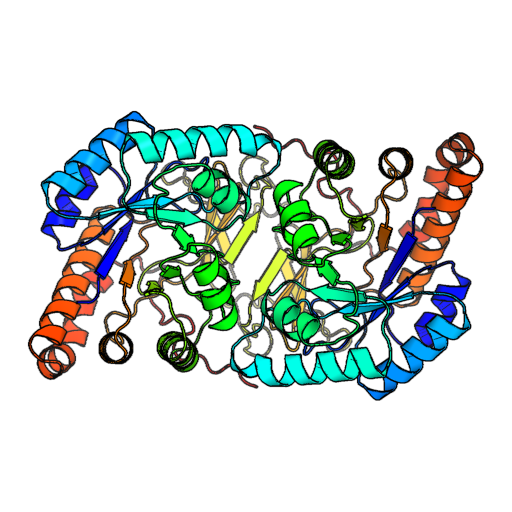55 ? 9.62 -26.106 -22.297 1 98.55 55 ASN B CA 1
ATOM 2917 C C . ASN B 1 55 ? 8.288 -25.454 -22.655 1 98.55 55 ASN B C 1
ATOM 2919 O O . ASN B 1 55 ? 7.23 -25.912 -22.219 1 98.55 55 ASN B O 1
ATOM 2923 N N . GLY B 1 56 ? 8.327 -24.331 -23.349 1 98.41 56 GLY B N 1
ATOM 2924 C CA . GLY B 1 56 ? 7.129 -23.67 -23.842 1 98.41 56 GLY B CA 1
ATOM 2925 C C . GLY B 1 56 ? 6.333 -22.984 -22.748 1 98.41 56 GLY B C 1
ATOM 2926 O O . GLY B 1 56 ? 5.115 -22.832 -22.862 1 98.41 56 GLY B O 1
ATOM 2927 N N . LYS B 1 57 ? 6.943 -22.638 -21.628 1 98.77 57 LYS B N 1
ATOM 2928 C CA . LYS B 1 57 ? 6.294 -21.974 -20.502 1 98.77 57 LYS B CA 1
ATOM 2929 C C . LYS B 1 57 ? 6.681 -20.5 -20.434 1 98.77 57 LYS B C 1
ATOM 2931 O O . LYS B 1 57 ? 7.423 -20.008 -21.287 1 98.77 57 LYS B O 1
ATOM 2936 N N . LYS B 1 58 ? 6.142 -19.737 -19.477 1 98.88 58 LYS B N 1
ATOM 2937 C CA . LYS B 1 58 ? 6.352 -18.293 -19.415 1 98.88 58 LYS B CA 1
ATOM 2938 C C . LYS B 1 58 ? 7.104 -17.901 -18.146 1 98.88 58 LYS B C 1
ATOM 2940 O O . LYS B 1 58 ? 6.85 -18.452 -17.072 1 98.88 58 LYS B O 1
ATOM 2945 N N . ALA B 1 59 ? 7.997 -16.94 -18.279 1 98.91 59 ALA B N 1
ATOM 2946 C CA . ALA B 1 59 ? 8.77 -16.391 -17.168 1 98.91 59 ALA B CA 1
ATOM 2947 C C . ALA B 1 59 ? 8.352 -14.955 -16.866 1 98.91 59 ALA B C 1
ATOM 2949 O O . ALA B 1 59 ? 8.452 -14.078 -17.728 1 98.91 59 ALA B O 1
ATOM 2950 N N . TYR B 1 60 ? 7.89 -14.694 -15.698 1 98.9 60 TYR B N 1
ATOM 2951 C CA . TYR B 1 60 ? 7.535 -13.359 -15.231 1 98.9 60 TYR B CA 1
ATOM 2952 C C . TYR B 1 60 ? 8.535 -12.86 -14.195 1 98.9 60 TYR B C 1
ATOM 2954 O O . TYR B 1 60 ? 8.812 -13.548 -13.209 1 98.9 60 TYR B O 1
ATOM 2962 N N . ALA B 1 61 ? 9.034 -11.661 -14.364 1 98.91 61 ALA B N 1
ATOM 2963 C CA . ALA B 1 61 ? 10.009 -11.086 -13.44 1 98.91 61 ALA B CA 1
ATOM 2964 C C . ALA B 1 61 ? 9.334 -10.145 -12.446 1 98.91 61 ALA B C 1
ATOM 2966 O O . ALA B 1 61 ? 8.578 -9.254 -12.841 1 98.91 61 ALA B O 1
ATOM 2967 N N . ALA B 1 62 ? 9.626 -10.367 -11.202 1 98.52 62 ALA B N 1
ATOM 2968 C CA . ALA B 1 62 ? 9.103 -9.494 -10.155 1 98.52 62 ALA B CA 1
ATOM 2969 C C . ALA B 1 62 ? 9.918 -8.208 -10.055 1 98.52 62 ALA B C 1
ATOM 2971 O O . ALA B 1 62 ? 11.121 -8.248 -9.787 1 98.52 62 ALA B O 1
ATOM 2972 N N . VAL B 1 63 ? 9.347 -7.11 -10.3 1 98.35 63 VAL B N 1
ATOM 2973 C CA . VAL B 1 63 ? 9.872 -5.766 -10.086 1 98.35 63 VAL B CA 1
ATOM 2974 C C . VAL B 1 63 ? 8.842 -4.921 -9.341 1 98.35 63 VAL B C 1
ATOM 2976 O O . VAL B 1 63 ? 8.528 -3.803 -9.758 1 98.35 63 VAL B O 1
ATOM 2979 N N . ASN B 1 64 ? 8.297 -5.484 -8.287 1 96.7 64 ASN B N 1
ATOM 2980 C CA . ASN B 1 64 ? 7.195 -4.881 -7.546 1 96.7 64 ASN B CA 1
ATOM 2981 C C . ASN B 1 64 ? 7.66 -4.324 -6.204 1 96.7 64 ASN B C 1
ATOM 2983 O O . ASN B 1 64 ? 6.857 -4.158 -5.284 1 96.7 64 ASN B O 1
ATOM 2987 N N . GLY B 1 65 ? 8.939 -4.035 -6.086 1 94.21 65 GLY B N 1
ATOM 2988 C CA . GLY B 1 65 ? 9.478 -3.472 -4.859 1 94.21 65 GLY B CA 1
ATOM 2989 C C . GLY B 1 65 ? 8.972 -2.071 -4.571 1 94.21 65 GLY B C 1
ATOM 2990 O O . GLY B 1 65 ? 8.41 -1.416 -5.451 1 94.21 65 GLY B O 1
ATOM 2991 N N . ILE B 1 66 ? 9.073 -1.67 -3.289 1 93.4 66 ILE B N 1
ATOM 2992 C CA . ILE B 1 66 ? 8.882 -0.275 -2.909 1 93.4 66 ILE B CA 1
ATOM 2993 C C . ILE B 1 66 ? 10.192 0.49 -3.078 1 93.4 66 ILE B C 1
ATOM 2995 O O . ILE B 1 66 ? 11.052 0.464 -2.194 1 93.4 66 ILE B O 1
ATOM 2999 N N . PHE B 1 67 ? 10.316 1.227 -4.176 1 94.82 67 PHE B N 1
ATOM 3000 C CA . PHE B 1 67 ? 11.611 1.764 -4.574 1 94.82 67 PHE B CA 1
ATOM 3001 C C . PHE B 1 67 ? 11.809 3.17 -4.02 1 94.82 67 PHE B C 1
ATOM 3003 O O . PHE B 1 67 ? 10.987 4.058 -4.258 1 94.82 67 PHE B O 1
ATOM 3010 N N . HIS B 1 68 ? 12.844 3.294 -3.325 1 93.69 68 HIS B N 1
ATOM 3011 C CA . HIS B 1 68 ? 13.346 4.607 -2.937 1 93.69 68 HIS B CA 1
ATOM 3012 C C . HIS B 1 68 ? 14.263 5.185 -4.011 1 93.69 68 HIS B C 1
ATOM 3014 O O . HIS B 1 68 ? 14.688 4.469 -4.92 1 93.69 68 HIS B O 1
ATOM 3020 N N . ASN B 1 69 ? 14.593 6.424 -3.931 1 94.42 69 ASN B N 1
ATOM 3021 C CA . ASN B 1 69 ? 15.332 7.095 -4.996 1 94.42 69 ASN B CA 1
ATOM 3022 C C . ASN B 1 69 ? 16.657 6.397 -5.286 1 94.42 69 ASN B C 1
ATOM 3024 O O . ASN B 1 69 ? 17.053 6.266 -6.446 1 94.42 69 ASN B O 1
ATOM 3028 N N . TYR B 1 70 ? 17.262 5.898 -4.268 1 91.98 70 TYR B N 1
ATOM 3029 C CA . TYR B 1 70 ? 18.593 5.329 -4.445 1 91.98 70 TYR B CA 1
ATOM 3030 C C . TYR B 1 70 ? 18.519 3.971 -5.132 1 91.98 70 TYR B C 1
ATOM 3032 O O . TYR B 1 70 ? 19.541 3.428 -5.559 1 91.98 70 TYR B O 1
ATOM 3040 N N . HIS B 1 71 ? 17.337 3.426 -5.329 1 92.88 71 HIS B N 1
ATOM 3041 C CA . HIS B 1 71 ? 17.152 2.162 -6.034 1 92.88 71 HIS B CA 1
ATOM 3042 C C . HIS B 1 71 ? 16.99 2.386 -7.534 1 92.88 71 HIS B C 1
ATOM 3044 O O . HIS B 1 71 ? 17.144 1.453 -8.325 1 92.88 71 HIS B O 1
ATOM 3050 N N . LEU B 1 72 ? 16.671 3.557 -7.978 1 94.64 72 LEU B N 1
ATOM 3051 C CA . LEU B 1 72 ? 16.066 3.783 -9.286 1 94.64 72 LEU B CA 1
ATOM 3052 C C . LEU B 1 72 ? 17.056 3.473 -10.404 1 94.64 72 LEU B C 1
ATOM 3054 O O . LEU B 1 72 ? 16.683 2.894 -11.427 1 94.64 72 LEU B O 1
ATOM 3058 N N . SER B 1 73 ? 18.302 3.832 -10.24 1 95.83 73 SER B N 1
ATOM 3059 C CA . SER B 1 73 ? 19.301 3.509 -11.254 1 95.83 73 SER B CA 1
ATOM 3060 C C . SER B 1 73 ? 19.437 2.001 -11.436 1 95.83 73 SER B C 1
ATOM 3062 O O . SER B 1 73 ? 19.551 1.515 -12.563 1 95.83 73 SER B O 1
ATOM 3064 N N . ALA B 1 74 ? 19.41 1.32 -10.355 1 97.04 74 ALA B N 1
ATOM 3065 C CA . ALA B 1 74 ? 19.506 -0.137 -10.408 1 97.04 74 ALA B CA 1
ATOM 3066 C C . ALA B 1 74 ? 18.266 -0.745 -11.058 1 97.04 74 ALA B C 1
ATOM 3068 O O . ALA B 1 74 ? 18.359 -1.745 -11.773 1 97.04 74 ALA B O 1
ATOM 3069 N N . VAL B 1 75 ? 17.157 -0.147 -10.822 1 97.83 75 VAL B N 1
ATOM 3070 C CA . VAL B 1 75 ? 15.915 -0.624 -11.421 1 97.83 75 VAL B CA 1
ATOM 3071 C C . VAL B 1 75 ? 15.978 -0.467 -12.939 1 97.83 75 VAL B C 1
ATOM 3073 O O . VAL B 1 75 ? 15.629 -1.389 -13.679 1 97.83 75 VAL B O 1
ATOM 3076 N N . GLU B 1 76 ? 16.402 0.677 -13.375 1 97.9 76 GLU B N 1
ATOM 3077 C CA . GLU B 1 76 ? 16.539 0.918 -14.808 1 97.9 76 GLU B CA 1
ATOM 3078 C C . GLU B 1 76 ? 17.454 -0.115 -15.457 1 97.9 76 GLU B C 1
ATOM 3080 O O . GLU B 1 76 ? 17.095 -0.723 -16.468 1 97.9 76 GLU B O 1
ATOM 3085 N N . ALA B 1 77 ? 18.596 -0.344 -14.832 1 98.35 77 ALA B N 1
ATOM 3086 C CA . ALA B 1 77 ? 19.557 -1.319 -15.342 1 98.35 77 ALA B CA 1
ATOM 3087 C C . ALA B 1 77 ? 18.963 -2.724 -15.348 1 98.35 77 ALA B C 1
ATOM 3089 O O . ALA B 1 77 ? 19.21 -3.505 -16.27 1 98.35 77 ALA B O 1
ATOM 3090 N N . TYR B 1 78 ? 18.272 -3.039 -14.359 1 98.56 78 TYR B N 1
ATOM 3091 C CA . TYR B 1 78 ? 17.65 -4.354 -14.249 1 98.56 78 TYR B CA 1
ATOM 3092 C C . TYR B 1 78 ? 16.616 -4.562 -15.35 1 98.56 78 TYR B C 1
ATOM 3094 O O . TYR B 1 78 ? 16.524 -5.648 -15.927 1 98.56 78 TYR B O 1
ATOM 3102 N N . ILE B 1 79 ? 15.828 -3.518 -15.662 1 98.56 79 ILE B N 1
ATOM 3103 C CA . ILE B 1 79 ? 14.825 -3.593 -16.718 1 98.56 79 ILE B CA 1
ATOM 3104 C C . ILE B 1 79 ? 15.51 -3.809 -18.066 1 98.56 79 ILE B C 1
ATOM 3106 O O . ILE B 1 79 ? 15.034 -4.59 -18.893 1 98.56 79 ILE B O 1
ATOM 3110 N N . ASP B 1 80 ? 16.642 -3.146 -18.265 1 98.54 80 ASP B N 1
ATOM 3111 C CA . ASP B 1 80 ? 17.436 -3.383 -19.466 1 98.54 80 ASP B CA 1
ATOM 3112 C C . ASP B 1 80 ? 17.862 -4.846 -19.564 1 98.54 80 ASP B C 1
ATOM 3114 O O . ASP B 1 80 ? 17.733 -5.467 -20.621 1 98.54 80 ASP B O 1
ATOM 3118 N N . PHE B 1 81 ? 18.323 -5.35 -18.436 1 98.66 81 PHE B N 1
ATOM 3119 C CA . PHE B 1 81 ? 18.757 -6.74 -18.358 1 98.66 81 PHE B CA 1
ATOM 3120 C C . PHE B 1 81 ? 17.603 -7.686 -18.667 1 98.66 81 PHE B C 1
ATOM 3122 O O . PHE B 1 81 ? 17.771 -8.656 -19.409 1 98.66 81 PHE B O 1
ATOM 3129 N N . LEU B 1 82 ? 16.39 -7.41 -18.186 1 98.81 82 LEU B N 1
ATOM 3130 C CA . LEU B 1 82 ? 15.219 -8.249 -18.415 1 98.81 82 LEU B CA 1
ATOM 3131 C C . LEU B 1 82 ? 14.847 -8.272 -19.894 1 98.81 82 LEU B C 1
ATOM 3133 O O . LEU B 1 82 ? 14.377 -9.291 -20.404 1 98.81 82 LEU B O 1
ATOM 3137 N N . HIS B 1 83 ? 15.009 -7.12 -20.579 1 98.62 83 HIS B N 1
ATOM 3138 C CA . HIS B 1 83 ? 14.784 -7.076 -22.019 1 98.62 83 HIS B CA 1
ATOM 3139 C C . HIS B 1 83 ? 15.802 -7.933 -22.763 1 98.62 83 HIS B C 1
ATOM 3141 O O . HIS B 1 83 ? 15.461 -8.603 -23.74 1 98.62 83 HIS B O 1
ATOM 3147 N N . GLU B 1 84 ? 17.032 -7.933 -22.258 1 98.3 84 GLU B N 1
ATOM 3148 C CA . GLU B 1 84 ? 18.096 -8.717 -22.877 1 98.3 84 GLU B CA 1
ATOM 3149 C C . GLU B 1 84 ? 17.791 -10.211 -22.812 1 98.3 84 GLU B C 1
ATOM 3151 O O . GLU B 1 84 ? 17.998 -10.935 -23.788 1 98.3 84 GLU B O 1
ATOM 3156 N N . ILE B 1 85 ? 17.276 -10.632 -21.691 1 98.47 85 ILE B N 1
ATOM 3157 C CA . ILE B 1 85 ? 17.078 -12.069 -21.531 1 98.47 85 ILE B CA 1
ATOM 3158 C C . ILE B 1 85 ? 15.654 -12.442 -21.939 1 98.47 85 ILE B C 1
ATOM 3160 O O . ILE B 1 85 ? 15.26 -13.606 -21.845 1 98.47 85 ILE B O 1
ATOM 3164 N N . LYS B 1 86 ? 14.826 -11.477 -22.279 1 97.98 86 LYS B N 1
ATOM 3165 C CA . LYS B 1 86 ? 13.517 -11.63 -22.908 1 97.98 86 LYS B CA 1
ATOM 3166 C C . LYS B 1 86 ? 12.529 -12.308 -21.963 1 97.98 86 LYS B C 1
ATOM 3168 O O . LYS B 1 86 ? 11.86 -13.271 -22.343 1 97.98 86 LYS B O 1
ATOM 3173 N N . VAL B 1 87 ? 12.416 -11.82 -20.772 1 98.73 87 VAL B N 1
ATOM 3174 C CA . VAL B 1 87 ? 11.34 -12.282 -19.902 1 98.73 87 VAL B CA 1
ATOM 3175 C C . VAL B 1 87 ? 9.989 -11.979 -20.547 1 98.73 87 VAL B C 1
ATOM 3177 O O . VAL B 1 87 ? 9.875 -11.062 -21.362 1 98.73 87 VAL B O 1
ATOM 3180 N N . ASP B 1 88 ? 9.019 -12.723 -20.217 1 98.81 88 ASP B N 1
ATOM 3181 C CA . ASP B 1 88 ? 7.732 -12.602 -20.896 1 98.81 88 ASP B CA 1
ATOM 3182 C C . ASP B 1 88 ? 6.928 -11.428 -20.343 1 98.81 88 ASP B C 1
ATOM 3184 O O . ASP B 1 88 ? 6.15 -10.805 -21.068 1 98.81 88 ASP B O 1
ATOM 3188 N N . ARG B 1 89 ? 6.994 -11.197 -19.04 1 98.79 89 ARG B N 1
ATOM 3189 C CA . ARG B 1 89 ? 6.267 -10.124 -18.369 1 98.79 89 ARG B CA 1
ATOM 3190 C C . ARG B 1 89 ? 7.074 -9.561 -17.204 1 98.79 89 ARG B C 1
ATOM 3192 O O . ARG B 1 89 ? 7.939 -10.245 -16.654 1 98.79 89 ARG B O 1
ATOM 3199 N N . ILE B 1 90 ? 6.777 -8.329 -16.826 1 98.84 90 ILE B N 1
ATOM 3200 C CA . ILE B 1 90 ? 7.307 -7.689 -15.628 1 98.84 90 ILE B CA 1
ATOM 3201 C C . ILE B 1 90 ? 6.164 -7.352 -14.674 1 98.84 90 ILE B C 1
ATOM 3203 O O . ILE B 1 90 ? 5.169 -6.745 -15.077 1 98.84 90 ILE B O 1
ATOM 3207 N N . ILE B 1 91 ? 6.262 -7.839 -13.486 1 98.74 91 ILE B N 1
ATOM 3208 C CA . ILE B 1 91 ? 5.303 -7.522 -12.433 1 98.74 91 ILE B CA 1
ATOM 3209 C C . ILE B 1 91 ? 5.738 -6.254 -11.703 1 98.74 91 ILE B C 1
ATOM 3211 O O . ILE B 1 91 ? 6.835 -6.198 -11.143 1 98.74 91 ILE B O 1
ATOM 3215 N N . PHE B 1 92 ? 4.866 -5.239 -11.641 1 97.93 92 PHE B N 1
ATOM 3216 C CA . PHE B 1 92 ? 5.322 -3.96 -11.111 1 97.93 92 PHE B CA 1
ATOM 3217 C C . PHE B 1 92 ? 4.29 -3.37 -10.158 1 97.93 92 PHE B C 1
ATOM 3219 O O . PHE B 1 92 ? 3.116 -3.745 -10.195 1 97.93 92 PHE B O 1
ATOM 3226 N N . GLY B 1 93 ? 4.719 -2.496 -9.287 1 95.37 93 GLY B N 1
ATOM 3227 C CA . GLY B 1 93 ? 3.858 -1.741 -8.391 1 95.37 93 GLY B CA 1
ATOM 3228 C C . GLY B 1 93 ? 4.206 -0.265 -8.332 1 95.37 93 GLY B C 1
ATOM 3229 O O . GLY B 1 93 ? 3.486 0.524 -7.716 1 95.37 93 GLY B O 1
ATOM 3230 N N . ASP B 1 94 ? 5.227 0.162 -8.992 1 95.21 94 ASP B N 1
ATOM 3231 C CA . ASP B 1 94 ? 5.745 1.526 -9.003 1 95.21 94 ASP B CA 1
ATOM 3232 C C . ASP B 1 94 ? 5.734 2.108 -10.415 1 95.21 94 ASP B C 1
ATOM 3234 O O . ASP B 1 94 ? 6.277 1.506 -11.344 1 95.21 94 ASP B O 1
ATOM 3238 N N . PRO B 1 95 ? 5.239 3.283 -10.553 1 93.98 95 PRO B N 1
ATOM 3239 C CA . PRO B 1 95 ? 5.167 3.897 -11.881 1 93.98 95 PRO B CA 1
ATOM 3240 C C . PRO B 1 95 ? 6.542 4.088 -12.518 1 93.98 95 PRO B C 1
ATOM 3242 O O . PRO B 1 95 ? 6.652 4.185 -13.743 1 93.98 95 PRO B O 1
ATOM 3245 N N . ALA B 1 96 ? 7.583 4.11 -11.733 1 95.01 96 ALA B N 1
ATOM 3246 C CA . ALA B 1 96 ? 8.928 4.229 -12.29 1 95.01 96 ALA B CA 1
ATOM 3247 C C . ALA B 1 96 ? 9.225 3.083 -13.254 1 95.01 96 ALA B C 1
ATOM 3249 O O . ALA B 1 96 ? 9.899 3.277 -14.269 1 95.01 96 ALA B O 1
ATOM 3250 N N . VAL B 1 97 ? 8.701 1.964 -12.948 1 97.04 97 VAL B N 1
ATOM 3251 C CA . VAL B 1 97 ? 8.923 0.787 -13.781 1 97.04 97 VAL B CA 1
ATOM 3252 C C . VAL B 1 97 ? 8.275 0.993 -15.149 1 97.04 97 VAL B C 1
ATOM 3254 O O . VAL B 1 97 ? 8.87 0.67 -16.18 1 97.04 97 VAL B O 1
ATOM 3257 N N . VAL B 1 98 ? 7.049 1.555 -15.144 1 95.68 98 VAL B N 1
ATOM 3258 C CA . VAL B 1 98 ? 6.345 1.847 -16.388 1 95.68 98 VAL B CA 1
ATOM 3259 C C . VAL B 1 98 ? 7.184 2.79 -17.247 1 95.68 98 VAL B C 1
ATOM 3261 O O . VAL B 1 98 ? 7.363 2.555 -18.445 1 95.68 98 VAL B O 1
ATOM 3264 N N . MET B 1 99 ? 7.692 3.765 -16.603 1 94.15 99 MET B N 1
ATOM 3265 C CA . MET B 1 99 ? 8.463 4.784 -17.31 1 94.15 99 MET B CA 1
ATOM 3266 C C . MET B 1 99 ? 9.715 4.181 -17.939 1 94.15 99 MET B C 1
ATOM 3268 O O . MET B 1 99 ? 10.028 4.46 -19.097 1 94.15 99 MET B O 1
ATOM 3272 N N . TYR B 1 100 ? 10.381 3.331 -17.228 1 96.34 100 TYR B N 1
ATOM 3273 C CA . TYR B 1 100 ? 11.606 2.719 -17.731 1 96.34 100 TYR B CA 1
ATOM 3274 C C . TYR B 1 100 ? 11.302 1.735 -18.854 1 96.34 100 TYR B C 1
ATOM 3276 O O . TYR B 1 100 ? 12.017 1.689 -19.858 1 96.34 100 TYR B O 1
ATOM 3284 N N . VAL B 1 101 ? 10.263 0.958 -18.682 1 97.61 101 VAL B N 1
ATOM 3285 C CA . VAL B 1 101 ? 9.901 -0.057 -19.665 1 97.61 101 VAL B CA 1
ATOM 3286 C C . VAL B 1 101 ? 9.515 0.613 -20.982 1 97.61 101 VAL B C 1
ATOM 3288 O O . VAL B 1 101 ? 9.883 0.138 -22.059 1 97.61 101 VAL B O 1
ATOM 3291 N N . LYS B 1 102 ? 8.871 1.725 -20.945 1 95.1 102 LYS B N 1
ATOM 3292 C CA . LYS B 1 102 ? 8.353 2.42 -22.12 1 95.1 102 LYS B CA 1
ATOM 3293 C C . LYS B 1 102 ? 9.486 3.025 -22.945 1 95.1 102 LYS B C 1
ATOM 3295 O O . LYS B 1 102 ? 9.285 3.401 -24.102 1 95.1 102 LYS B O 1
ATOM 3300 N N . GLN B 1 103 ? 10.597 3.148 -22.41 1 95.43 103 GLN B N 1
ATOM 3301 C CA . GLN B 1 103 ? 11.744 3.683 -23.134 1 95.43 103 GLN B CA 1
ATOM 3302 C C . GLN B 1 103 ? 12.263 2.681 -24.162 1 95.43 103 GLN B C 1
ATOM 3304 O O . GLN B 1 103 ? 13.047 3.037 -25.044 1 95.43 103 GLN B O 1
ATOM 3309 N N . HIS B 1 104 ? 11.823 1.498 -24.071 1 96.75 104 HIS B N 1
ATOM 3310 C CA . HIS B 1 104 ? 12.266 0.462 -24.997 1 96.75 104 HIS B CA 1
ATOM 3311 C C . HIS B 1 104 ? 11.375 0.411 -26.234 1 96.75 104 HIS B C 1
ATOM 3313 O O . HIS B 1 104 ? 10.175 0.682 -26.15 1 96.75 104 HIS B O 1
ATOM 3319 N N . THR B 1 105 ? 11.877 0.073 -27.35 1 94.93 105 THR B N 1
ATOM 3320 C CA . THR B 1 105 ? 11.161 0.009 -28.619 1 94.93 105 THR B CA 1
ATOM 3321 C C . THR B 1 105 ? 10.122 -1.109 -28.598 1 94.93 105 THR B C 1
ATOM 3323 O O . THR B 1 105 ? 9.032 -0.96 -29.153 1 94.93 105 THR B O 1
ATOM 3326 N N . ASP B 1 106 ? 10.489 -2.257 -28.041 1 95.97 106 ASP B N 1
ATOM 3327 C CA . ASP B 1 106 ? 9.593 -3.396 -27.864 1 95.97 106 ASP B CA 1
ATOM 3328 C C . ASP B 1 106 ? 9.373 -3.696 -26.383 1 95.97 106 ASP B C 1
ATOM 3330 O O . ASP B 1 106 ? 9.93 -4.658 -25.85 1 95.97 106 ASP B O 1
ATOM 3334 N N . PRO B 1 107 ? 8.612 -2.937 -25.707 1 97.82 107 PRO B N 1
ATOM 3335 C CA . PRO B 1 107 ? 8.474 -3.042 -24.253 1 97.82 107 PRO B CA 1
ATOM 3336 C C . PRO B 1 107 ? 7.88 -4.377 -23.811 1 97.82 107 PRO B C 1
ATOM 3338 O O . PRO B 1 107 ? 6.944 -4.879 -24.439 1 97.82 107 PRO B O 1
ATOM 3341 N N . ILE B 1 108 ? 8.445 -4.957 -22.83 1 98.27 108 ILE B N 1
ATOM 3342 C CA . ILE B 1 108 ? 7.884 -6.139 -22.183 1 98.27 108 ILE B CA 1
ATOM 3343 C C . ILE B 1 108 ? 6.523 -5.799 -21.58 1 98.27 108 ILE B C 1
ATOM 3345 O O . ILE B 1 108 ? 6.378 -4.789 -20.888 1 98.27 108 ILE B O 1
ATOM 3349 N N . PRO B 1 109 ? 5.483 -6.634 -21.836 1 98.09 109 PRO B N 1
ATOM 3350 C CA . PRO B 1 109 ? 4.196 -6.369 -21.187 1 98.09 109 PRO B CA 1
ATOM 3351 C C . PRO B 1 109 ? 4.29 -6.38 -19.663 1 98.09 109 PRO B C 1
ATOM 3353 O O . PRO B 1 109 ? 5.124 -7.092 -19.098 1 98.09 109 PRO B O 1
ATOM 3356 N N . LEU B 1 110 ? 3.416 -5.642 -19.029 1 98.6 110 LEU B N 1
ATOM 3357 C CA . LEU B 1 110 ? 3.464 -5.459 -17.583 1 98.6 110 LEU B CA 1
ATOM 3358 C C . LEU B 1 110 ? 2.281 -6.146 -16.909 1 98.6 110 LEU B C 1
ATOM 3360 O O . LEU B 1 110 ? 1.233 -6.338 -17.53 1 98.6 110 LEU B O 1
ATOM 3364 N N . HIS B 1 111 ? 2.501 -6.588 -15.699 1 98.71 111 HIS B N 1
ATOM 3365 C CA . HIS B 1 111 ? 1.447 -7.001 -14.778 1 98.71 111 HIS B CA 1
ATOM 3366 C C . HIS B 1 111 ? 1.366 -6.063 -13.579 1 98.71 111 HIS B C 1
ATOM 3368 O O . HIS B 1 111 ? 2.333 -5.924 -12.826 1 98.71 111 HIS B O 1
ATOM 3374 N N . TRP B 1 112 ? 0.196 -5.463 -13.402 1 97.99 112 TRP B N 1
ATOM 3375 C CA . TRP B 1 112 ? -0 -4.52 -12.305 1 97.99 112 TRP B CA 1
ATOM 3376 C C . TRP B 1 112 ? -0.169 -5.254 -10.979 1 97.99 112 TRP B C 1
ATOM 3378 O O . TRP B 1 112 ? -1.086 -6.064 -10.823 1 97.99 112 TRP B O 1
ATOM 3388 N N . ASP B 1 113 ? 0.724 -4.977 -10.049 1 96.69 113 ASP B N 1
ATOM 3389 C CA . ASP B 1 113 ? 0.682 -5.557 -8.711 1 96.69 113 ASP B CA 1
ATOM 3390 C C . ASP B 1 113 ? 1.011 -4.511 -7.648 1 96.69 113 ASP B C 1
ATOM 3392 O O . ASP B 1 113 ? 2.178 -4.322 -7.297 1 96.69 113 ASP B O 1
ATOM 3396 N N . ALA B 1 114 ? -0.046 -3.978 -7.08 1 91.2 114 ALA B N 1
ATOM 3397 C CA . ALA B 1 114 ? 0.119 -3.063 -5.954 1 91.2 114 ALA B CA 1
ATOM 3398 C C . ALA B 1 114 ? -0.388 -3.689 -4.658 1 91.2 114 ALA B C 1
ATOM 3400 O O . ALA B 1 114 ? -0.878 -2.986 -3.771 1 91.2 114 ALA B O 1
ATOM 3401 N N . GLU B 1 115 ? -0.386 -4.977 -4.678 1 88.38 115 GLU B N 1
ATOM 3402 C CA . GLU B 1 115 ? -0.702 -5.775 -3.497 1 88.38 115 GLU B CA 1
ATOM 3403 C C . GLU B 1 115 ? -2.097 -5.451 -2.969 1 88.38 115 GLU B C 1
ATOM 3405 O O . GLU B 1 115 ? -3.093 -5.662 -3.664 1 88.38 115 GLU B O 1
ATOM 3410 N N . ALA B 1 116 ? -2.207 -4.754 -1.856 1 86.97 116 ALA B N 1
ATOM 3411 C CA . ALA B 1 116 ? -3.483 -4.582 -1.166 1 86.97 116 ALA B CA 1
ATOM 3412 C C . ALA B 1 116 ? -4.333 -3.51 -1.842 1 86.97 116 ALA B C 1
ATOM 3414 O O . ALA B 1 116 ? -5.523 -3.375 -1.548 1 86.97 116 ALA B O 1
ATOM 3415 N N . LEU B 1 117 ? -3.861 -2.841 -2.85 1 89.79 117 LEU B N 1
ATOM 3416 C CA . LEU B 1 117 ? -4.548 -1.664 -3.372 1 89.79 117 LEU B CA 1
ATOM 3417 C C . LEU B 1 117 ? -5.327 -2.007 -4.638 1 89.79 117 LEU B C 1
ATOM 3419 O O . LEU B 1 117 ? -6.117 -1.195 -5.123 1 89.79 117 LEU B O 1
ATOM 3423 N N . VAL B 1 118 ? -5.152 -3.182 -5.195 1 95.04 118 VAL B N 1
ATOM 3424 C CA . VAL B 1 118 ? -5.838 -3.545 -6.431 1 95.04 118 VAL B CA 1
ATOM 3425 C C . VAL B 1 118 ? -7.235 -4.071 -6.111 1 95.04 118 VAL B C 1
ATOM 3427 O O . VAL B 1 118 ? -7.462 -5.283 -6.099 1 95.04 118 VAL B O 1
ATOM 3430 N N . THR B 1 119 ? -8.221 -3.124 -5.93 1 95.69 119 THR B N 1
ATOM 3431 C CA . THR B 1 119 ? -9.477 -3.528 -5.309 1 95.69 119 THR B CA 1
ATOM 3432 C C . THR B 1 119 ? -10.66 -3.191 -6.212 1 95.69 119 THR B C 1
ATOM 3434 O O . THR B 1 119 ? -11.812 -3.458 -5.861 1 95.69 119 THR B O 1
ATOM 3437 N N . ASN B 1 120 ? -10.424 -2.589 -7.416 1 96.62 120 ASN B N 1
ATOM 3438 C CA . ASN B 1 120 ? -11.529 -2.246 -8.304 1 96.62 120 ASN B CA 1
ATOM 3439 C C . ASN B 1 120 ? -11.09 -2.23 -9.766 1 96.62 120 ASN B C 1
ATOM 3441 O O . ASN B 1 120 ? -9.895 -2.158 -10.058 1 96.62 120 ASN B O 1
ATOM 3445 N N . TYR B 1 121 ? -12.024 -2.386 -10.677 1 96.68 121 TYR B N 1
ATOM 3446 C CA . TYR B 1 121 ? -11.674 -2.541 -12.085 1 96.68 121 TYR B CA 1
ATOM 3447 C C . TYR B 1 121 ? -11.258 -1.207 -12.694 1 96.68 121 TYR B C 1
ATOM 3449 O O . TYR B 1 121 ? -10.624 -1.171 -13.751 1 96.68 121 TYR B O 1
ATOM 3457 N N . PHE B 1 122 ? -11.53 -0.019 -12.07 1 94.88 122 PHE B N 1
ATOM 3458 C CA . PHE B 1 122 ? -11.064 1.272 -12.56 1 94.88 122 PHE B CA 1
ATOM 3459 C C . PHE B 1 122 ? -9.541 1.344 -12.532 1 94.88 122 PHE B C 1
ATOM 3461 O O . PHE B 1 122 ? -8.918 1.785 -13.5 1 94.88 122 PHE B O 1
ATOM 3468 N N . GLN B 1 123 ? -9.048 0.84 -11.44 1 94.1 123 GLN B N 1
ATOM 3469 C CA . GLN B 1 123 ? -7.595 0.813 -11.31 1 94.1 123 GLN B CA 1
ATOM 3470 C C . GLN B 1 123 ? -6.97 -0.142 -12.323 1 94.1 123 GLN B C 1
ATOM 3472 O O . GLN B 1 123 ? -5.95 0.177 -12.938 1 94.1 123 GLN B O 1
ATOM 3477 N N . CYS B 1 124 ? -7.614 -1.289 -12.426 1 97.18 124 CYS B N 1
ATOM 3478 C CA . CYS B 1 124 ? -7.138 -2.273 -13.392 1 97.18 124 CYS B CA 1
ATOM 3479 C C . CYS B 1 124 ? -7.102 -1.686 -14.797 1 97.18 124 CYS B C 1
ATOM 3481 O O . CYS B 1 124 ? -6.09 -1.791 -15.493 1 97.18 124 CYS B O 1
ATOM 3483 N N . ASN B 1 125 ? -8.16 -1.036 -15.15 1 97.04 125 ASN B N 1
ATOM 3484 C CA . ASN B 1 125 ? -8.266 -0.47 -16.491 1 97.04 125 ASN B CA 1
ATOM 3485 C C . ASN B 1 125 ? -7.336 0.726 -16.67 1 97.04 125 ASN B C 1
ATOM 3487 O O . ASN B 1 125 ? -6.784 0.932 -17.752 1 97.04 125 ASN B O 1
ATOM 3491 N N . TYR B 1 126 ? -7.171 1.507 -15.645 1 95.28 126 TYR B N 1
ATOM 3492 C CA . TYR B 1 126 ? -6.251 2.637 -15.706 1 95.28 126 TYR B CA 1
ATOM 3493 C C . TYR B 1 126 ? -4.846 2.176 -16.076 1 95.28 126 TYR B C 1
ATOM 3495 O O . TYR B 1 126 ? -4.241 2.7 -17.014 1 95.28 126 TYR B O 1
ATOM 3503 N N . TRP B 1 127 ? -4.346 1.216 -15.378 1 96.28 127 TRP B N 1
ATOM 3504 C CA . TRP 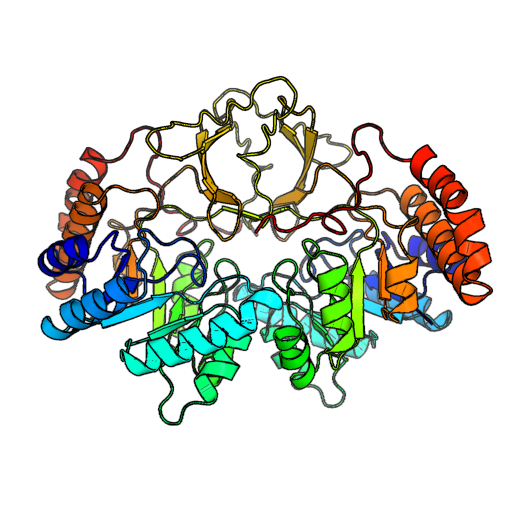B 1 127 ? -2.994 0.728 -15.632 1 96.28 127 TRP B CA 1
ATOM 3505 C C . TRP B 1 127 ? -2.942 -0.083 -16.923 1 96.28 127 TRP B C 1
ATOM 3507 O O . TRP B 1 127 ? -1.894 -0.168 -17.567 1 96.28 127 TRP B O 1
ATOM 3517 N N . GLY B 1 128 ? -4.057 -0.7 -17.257 1 97.03 128 GLY B N 1
ATOM 3518 C CA . GLY B 1 128 ? -4.157 -1.307 -18.575 1 97.03 128 GLY B CA 1
ATOM 3519 C C . GLY B 1 128 ? -3.832 -0.343 -19.701 1 97.03 128 GLY B C 1
ATOM 3520 O O . GLY B 1 128 ? -3.096 -0.689 -20.627 1 97.03 128 GLY B O 1
ATOM 3521 N N . GLU B 1 129 ? -4.289 0.841 -19.557 1 95.37 129 GLU B N 1
ATOM 3522 C CA . GLU B 1 129 ? -4.044 1.879 -20.555 1 95.37 129 GLU B CA 1
ATOM 3523 C C . GLU B 1 129 ? -2.593 2.35 -20.517 1 95.37 129 GLU B C 1
ATOM 3525 O O . GLU B 1 129 ? -2.127 3.016 -21.444 1 95.37 129 GLU B O 1
ATOM 3530 N N . LYS B 1 130 ? -1.945 1.935 -19.48 1 93.63 130 LYS B N 1
ATOM 3531 C CA . LYS B 1 130 ? -0.555 2.36 -19.334 1 93.63 130 LYS B CA 1
ATOM 3532 C C . LYS B 1 130 ? 0.405 1.218 -19.653 1 93.63 130 LYS B C 1
ATOM 3534 O O . LYS B 1 130 ? 1.613 1.336 -19.437 1 93.63 130 LYS B O 1
ATOM 3539 N N . GLY B 1 131 ? -0.124 0.094 -20.087 1 93.2 131 GLY B N 1
ATOM 3540 C CA . GLY B 1 131 ? 0.751 -0.958 -20.58 1 93.2 131 GLY B CA 1
ATOM 3541 C C . GLY B 1 131 ? 0.597 -2.265 -19.825 1 93.2 131 GLY B C 1
ATOM 3542 O O . GLY B 1 131 ? 1.151 -3.289 -20.228 1 93.2 131 GLY B O 1
ATOM 3543 N N . ALA B 1 132 ? -0.221 -2.266 -18.758 1 97.18 132 ALA B N 1
ATOM 3544 C CA . ALA B 1 132 ? -0.418 -3.514 -18.024 1 97.18 132 ALA B CA 1
ATOM 3545 C C . ALA B 1 132 ? -1.35 -4.454 -18.783 1 97.18 132 ALA B C 1
ATOM 3547 O O . ALA B 1 132 ? -2.456 -4.066 -19.166 1 97.18 132 ALA B O 1
ATOM 3548 N N . ALA B 1 133 ? -0.915 -5.642 -18.97 1 98.35 133 ALA B N 1
ATOM 3549 C CA . ALA B 1 133 ? -1.725 -6.657 -19.638 1 98.35 133 ALA B CA 1
ATOM 3550 C C . ALA B 1 133 ? -2.549 -7.452 -18.631 1 98.35 133 ALA B C 1
ATOM 3552 O O . ALA B 1 133 ? -3.541 -8.08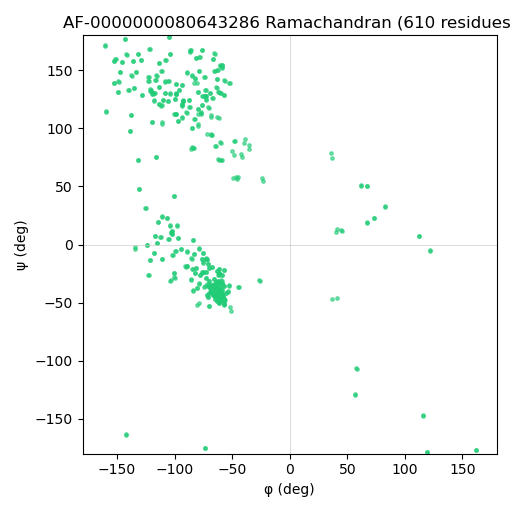8 -18.995 1 98.35 133 ALA B O 1
ATOM 3553 N N . ARG B 1 134 ? -2.159 -7.405 -17.397 1 98.7 134 ARG B N 1
ATOM 3554 C CA . ARG B 1 134 ? -2.793 -8.178 -16.334 1 98.7 134 ARG B CA 1
ATOM 3555 C C . ARG B 1 134 ? -2.743 -7.428 -15.007 1 98.7 134 ARG B C 1
ATOM 3557 O O . ARG B 1 134 ? -1.854 -6.603 -14.788 1 98.7 134 ARG B O 1
ATOM 3564 N N . ALA B 1 135 ? -3.718 -7.639 -14.2 1 98.64 135 ALA B N 1
ATOM 3565 C CA . ALA B 1 135 ? -3.736 -7.12 -12.835 1 98.64 135 ALA B CA 1
ATOM 3566 C C . ALA B 1 135 ? -3.802 -8.256 -11.818 1 98.64 135 ALA B C 1
ATOM 3568 O O . ALA B 1 135 ? -4.609 -9.177 -11.958 1 98.64 135 ALA B O 1
ATOM 3569 N N . GLN B 1 136 ? -2.94 -8.225 -10.858 1 98.42 136 GLN B N 1
ATOM 3570 C CA . GLN B 1 136 ? -3.007 -9.129 -9.715 1 98.42 136 GLN B CA 1
ATOM 3571 C C . GLN B 1 136 ? -3.902 -8.562 -8.617 1 98.42 136 GLN B C 1
ATOM 3573 O O . GLN B 1 136 ? -3.568 -7.55 -7.997 1 98.42 136 GLN B O 1
ATOM 3578 N N . LEU B 1 137 ? -4.944 -9.229 -8.283 1 98.19 137 LEU B N 1
ATOM 3579 C CA . LEU B 1 137 ? -5.955 -8.678 -7.389 1 98.19 137 LEU B CA 1
ATOM 3580 C C . LEU B 1 137 ? -5.499 -8.759 -5.936 1 98.19 137 LEU B C 1
ATOM 3582 O O . LEU B 1 137 ? -4.74 -9.659 -5.569 1 98.19 137 LEU B O 1
ATOM 3586 N N . ALA B 1 138 ? -5.996 -7.757 -5.161 1 96.21 138 ALA B N 1
ATOM 3587 C CA . ALA B 1 138 ? -5.774 -7.759 -3.718 1 96.21 138 ALA B CA 1
ATOM 3588 C C . ALA B 1 138 ? -6.337 -9.025 -3.078 1 96.21 138 ALA B C 1
ATOM 3590 O O . ALA B 1 138 ? -7.331 -9.578 -3.553 1 96.21 138 ALA B O 1
ATOM 3591 N N . ARG B 1 139 ? -5.795 -9.394 -1.965 1 94.39 139 ARG B N 1
ATOM 3592 C CA . ARG B 1 139 ? -6.168 -10.638 -1.301 1 94.39 139 ARG B CA 1
ATOM 3593 C C . ARG B 1 139 ? -7.395 -10.441 -0.417 1 94.39 139 ARG B C 1
ATOM 3595 O O . ARG B 1 139 ? -8.019 -11.413 0.015 1 94.39 139 ARG B O 1
ATOM 3602 N N . GLU B 1 140 ? -7.775 -9.233 -0.181 1 91.23 140 GLU B N 1
ATOM 3603 C CA . GLU B 1 140 ? -8.923 -8.969 0.681 1 91.23 140 GLU B CA 1
ATOM 3604 C C . GLU B 1 140 ? -10.17 -8.656 -0.141 1 91.23 140 GLU B C 1
ATOM 3606 O O . GLU B 1 140 ? -10.89 -7.699 0.153 1 91.23 140 GLU B O 1
ATOM 3611 N N . LEU B 1 141 ? -10.365 -9.367 -1.168 1 95.13 141 LEU B N 1
ATOM 3612 C CA . LEU B 1 141 ? -11.564 -9.253 -1.991 1 95.13 141 LEU B CA 1
ATOM 3613 C C . LEU B 1 141 ? -12.465 -10.47 -1.811 1 95.13 141 LEU B C 1
ATOM 3615 O O . LEU B 1 141 ? -11.978 -11.598 -1.707 1 95.13 141 LEU B O 1
ATOM 3619 N N . SER B 1 142 ? -13.699 -10.269 -1.764 1 94.31 142 SER B N 1
ATOM 3620 C CA . SER B 1 142 ? -14.665 -11.363 -1.775 1 94.31 142 SER B CA 1
ATOM 3621 C C . SER B 1 142 ? -14.816 -11.954 -3.173 1 94.31 142 SER B C 1
ATOM 3623 O O . SER B 1 142 ? -14.391 -11.347 -4.158 1 94.31 142 SER B O 1
ATOM 3625 N N . LEU B 1 143 ? -15.459 -13.074 -3.208 1 96.88 143 LEU B N 1
ATOM 3626 C CA . LEU B 1 143 ? -15.728 -13.718 -4.489 1 96.88 143 LEU B CA 1
ATOM 3627 C C . LEU B 1 143 ? -16.525 -12.795 -5.405 1 96.88 143 LEU B C 1
ATOM 3629 O O . LEU B 1 143 ? -16.17 -12.615 -6.572 1 96.88 143 LEU B O 1
ATOM 3633 N N . ASP B 1 144 ? -17.55 -12.185 -4.863 1 96.34 144 ASP B N 1
ATOM 3634 C CA . ASP B 1 144 ? -18.395 -11.294 -5.653 1 96.34 144 ASP B CA 1
ATOM 3635 C C . ASP B 1 144 ? -17.586 -10.129 -6.219 1 96.34 144 ASP B C 1
ATOM 3637 O O . ASP B 1 144 ? -17.792 -9.721 -7.364 1 96.34 144 ASP B O 1
ATOM 3641 N N . GLU B 1 145 ? -16.725 -9.622 -5.453 1 96.73 145 GLU B N 1
ATOM 3642 C CA . GLU B 1 145 ? -15.885 -8.514 -5.898 1 96.73 145 GLU B CA 1
ATOM 3643 C C . GLU B 1 145 ? -14.943 -8.951 -7.017 1 96.73 145 GLU B C 1
ATOM 3645 O O . GLU B 1 145 ? -14.773 -8.235 -8.006 1 96.73 145 GLU B O 1
ATOM 3650 N N . ILE B 1 146 ? -14.355 -10.137 -6.83 1 98.07 146 ILE B N 1
ATOM 3651 C CA . ILE B 1 146 ? -13.441 -10.67 -7.833 1 98.07 146 ILE B CA 1
ATOM 3652 C C . ILE B 1 146 ? -14.179 -10.858 -9.157 1 98.07 146 ILE B C 1
ATOM 3654 O O . ILE B 1 146 ? -13.696 -10.436 -10.21 1 98.07 146 ILE B O 1
ATOM 3658 N N . LEU B 1 147 ? -15.342 -11.437 -9.072 1 98.13 147 LEU B N 1
ATOM 3659 C CA . LEU B 1 147 ? -16.13 -11.706 -10.271 1 98.13 147 LEU B CA 1
ATOM 3660 C C . LEU B 1 147 ? -16.563 -10.405 -10.939 1 98.13 147 LEU B C 1
ATOM 3662 O O . LEU B 1 147 ? -16.572 -10.307 -12.168 1 98.13 147 LEU B O 1
ATOM 3666 N N . ASN B 1 148 ? -16.885 -9.422 -10.14 1 97.93 148 ASN B N 1
ATOM 3667 C CA . ASN B 1 148 ? -17.252 -8.116 -10.678 1 97.93 148 ASN B CA 1
ATOM 3668 C C . ASN B 1 148 ? -16.083 -7.461 -11.408 1 97.93 148 ASN B C 1
ATOM 3670 O O . ASN B 1 148 ? -16.257 -6.906 -12.494 1 97.93 148 ASN B O 1
ATOM 3674 N N . ILE B 1 149 ? -14.944 -7.545 -10.834 1 98.28 149 ILE B N 1
ATOM 3675 C CA . ILE B 1 149 ? -13.762 -6.974 -11.471 1 98.28 149 ILE B CA 1
ATOM 3676 C C . ILE B 1 149 ? -13.493 -7.689 -12.793 1 98.28 149 ILE B C 1
ATOM 3678 O O . ILE B 1 149 ? -13.255 -7.045 -13.818 1 98.28 149 ILE B O 1
ATOM 3682 N N . LYS B 1 150 ? -13.575 -9.007 -12.783 1 98.6 150 LYS B N 1
ATOM 3683 C CA . LYS B 1 150 ? -13.336 -9.786 -13.995 1 98.6 150 LYS B CA 1
ATOM 3684 C C . LYS B 1 150 ? -14.302 -9.385 -15.105 1 98.6 150 LYS B C 1
ATOM 3686 O O . LYS B 1 150 ? -13.909 -9.278 -16.269 1 98.6 150 LYS B O 1
ATOM 3691 N N . ALA B 1 151 ? -15.502 -9.133 -14.805 1 98.33 151 ALA B N 1
ATOM 3692 C CA . ALA B 1 151 ? -16.55 -8.834 -15.777 1 98.33 151 ALA B CA 1
ATOM 3693 C C . ALA B 1 151 ? -16.33 -7.466 -16.417 1 98.33 151 ALA B C 1
ATOM 3695 O O . ALA B 1 151 ? -16.821 -7.203 -17.517 1 98.33 151 ALA B O 1
ATOM 3696 N N . HIS B 1 152 ? -15.532 -6.58 -15.761 1 97.93 152 HIS B N 1
ATOM 3697 C CA . HIS B 1 152 ? -15.49 -5.2 -16.231 1 97.93 152 HIS B CA 1
ATOM 3698 C C . HIS B 1 152 ? -14.07 -4.79 -16.608 1 97.93 152 HIS B C 1
ATOM 3700 O O . HIS B 1 152 ? -13.869 -3.758 -17.253 1 97.93 152 HIS B O 1
ATOM 3706 N N . ALA B 1 153 ? -13.121 -5.597 -16.2 1 97.79 153 ALA B N 1
ATOM 3707 C CA . ALA B 1 153 ? -11.728 -5.264 -16.488 1 97.79 153 ALA B CA 1
ATOM 3708 C C . ALA B 1 153 ? -11.399 -5.505 -17.959 1 97.79 153 ALA B C 1
ATOM 3710 O O . ALA B 1 153 ? -11.859 -6.484 -18.552 1 97.79 153 ALA B O 1
ATOM 3711 N N . ASN B 1 154 ? -10.581 -4.676 -18.522 1 98.05 154 ASN B N 1
ATOM 3712 C CA . ASN B 1 154 ? -10.116 -4.806 -19.898 1 98.05 154 ASN B CA 1
ATOM 3713 C C . ASN B 1 154 ? -8.756 -5.495 -19.968 1 98.05 154 ASN B C 1
ATOM 3715 O O . ASN B 1 154 ? -8.1 -5.48 -21.011 1 98.05 154 ASN B O 1
ATOM 3719 N N . VAL B 1 155 ? -8.27 -5.955 -18.834 1 98.52 155 VAL B N 1
ATOM 3720 C CA . VAL B 1 155 ? -6.991 -6.653 -18.738 1 98.52 155 VAL B CA 1
ATOM 3721 C C . VAL B 1 155 ? -7.205 -8.047 -18.153 1 98.52 155 VAL B C 1
ATOM 3723 O O . VAL B 1 155 ? -8.289 -8.357 -17.653 1 98.52 155 VAL B O 1
ATOM 3726 N N . GLU B 1 156 ? -6.171 -8.893 -18.23 1 98.77 156 GLU B N 1
ATOM 3727 C CA . GLU B 1 156 ? -6.215 -10.194 -17.569 1 98.77 156 GLU B CA 1
ATOM 3728 C C . GLU B 1 156 ? -6.272 -10.042 -16.052 1 98.77 156 GLU B C 1
ATOM 3730 O O . GLU B 1 156 ? -5.774 -9.057 -15.503 1 98.77 156 GLU B O 1
ATOM 3735 N N . ILE B 1 157 ? -6.922 -10.989 -15.431 1 98.83 157 ILE B N 1
ATOM 3736 C CA . ILE B 1 157 ? -7.066 -10.954 -13.979 1 98.83 157 ILE B CA 1
ATOM 3737 C C . ILE B 1 157 ? -6.375 -12.167 -13.362 1 98.83 157 ILE B C 1
ATOM 3739 O O . ILE B 1 157 ? -6.574 -13.298 -13.812 1 98.83 157 ILE B O 1
ATOM 3743 N N . GLU B 1 158 ? -5.566 -11.932 -12.386 1 98.88 158 GLU B N 1
ATOM 3744 C CA . GLU B 1 158 ? -4.846 -12.946 -11.621 1 98.88 158 GLU B CA 1
ATOM 3745 C C . GLU B 1 158 ? -5.326 -12.989 -10.173 1 98.88 158 GLU B C 1
ATOM 3747 O O . GLU B 1 158 ? -5.514 -11.946 -9.545 1 98.88 158 GLU B O 1
ATOM 3752 N N . VAL B 1 159 ? -5.538 -14.195 -9.64 1 98.64 159 VAL B N 1
ATOM 3753 C CA . VAL B 1 159 ? -5.986 -14.396 -8.266 1 98.64 159 VAL B CA 1
ATOM 3754 C C . VAL B 1 159 ? -5.061 -15.385 -7.56 1 98.64 159 VAL B C 1
ATOM 3756 O O . VAL B 1 159 ? -4.747 -16.447 -8.103 1 98.64 159 VAL B O 1
ATOM 3759 N N . GLN B 1 160 ? -4.595 -14.997 -6.426 1 98.18 160 GLN B N 1
ATOM 3760 C CA . GLN B 1 160 ? -3.88 -15.96 -5.596 1 98.18 160 GLN B CA 1
ATOM 3761 C C . GLN B 1 160 ? -4.843 -16.957 -4.956 1 98.18 160 GLN B C 1
ATOM 3763 O O . GLN B 1 160 ? -5.765 -16.564 -4.239 1 98.18 160 GLN B O 1
ATOM 3768 N N . VAL B 1 161 ? -4.564 -18.203 -5.117 1 98.57 161 VAL B N 1
ATOM 3769 C CA . VAL B 1 161 ? -5.528 -19.196 -4.656 1 98.57 161 VAL B CA 1
ATOM 3770 C C . VAL B 1 161 ? -4.898 -20.059 -3.565 1 98.57 161 VAL B C 1
ATOM 3772 O O . VAL B 1 161 ? -5.582 -20.866 -2.931 1 98.57 161 VAL B O 1
ATOM 3775 N N . HIS B 1 162 ? -3.583 -19.857 -3.367 1 98.49 162 HIS B N 1
ATOM 3776 C CA . HIS B 1 162 ? -2.91 -20.672 -2.362 1 98.49 162 HIS B CA 1
ATOM 3777 C C . HIS B 1 162 ? -1.707 -19.942 -1.776 1 98.49 162 HIS B C 1
ATOM 3779 O O . HIS B 1 162 ? -0.942 -19.309 -2.508 1 98.49 162 HIS B O 1
ATOM 3785 N N . GLY B 1 163 ? -1.547 -20.06 -0.485 1 96.58 163 GLY B N 1
ATOM 3786 C CA . GLY B 1 163 ? -0.342 -19.565 0.161 1 96.58 163 GLY B CA 1
ATOM 3787 C C . GLY B 1 163 ? -0.617 -18.492 1.197 1 96.58 163 GLY B C 1
ATOM 3788 O O . GLY B 1 163 ? -1.773 -18.14 1.442 1 96.58 163 GLY B O 1
ATOM 3789 N N . MET B 1 164 ? 0.446 -17.999 1.782 1 90.64 164 MET B N 1
ATOM 3790 C CA . MET B 1 164 ? 0.35 -16.973 2.816 1 90.64 164 MET B CA 1
ATOM 3791 C C . MET B 1 164 ? 0.182 -15.59 2.196 1 90.64 164 MET B C 1
ATOM 3793 O O . MET B 1 164 ? 0.507 -15.386 1.025 1 90.64 164 MET B O 1
ATOM 3797 N N . THR B 1 165 ? -0.285 -14.69 2.955 1 90.79 165 THR B N 1
ATOM 3798 C CA . THR B 1 165 ? -0.438 -13.306 2.521 1 90.79 165 THR B CA 1
ATOM 3799 C C . THR B 1 165 ? 0.323 -12.361 3.446 1 90.79 165 THR B C 1
ATOM 3801 O O . THR B 1 165 ? 0.429 -12.613 4.648 1 90.79 165 THR B O 1
ATOM 3804 N N . CYS B 1 166 ? 0.844 -11.377 2.877 1 87.72 166 CYS B N 1
ATOM 3805 C CA . CYS B 1 166 ? 1.563 -10.389 3.674 1 87.72 166 CYS B CA 1
ATOM 3806 C C . CYS B 1 166 ? 0.594 -9.428 4.354 1 87.72 166 CYS B C 1
ATOM 3808 O O . CYS B 1 166 ? -0.267 -8.84 3.698 1 87.72 166 CYS B O 1
ATOM 3810 N N . MET B 1 167 ? 0.821 -9.25 5.646 1 80.67 167 MET B N 1
ATOM 3811 C CA . MET B 1 167 ? -0.061 -8.391 6.43 1 80.67 167 MET B CA 1
ATOM 3812 C C . MET B 1 167 ? 0.597 -7.043 6.706 1 80.67 167 MET B C 1
ATOM 3814 O O . MET B 1 167 ? -0.092 -6.04 6.904 1 80.67 167 MET B O 1
ATOM 3818 N N . PHE B 1 168 ? 1.922 -7.149 6.8 1 78.28 168 PHE B N 1
ATOM 3819 C CA . PHE B 1 168 ? 2.691 -5.963 7.159 1 78.28 168 PHE B CA 1
ATOM 3820 C C . PHE B 1 168 ? 4.064 -5.988 6.498 1 78.28 168 PHE B C 1
ATOM 3822 O O . PHE B 1 168 ? 4.696 -7.043 6.408 1 78.28 168 PHE B O 1
ATOM 3829 N N . GLN B 1 169 ? 4.489 -4.828 6.036 1 82.67 169 GLN B N 1
ATOM 3830 C CA . GLN B 1 169 ? 5.846 -4.654 5.528 1 82.67 169 GLN B CA 1
ATOM 3831 C C . GLN B 1 169 ? 6.434 -3.319 5.976 1 82.67 169 GLN B C 1
ATOM 3833 O O . GLN B 1 169 ? 5.751 -2.293 5.949 1 82.67 169 GLN B O 1
ATOM 3838 N N . SER B 1 170 ? 7.622 -3.351 6.457 1 80.28 170 SER B N 1
ATOM 3839 C CA . SER B 1 170 ? 8.349 -2.15 6.855 1 80.28 170 SER B CA 1
ATOM 3840 C C . SER B 1 170 ? 9.805 -2.21 6.406 1 80.28 170 SER B C 1
ATOM 3842 O O . SER B 1 170 ? 10.43 -3.272 6.446 1 80.28 170 SER B O 1
ATOM 3844 N N . LYS B 1 171 ? 10.276 -1.097 6.085 1 81.41 171 LYS B N 1
ATOM 3845 C CA . LYS B 1 171 ? 11.695 -1.006 5.751 1 81.41 171 LYS B CA 1
ATOM 3846 C C . LYS B 1 171 ? 12.566 -1.252 6.979 1 81.41 171 LYS B C 1
ATOM 3848 O O . LYS B 1 171 ? 13.745 -1.587 6.853 1 81.41 171 LYS B O 1
ATOM 3853 N N . ARG B 1 172 ? 11.976 -1.11 8.129 1 71.18 172 ARG B N 1
ATOM 3854 C CA . ARG B 1 172 ? 12.712 -1.303 9.374 1 71.18 172 ARG B CA 1
ATOM 3855 C C . ARG B 1 172 ? 13.005 -2.78 9.614 1 71.18 172 ARG B C 1
ATOM 3857 O O . ARG B 1 172 ? 12.113 -3.623 9.493 1 71.18 172 ARG B O 1
ATOM 3864 N N . MET B 1 173 ? 14.384 -3.007 9.865 1 64.3 173 MET B N 1
ATOM 3865 C CA . MET B 1 173 ? 14.77 -4.361 10.252 1 64.3 173 MET B CA 1
ATOM 3866 C C . MET B 1 173 ? 14.482 -4.608 11.729 1 64.3 173 MET B C 1
ATOM 3868 O O . MET B 1 173 ? 14.913 -3.836 12.587 1 64.3 173 MET B O 1
ATOM 3872 N N . LEU B 1 174 ? 13.587 -5.223 12.034 1 56.97 174 LEU B N 1
ATOM 3873 C CA . LEU B 1 174 ? 13.191 -5.486 13.413 1 56.97 174 LEU B CA 1
ATOM 3874 C C . LEU B 1 174 ? 14.051 -6.586 14.025 1 56.97 174 LEU B C 1
ATOM 3876 O O . LEU B 1 174 ? 14.35 -6.553 15.221 1 56.97 174 LEU B O 1
ATOM 3880 N N . LEU B 1 175 ? 14.536 -7.621 13.333 1 49.62 175 LEU B N 1
ATOM 3881 C CA . LEU B 1 175 ? 15.138 -8.821 13.903 1 49.62 175 LEU B CA 1
ATOM 3882 C C . LEU B 1 175 ? 16.587 -8.565 14.303 1 49.62 175 LEU B C 1
ATOM 3884 O O . LEU B 1 175 ? 17.098 -9.19 15.235 1 49.62 175 LEU B O 1
ATOM 3888 N N . GLY B 1 176 ? 17.532 -8.009 13.432 1 43.8 176 GLY B N 1
ATOM 3889 C CA . GLY B 1 176 ? 18.875 -7.807 13.953 1 43.8 176 GLY B CA 1
ATOM 3890 C C . GLY B 1 176 ? 18.896 -7.06 15.274 1 43.8 176 GLY B C 1
ATOM 3891 O O . GLY B 1 176 ? 19.879 -7.128 16.015 1 43.8 176 GLY B O 1
ATOM 3892 N N . ASN B 1 177 ? 18.374 -5.973 15.273 1 35.16 177 ASN B N 1
ATOM 3893 C CA . ASN B 1 177 ? 18.344 -5.259 16.545 1 35.16 177 ASN B CA 1
ATOM 3894 C C . ASN B 1 177 ? 17.413 -5.938 17.547 1 35.16 177 ASN B C 1
ATOM 3896 O O . ASN B 1 177 ? 16.333 -6.402 17.181 1 35.16 177 ASN B O 1
ATOM 3900 N N . TYR B 1 178 ? 18.255 -6.752 18.3 1 31.44 178 TYR B N 1
ATOM 3901 C CA . TYR B 1 178 ? 17.579 -7.387 19.427 1 31.44 178 TYR B CA 1
ATOM 3902 C C . TYR B 1 178 ? 16.341 -6.598 19.835 1 31.44 178 TYR B C 1
ATOM 3904 O O . TYR B 1 178 ? 16.445 -5.447 20.265 1 31.44 178 TYR B O 1
ATOM 3912 N N . TYR B 1 179 ? 15.679 -6.429 19.059 1 32.47 179 TYR B N 1
ATOM 3913 C CA . TYR B 1 179 ? 14.586 -5.62 19.586 1 32.47 179 TYR B CA 1
ATOM 3914 C C . TYR B 1 179 ? 13.886 -6.333 20.737 1 32.47 179 TYR B C 1
ATOM 3916 O O . TYR B 1 179 ? 13.485 -7.491 20.606 1 32.47 179 TYR B O 1
ATOM 3924 N N . THR B 1 180 ? 14.709 -6.273 21.756 1 30.29 180 THR B N 1
ATOM 3925 C CA . THR B 1 180 ? 14.077 -6.581 23.034 1 30.29 180 THR B CA 1
ATOM 3926 C C . THR B 1 180 ? 12.781 -5.793 23.2 1 30.29 180 THR B C 1
ATOM 3928 O O . THR B 1 180 ? 12.771 -4.568 23.063 1 30.29 180 THR B O 1
ATOM 3931 N N . PHE B 1 181 ? 11.87 -6.154 22.634 1 30.45 181 PHE B N 1
ATOM 3932 C CA . PHE B 1 181 ? 10.627 -5.449 22.92 1 30.45 181 PHE B CA 1
ATOM 3933 C C . PHE B 1 181 ? 10.117 -5.795 24.314 1 30.45 181 PHE B C 1
ATOM 3935 O O . PHE B 1 181 ? 9.866 -6.963 24.617 1 30.45 181 PHE B O 1
ATOM 3942 N N . GLN B 1 182 ? 10.044 -4.62 25.219 1 30.91 182 GLN B N 1
ATOM 3943 C CA . GLN B 1 182 ? 9.643 -4.465 26.613 1 30.91 182 GLN B CA 1
ATOM 3944 C C . GLN B 1 182 ? 10.082 -5.664 27.449 1 30.91 182 GLN B C 1
ATOM 3946 O O . GLN B 1 182 ? 9.264 -6.52 27.793 1 30.91 182 GLN B O 1
ATOM 3951 N N . GLU B 1 183 ? 11.332 -5.912 27.843 1 31.92 183 GLU B N 1
ATOM 3952 C CA . GLU B 1 183 ? 12.044 -6.93 28.608 1 31.92 183 GLU B CA 1
ATOM 3953 C C . GLU B 1 183 ? 11.539 -8.33 28.269 1 31.92 183 GLU B C 1
ATOM 3955 O O . GLU B 1 183 ? 11.978 -9.315 28.865 1 31.92 183 GLU B O 1
ATOM 3960 N N . ARG B 1 184 ? 10.051 -8.433 28.241 1 30.24 184 ARG B N 1
ATOM 3961 C CA . ARG B 1 184 ? 9.691 -9.757 27.745 1 30.24 184 ARG B CA 1
ATOM 3962 C C . ARG B 1 184 ? 10.176 -9.956 26.313 1 30.24 184 ARG B C 1
ATOM 3964 O O . ARG B 1 184 ? 10.157 -9.02 25.51 1 30.24 184 ARG B O 1
ATOM 3971 N N . GLN B 1 185 ? 11.099 -10.749 26.163 1 29.06 185 GLN B N 1
ATOM 3972 C CA . GLN B 1 185 ? 11.81 -11.171 24.961 1 29.06 185 GLN B CA 1
ATOM 3973 C C . GLN B 1 185 ? 10.836 -11.567 23.856 1 29.06 185 GLN B C 1
ATOM 3975 O O . GLN B 1 185 ? 10.021 -12.475 24.035 1 29.06 185 GLN B O 1
ATOM 3980 N N . MET B 1 186 ? 9.933 -10.608 23.471 1 31.41 186 MET B N 1
ATOM 3981 C CA . MET B 1 186 ? 9.47 -11.238 22.238 1 31.41 186 MET B CA 1
ATOM 3982 C C . MET B 1 186 ? 10.608 -11.982 21.546 1 31.41 186 MET B C 1
ATOM 3984 O O . MET B 1 186 ? 11.679 -11.416 21.323 1 31.41 186 MET B O 1
ATOM 3988 N N . LYS B 1 187 ? 10.686 -13.15 22.037 1 31.9 187 LYS B N 1
ATOM 3989 C CA . LYS B 1 187 ? 11.749 -13.997 21.504 1 31.9 187 LYS B CA 1
ATOM 3990 C C . LYS B 1 187 ? 11.562 -14.239 20.009 1 31.9 187 LYS B C 1
ATOM 3992 O O . LYS B 1 187 ? 10.495 -14.676 19.574 1 31.9 187 LYS B O 1
ATOM 3997 N N . ILE B 1 188 ? 11.842 -13.169 19.258 1 38.02 188 ILE B N 1
ATOM 3998 C CA . ILE B 1 188 ? 12.138 -13.628 17.906 1 38.02 188 ILE B CA 1
ATOM 3999 C C . ILE B 1 188 ? 13.012 -14.879 17.966 1 38.02 188 ILE B C 1
ATOM 4001 O O . ILE B 1 188 ? 14.078 -14.871 18.586 1 38.02 188 ILE B O 1
ATOM 4005 N N . SER B 1 189 ? 12.318 -15.902 18.244 1 37.37 189 SER B N 1
ATOM 4006 C CA . SER B 1 189 ? 13.183 -17.073 18.152 1 37.37 189 SER B CA 1
ATOM 4007 C C . SER B 1 189 ? 13.746 -17.235 16.744 1 37.37 189 SER B C 1
ATOM 4009 O O . SER B 1 189 ? 12.994 -17.25 15.767 1 37.37 189 SER B O 1
ATOM 4011 N N . ARG B 1 190 ? 14.812 -16.589 16.617 1 37.15 190 ARG B N 1
ATOM 4012 C CA . ARG B 1 190 ? 15.558 -16.94 15.413 1 37.15 190 ARG B CA 1
ATOM 4013 C C . ARG B 1 190 ? 15.694 -18.453 15.275 1 37.15 190 ARG B C 1
ATOM 4015 O O . ARG B 1 190 ? 16.146 -19.128 16.202 1 37.15 190 ARG B O 1
ATOM 4022 N N . ASN B 1 191 ? 14.727 -19.04 14.627 1 33.89 191 ASN B N 1
ATOM 4023 C CA . ASN B 1 191 ? 15.203 -20.366 14.25 1 33.89 191 ASN B CA 1
ATOM 4024 C C . ASN B 1 191 ? 16.365 -20.286 13.264 1 33.89 191 ASN B C 1
ATOM 4026 O O . ASN B 1 191 ? 16.186 -19.862 12.121 1 33.89 191 ASN B O 1
ATOM 4030 N N . ASP B 1 192 ? 17.509 -20.138 13.763 1 39.3 192 ASP B N 1
ATOM 4031 C CA . ASP B 1 192 ? 18.759 -20.094 13.011 1 39.3 192 ASP B CA 1
ATOM 4032 C C . ASP B 1 192 ? 18.635 -20.858 11.694 1 39.3 192 ASP B C 1
ATOM 4034 O O . ASP B 1 192 ? 19.372 -20.59 10.743 1 39.3 192 ASP B O 1
ATOM 4038 N N . GLU B 1 193 ? 17.838 -21.833 11.737 1 38.38 193 GLU B N 1
ATOM 4039 C CA . GLU B 1 193 ? 17.827 -22.715 10.574 1 38.38 193 GLU B CA 1
ATOM 4040 C C . GLU B 1 193 ? 16.923 -22.166 9.473 1 38.38 193 GLU B C 1
ATOM 4042 O O . GLU B 1 193 ? 17.245 -22.271 8.288 1 38.38 193 GLU B O 1
ATOM 4047 N N . THR B 1 194 ? 15.739 -21.604 9.89 1 40.5 194 THR B N 1
ATOM 4048 C CA . THR B 1 194 ? 14.754 -21.274 8.866 1 40.5 194 THR B CA 1
ATOM 4049 C C . THR B 1 194 ? 14.595 -19.762 8.736 1 40.5 194 THR B C 1
ATOM 4051 O O . THR B 1 194 ? 13.862 -19.282 7.868 1 40.5 194 THR B O 1
ATOM 4054 N N . ASN B 1 195 ? 15.428 -18.906 9.429 1 40.97 195 ASN B N 1
ATOM 4055 C CA . ASN B 1 195 ? 15.415 -17.447 9.425 1 40.97 195 ASN B CA 1
ATOM 4056 C C . ASN B 1 195 ? 13.996 -16.899 9.553 1 40.97 195 ASN B C 1
ATOM 4058 O O . ASN B 1 195 ? 13.676 -15.854 8.983 1 40.97 195 ASN B O 1
ATOM 4062 N N . ASP B 1 196 ? 13.106 -17.735 9.882 1 41.48 196 ASP B N 1
ATOM 4063 C CA . ASP B 1 196 ? 11.714 -17.322 10.03 1 41.48 196 ASP B CA 1
ATOM 4064 C C . ASP B 1 196 ? 11.421 -16.883 11.463 1 41.48 196 ASP B C 1
ATOM 4066 O O . ASP B 1 196 ? 11.994 -17.422 12.413 1 41.48 196 ASP B O 1
ATOM 4070 N N . LEU B 1 197 ? 11.116 -15.649 11.734 1 45.37 197 LEU B N 1
ATOM 4071 C CA . LEU B 1 197 ? 10.692 -15.134 13.032 1 45.37 197 LEU B CA 1
ATOM 4072 C C . LEU B 1 197 ? 9.172 -15.133 13.145 1 45.37 197 LEU B C 1
ATOM 4074 O O . LEU B 1 197 ? 8.471 -14.924 12.153 1 45.37 197 LEU B O 1
ATOM 4078 N N . LEU B 1 198 ? 8.762 -15.812 14.202 1 43.93 198 LEU B N 1
ATOM 4079 C CA . LEU B 1 198 ? 7.321 -15.826 14.424 1 43.93 198 LEU B CA 1
ATOM 4080 C C . LEU B 1 198 ? 6.907 -14.715 15.383 1 43.93 198 LEU B C 1
ATOM 4082 O O . LEU B 1 198 ? 7.607 -14.44 16.36 1 43.93 198 LEU B O 1
ATOM 4086 N N . LEU B 1 199 ? 6.275 -13.789 14.904 1 46.65 199 LEU B N 1
ATOM 4087 C CA . LEU B 1 199 ? 5.549 -12.898 15.802 1 46.65 199 LEU B CA 1
ATOM 4088 C C . LEU B 1 199 ? 4.372 -13.619 16.451 1 46.65 199 LEU B C 1
ATOM 4090 O O . LEU B 1 199 ? 3.55 -14.222 15.758 1 46.65 199 LEU B O 1
ATOM 4094 N N . TYR B 1 200 ? 4.846 -14.086 17.67 1 45.53 200 TYR B N 1
ATOM 4095 C CA . TYR B 1 200 ? 3.936 -14.981 18.376 1 45.53 200 TYR B CA 1
ATOM 4096 C C . TYR B 1 200 ? 2.811 -14.199 19.043 1 45.53 200 TYR B C 1
ATOM 4098 O O . TYR B 1 200 ? 3.048 -13.148 19.644 1 45.53 200 TYR B O 1
ATOM 4106 N N . ASP B 1 201 ? 1.632 -14.426 18.559 1 40.95 201 ASP B N 1
ATOM 4107 C CA . ASP B 1 201 ? 0.447 -13.985 19.287 1 40.95 201 ASP B CA 1
ATOM 4108 C C . ASP B 1 201 ? 0.021 -15.022 20.324 1 40.95 201 ASP B C 1
ATOM 4110 O O . ASP B 1 201 ? -0.529 -16.069 19.973 1 40.95 201 ASP B O 1
ATOM 4114 N N . GLU B 1 202 ? 0.676 -14.978 21.46 1 40.64 202 GLU B N 1
ATOM 4115 C CA . GLU B 1 202 ? 0.436 -15.976 22.499 1 40.64 202 GLU B CA 1
ATOM 4116 C C . GLU B 1 202 ? -1.058 -16.223 22.691 1 40.64 202 GLU B C 1
ATOM 4118 O O . GLU B 1 202 ? -1.471 -17.339 23.014 1 40.64 202 GLU B O 1
ATOM 4123 N N . GLU B 1 203 ? -1.935 -15.214 22.588 1 38.2 203 GLU B N 1
ATOM 4124 C CA . GLU B 1 203 ? -3.354 -15.367 22.897 1 38.2 203 GLU B CA 1
ATOM 4125 C C . GLU B 1 203 ? -4.057 -16.226 21.851 1 38.2 203 GLU B C 1
ATOM 4127 O O . GLU B 1 203 ? -5.018 -16.932 22.163 1 38.2 203 GLU B O 1
ATOM 4132 N N . ARG B 1 204 ? -3.606 -16.079 20.717 1 44.27 204 ARG B N 1
ATOM 4133 C CA . ARG B 1 204 ? -4.222 -16.87 19.656 1 44.27 204 ARG B CA 1
ATOM 4134 C C . ARG B 1 204 ? -3.351 -18.067 19.289 1 44.27 204 ARG B C 1
ATOM 4136 O O . ARG B 1 204 ? -3.691 -18.836 18.388 1 44.27 204 ARG B O 1
ATOM 4143 N N . ASP B 1 205 ? -2.498 -18.354 19.931 1 48.14 205 ASP B N 1
ATOM 4144 C CA . ASP B 1 205 ? -1.527 -19.376 19.553 1 48.14 205 ASP B CA 1
ATOM 4145 C C . ASP B 1 205 ? -1.162 -19.267 18.074 1 48.14 205 ASP B C 1
ATOM 4147 O O . ASP B 1 205 ? -0.974 -20.281 17.4 1 48.14 205 ASP B O 1
ATOM 4151 N N . ASN B 1 206 ? -1.649 -18.009 17.61 1 53.87 206 ASN B N 1
ATOM 4152 C CA . ASN B 1 206 ? -1.208 -17.86 16.227 1 53.87 206 ASN B CA 1
ATOM 4153 C C . ASN B 1 206 ? 0.219 -17.326 16.148 1 53.87 206 ASN B C 1
ATOM 4155 O O . ASN B 1 206 ? 0.627 -16.509 16.975 1 53.87 206 ASN B O 1
ATOM 4159 N N . LYS B 1 207 ? 0.816 -17.921 15.274 1 60.77 207 LYS B N 1
ATOM 4160 C CA . LYS B 1 207 ? 2.195 -17.534 14.988 1 60.77 207 LYS B CA 1
ATOM 4161 C C . LYS B 1 207 ? 2.304 -16.855 13.626 1 60.77 207 LYS B C 1
ATOM 4163 O O . LYS B 1 207 ? 1.892 -17.419 12.61 1 60.77 207 LYS B O 1
ATOM 4168 N N . TYR B 1 208 ? 2.479 -15.498 13.715 1 68.33 208 TYR B N 1
ATOM 4169 C CA . TYR B 1 208 ? 2.71 -14.775 12.47 1 68.33 208 TYR B CA 1
ATOM 4170 C C . TYR B 1 208 ? 4.159 -14.913 12.019 1 68.33 208 TYR B C 1
ATOM 4172 O O . TYR B 1 208 ? 5.071 -14.4 12.672 1 68.33 208 TYR B O 1
ATOM 4180 N N . PRO B 1 209 ? 4.272 -15.582 10.958 1 74.66 209 PRO B N 1
ATOM 4181 C CA . PRO B 1 209 ? 5.644 -15.648 10.45 1 74.66 209 PRO B CA 1
ATOM 4182 C C . PRO B 1 209 ? 6.219 -14.272 10.124 1 74.66 209 PRO B C 1
ATOM 4184 O O . PRO B 1 209 ? 5.514 -13.416 9.585 1 74.66 209 PRO B O 1
ATOM 4187 N N . VAL B 1 210 ? 7.336 -14.058 10.602 1 75.98 210 VAL B N 1
ATOM 4188 C CA . VAL B 1 210 ? 8.065 -12.827 10.315 1 75.98 210 VAL B CA 1
ATOM 4189 C C . VAL B 1 210 ? 9.403 -13.159 9.659 1 75.98 210 VAL B C 1
ATOM 4191 O O . VAL B 1 210 ? 10.088 -14.098 10.072 1 75.98 210 VAL B O 1
ATOM 4194 N N . TYR B 1 211 ? 9.683 -12.463 8.614 1 76.96 211 TYR B N 1
ATOM 4195 C CA . TYR B 1 211 ? 11.011 -12.612 8.029 1 76.96 211 TYR B CA 1
ATOM 4196 C C . TYR B 1 211 ? 11.544 -11.272 7.537 1 76.96 211 TYR B C 1
ATOM 4198 O O . TYR B 1 211 ? 10.794 -10.298 7.436 1 76.96 211 TYR B O 1
ATOM 4206 N N . GLU B 1 212 ? 12.867 -11.218 7.318 1 80.29 212 GLU B N 1
ATOM 4207 C CA . GLU B 1 212 ? 13.516 -10.013 6.811 1 80.29 212 GLU B CA 1
ATOM 4208 C C . GLU B 1 212 ? 14.266 -10.294 5.512 1 80.29 212 GLU B C 1
ATOM 4210 O O . GLU B 1 212 ? 14.814 -11.383 5.329 1 80.29 212 GLU B O 1
ATOM 4215 N N . ASP B 1 213 ? 14.181 -9.385 4.672 1 82.48 213 ASP B N 1
ATOM 4216 C CA . ASP B 1 213 ? 14.958 -9.428 3.437 1 82.48 213 ASP B CA 1
ATOM 4217 C C . ASP B 1 213 ? 15.454 -8.036 3.051 1 82.48 213 ASP B C 1
ATOM 4219 O O . ASP B 1 213 ? 15.552 -7.148 3.901 1 82.48 213 ASP B O 1
ATOM 4223 N N . TYR B 1 214 ? 15.874 -7.901 1.783 1 82.82 214 TYR B N 1
ATOM 4224 C CA . TYR B 1 214 ? 16.413 -6.64 1.287 1 82.82 214 TYR B CA 1
ATOM 4225 C C . TYR B 1 214 ? 15.408 -5.509 1.467 1 82.82 214 TYR B C 1
ATOM 4227 O O . TYR B 1 214 ? 15.792 -4.343 1.591 1 82.82 214 TYR B O 1
ATOM 4235 N N . ASN B 1 215 ? 14.151 -5.878 1.58 1 85.16 215 ASN B N 1
ATOM 4236 C CA . ASN B 1 215 ? 13.08 -4.887 1.607 1 85.16 215 ASN B CA 1
ATOM 4237 C C . ASN B 1 215 ? 12.629 -4.588 3.034 1 85.16 215 ASN B C 1
ATOM 4239 O O . ASN B 1 215 ? 11.776 -3.727 3.252 1 85.16 215 ASN B O 1
ATOM 4243 N N . GLY B 1 216 ? 13.146 -5.306 3.949 1 82.77 216 GLY B N 1
ATOM 4244 C CA . GLY B 1 216 ? 12.819 -5.06 5.345 1 82.77 216 GLY B CA 1
ATOM 4245 C C . GLY B 1 216 ? 12.093 -6.219 6.001 1 82.77 216 GLY B C 1
ATOM 4246 O O . GLY B 1 216 ? 12.378 -7.382 5.709 1 82.77 216 GLY B O 1
ATOM 4247 N N . THR B 1 217 ? 11.231 -5.852 6.918 1 79.47 217 THR B N 1
ATOM 4248 C CA . THR B 1 217 ? 10.513 -6.839 7.716 1 79.47 217 THR B CA 1
ATOM 4249 C C . THR B 1 217 ? 9.138 -7.123 7.117 1 79.47 217 THR B C 1
ATOM 4251 O O . THR B 1 217 ? 8.437 -6.201 6.696 1 79.47 217 THR B O 1
ATOM 4254 N N . HIS B 1 218 ? 8.842 -8.403 7.02 1 82.61 218 HIS B N 1
ATOM 4255 C CA . HIS B 1 218 ? 7.538 -8.858 6.552 1 82.61 218 HIS B CA 1
ATOM 4256 C C . HIS B 1 218 ? 6.833 -9.694 7.616 1 82.61 218 HIS B C 1
ATOM 4258 O O . HIS B 1 218 ? 7.422 -10.622 8.174 1 82.61 218 HIS B O 1
ATOM 4264 N N . ILE B 1 219 ? 5.613 -9.343 7.871 1 78.28 219 ILE B N 1
ATOM 4265 C CA . ILE B 1 219 ? 4.756 -10.149 8.734 1 78.28 219 ILE B CA 1
ATOM 4266 C C . ILE B 1 219 ? 3.658 -10.807 7.903 1 78.28 219 ILE B C 1
ATOM 4268 O O . ILE B 1 219 ? 2.905 -10.123 7.204 1 78.28 219 ILE B O 1
ATOM 4272 N N . MET B 1 220 ? 3.617 -12.079 8.01 1 82.85 220 MET B N 1
ATOM 4273 C CA . MET B 1 220 ? 2.712 -12.84 7.153 1 82.85 220 MET B CA 1
ATOM 4274 C C . MET B 1 220 ? 1.481 -13.296 7.931 1 82.85 220 MET B C 1
ATOM 4276 O O . MET B 1 220 ? 1.484 -13.292 9.163 1 82.85 220 MET B O 1
ATOM 4280 N N . SER B 1 221 ? 0.475 -13.683 7.159 1 82.42 221 SER B N 1
ATOM 4281 C CA . SER B 1 221 ? -0.759 -14.202 7.741 1 82.42 221 SER B CA 1
ATOM 4282 C C . SER B 1 221 ? -0.503 -15.482 8.529 1 82.42 221 SER B C 1
ATOM 4284 O O . SER B 1 221 ? 0.379 -16.269 8.176 1 82.42 221 SER B O 1
ATOM 4286 N N . PRO B 1 222 ? -1.282 -15.732 9.537 1 77.08 222 PRO B N 1
ATOM 4287 C CA . PRO B 1 222 ? -1.12 -16.953 10.33 1 77.08 222 PRO B CA 1
ATOM 4288 C C . PRO B 1 222 ? -1.67 -18.191 9.625 1 77.08 222 PRO B C 1
ATOM 4290 O O . PRO B 1 222 ? -1.256 -19.313 9.927 1 77.08 222 PRO B O 1
ATOM 4293 N N . ASN B 1 223 ? -2.63 -17.982 8.688 1 85.99 223 ASN B N 1
ATOM 4294 C CA . ASN B 1 223 ? -3.224 -19.065 7.911 1 85.99 223 ASN B CA 1
ATOM 4295 C C . ASN B 1 223 ? -2.864 -18.957 6.432 1 85.99 223 ASN B C 1
ATOM 4297 O O . ASN B 1 223 ? -2.566 -17.868 5.939 1 85.99 223 ASN B O 1
ATOM 4301 N N . ASP B 1 224 ? -2.941 -20.091 5.834 1 90.78 224 ASP B N 1
ATOM 4302 C CA . ASP B 1 224 ? -2.749 -20.104 4.387 1 90.78 224 ASP B CA 1
ATOM 4303 C C . ASP B 1 224 ? -4.089 -20.123 3.655 1 90.78 224 ASP B C 1
ATOM 4305 O O . ASP B 1 224 ? -5.016 -20.824 4.065 1 90.78 224 ASP B O 1
ATOM 4309 N N . ILE B 1 225 ? -4.145 -19.348 2.614 1 95.42 225 ILE B N 1
ATOM 4310 C CA . ILE B 1 225 ? -5.272 -19.457 1.694 1 95.42 225 ILE B CA 1
ATOM 4311 C C . ILE B 1 225 ? -5.191 -20.778 0.932 1 95.42 225 ILE B C 1
ATOM 4313 O O . ILE B 1 225 ? -4.116 -21.174 0.476 1 95.42 225 ILE B O 1
ATOM 4317 N N . CYS B 1 226 ? -6.219 -21.491 0.886 1 97.64 226 CYS B N 1
ATOM 4318 C CA . CYS B 1 226 ? -6.383 -22.677 0.052 1 97.64 226 CYS B CA 1
ATOM 4319 C C . CYS B 1 226 ? -7.765 -22.705 -0.591 1 97.64 226 CYS B C 1
ATOM 4321 O O . CYS B 1 226 ? -8.761 -22.979 0.081 1 97.64 226 CYS B O 1
ATOM 4323 N N . LEU B 1 227 ? -7.801 -22.533 -1.911 1 97.93 227 LEU B N 1
ATOM 4324 C CA . LEU B 1 227 ? -9.088 -22.399 -2.585 1 97.93 227 LEU B CA 1
ATOM 4325 C C . LEU B 1 227 ? -9.334 -23.573 -3.526 1 97.93 227 LEU B C 1
ATOM 4327 O O . LEU B 1 227 ? -10.13 -23.468 -4.462 1 97.93 227 LEU B O 1
ATOM 4331 N N . ILE B 1 228 ? -8.654 -24.655 -3.34 1 98.14 228 ILE B N 1
ATOM 4332 C CA . ILE B 1 228 ? -8.699 -25.765 -4.285 1 98.14 228 ILE B CA 1
ATOM 4333 C C . ILE B 1 228 ? -10.121 -26.315 -4.368 1 98.14 228 ILE B C 1
ATOM 4335 O O . ILE B 1 228 ? -10.546 -26.799 -5.419 1 98.14 228 ILE B O 1
ATOM 4339 N N . GLU B 1 229 ? -10.95 -26.151 -3.29 1 96.87 229 GLU B N 1
ATOM 4340 C CA . GLU B 1 229 ? -12.325 -26.639 -3.273 1 96.87 229 GLU B CA 1
ATOM 4341 C C . GLU B 1 229 ? -13.29 -25.59 -3.818 1 96.87 229 GLU B C 1
ATOM 4343 O O . GLU B 1 229 ? -14.484 -25.856 -3.969 1 96.87 229 GLU B O 1
ATOM 4348 N N . GLU B 1 230 ? -12.773 -24.435 -4.084 1 96.34 230 GLU B N 1
ATOM 4349 C CA . GLU B 1 230 ? -13.632 -23.302 -4.413 1 96.34 230 GLU B CA 1
ATOM 4350 C C . GLU B 1 230 ? -13.237 -22.679 -5.749 1 96.34 230 GLU B C 1
ATOM 4352 O O . GLU B 1 230 ? -13.428 -21.48 -5.961 1 96.34 230 GLU B O 1
ATOM 4357 N N . LEU B 1 231 ? -12.735 -23.466 -6.655 1 97.88 231 LEU B N 1
ATOM 4358 C CA . LEU B 1 231 ? -12.183 -22.917 -7.889 1 97.88 231 LEU B CA 1
ATOM 4359 C C . LEU B 1 231 ? -13.28 -22.692 -8.923 1 97.88 231 LEU B C 1
ATOM 4361 O O . LEU B 1 231 ? -13.106 -21.909 -9.859 1 97.88 231 LEU B O 1
ATOM 4365 N N . GLU B 1 232 ? -14.397 -23.335 -8.823 1 97.27 232 GLU B N 1
ATOM 4366 C CA . GLU B 1 232 ? -15.403 -23.38 -9.88 1 97.27 232 GLU B CA 1
ATOM 4367 C C . GLU B 1 232 ? -15.854 -21.975 -10.273 1 97.27 232 GLU B C 1
ATOM 4369 O O . GLU B 1 232 ? -15.814 -21.612 -11.45 1 97.27 232 GLU B O 1
ATOM 4374 N N . PRO B 1 233 ? -16.246 -21.124 -9.289 1 97.62 233 PRO B N 1
ATOM 4375 C CA . PRO B 1 233 ? -16.705 -19.797 -9.706 1 97.62 233 PRO B CA 1
ATOM 4376 C C . PRO B 1 233 ? -15.617 -18.99 -10.41 1 97.62 233 PRO B C 1
ATOM 4378 O O . PRO B 1 233 ? -15.914 -18.195 -11.306 1 97.62 233 PRO B O 1
ATOM 4381 N N . LEU B 1 234 ? -14.39 -19.19 -10.061 1 98.38 234 LEU B N 1
ATOM 4382 C CA . LEU B 1 234 ? -13.28 -18.482 -10.689 1 98.38 234 LEU B CA 1
ATOM 4383 C C . LEU B 1 234 ? -13.059 -18.974 -12.115 1 98.38 234 LEU B C 1
ATOM 4385 O O . LEU B 1 234 ? -12.901 -18.17 -13.037 1 98.38 234 LEU B O 1
ATOM 4389 N N . LEU B 1 235 ? -13.08 -20.279 -12.251 1 98.43 235 LEU B N 1
ATOM 4390 C CA . LEU B 1 235 ? -12.868 -20.877 -13.565 1 98.43 235 LEU B CA 1
ATOM 4391 C C . LEU B 1 235 ? -14.035 -20.569 -14.496 1 98.43 235 LEU B C 1
ATOM 4393 O O . LEU B 1 235 ? -13.831 -20.263 -15.674 1 98.43 235 LEU B O 1
ATOM 4397 N N . GLU B 1 236 ? -15.212 -20.635 -13.975 1 97.86 236 GLU B N 1
ATOM 4398 C CA . GLU B 1 236 ? -16.407 -20.319 -14.752 1 97.86 236 GLU B CA 1
ATOM 4399 C C . GLU B 1 236 ? -16.376 -18.878 -15.251 1 97.86 236 GLU B C 1
ATOM 4401 O O . GLU B 1 236 ? -16.78 -18.598 -16.382 1 97.86 236 GLU B O 1
ATOM 4406 N N . ALA B 1 237 ? -15.879 -17.988 -14.432 1 97.91 237 ALA B N 1
ATOM 4407 C CA . ALA B 1 237 ? -15.815 -16.569 -14.775 1 97.91 237 ALA B CA 1
ATOM 4408 C C . ALA B 1 237 ? -14.68 -16.294 -15.758 1 97.91 237 ALA B C 1
ATOM 4410 O O . ALA B 1 237 ? -14.564 -15.185 -16.286 1 97.91 237 ALA B O 1
ATOM 4411 N N . GLY B 1 238 ? -13.801 -17.287 -15.931 1 98 238 GLY B N 1
ATOM 4412 C CA . GLY B 1 238 ? -12.716 -17.117 -16.884 1 98 238 GLY B CA 1
ATOM 4413 C 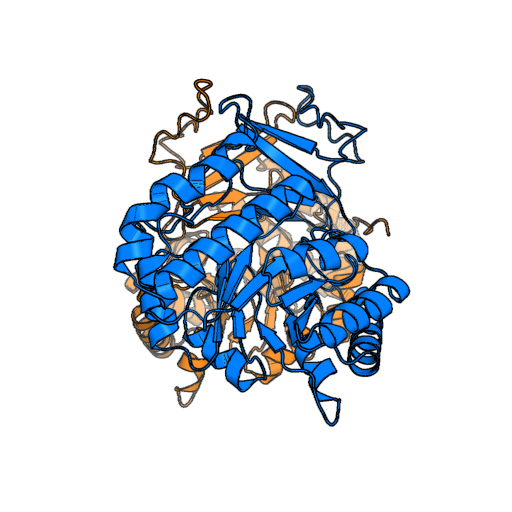C . GLY B 1 238 ? -11.534 -16.357 -16.313 1 98 238 GLY B C 1
ATOM 4414 O O . GLY B 1 238 ? -10.903 -15.563 -17.014 1 98 238 GLY B O 1
ATOM 4415 N N . ILE B 1 239 ? -11.271 -16.498 -15.047 1 98.61 239 ILE B N 1
ATOM 4416 C CA . ILE B 1 239 ? -10.052 -15.941 -14.471 1 98.61 239 ILE B CA 1
ATOM 4417 C C . ILE B 1 239 ? -8.842 -16.404 -15.278 1 98.61 239 ILE B C 1
ATOM 4419 O O . ILE B 1 239 ? -8.743 -17.577 -15.644 1 98.61 239 ILE B O 1
ATOM 4423 N N . ASP B 1 240 ? -7.948 -15.488 -15.481 1 98.82 240 ASP B N 1
ATOM 4424 C CA . ASP B 1 240 ? -6.896 -15.748 -16.458 1 98.82 240 ASP B CA 1
ATOM 4425 C C . ASP B 1 240 ? -5.731 -16.505 -15.823 1 98.82 240 ASP B C 1
ATOM 4427 O O . ASP B 1 240 ? -5.03 -17.258 -16.501 1 98.82 240 ASP B O 1
ATOM 4431 N N . SER B 1 241 ? -5.533 -16.278 -14.539 1 98.85 241 SER B N 1
ATOM 4432 C CA . SER B 1 241 ? -4.382 -16.882 -13.875 1 98.85 241 SER B CA 1
ATOM 4433 C C . SER B 1 241 ? -4.676 -17.163 -12.405 1 98.85 241 SER B C 1
ATOM 4435 O O . SER B 1 241 ? -5.211 -16.305 -11.699 1 98.85 241 SER B O 1
ATOM 4437 N N . LEU B 1 242 ? -4.375 -18.37 -11.978 1 98.88 242 LEU B N 1
ATOM 4438 C CA . LEU B 1 242 ? -4.387 -18.775 -10.576 1 98.88 242 LEU B CA 1
ATOM 4439 C C . LEU B 1 242 ? -2.966 -18.909 -10.037 1 98.88 242 LEU B C 1
ATOM 4441 O O . LEU B 1 242 ? -2.158 -19.661 -10.586 1 98.88 242 LEU B O 1
ATOM 4445 N N . LYS B 1 243 ? -2.695 -18.19 -8.986 1 98.73 243 LYS B N 1
ATOM 4446 C CA . LYS B 1 243 ? -1.331 -18.142 -8.469 1 98.73 243 LYS B CA 1
ATOM 4447 C C . LYS B 1 243 ? -1.191 -18.989 -7.207 1 98.73 243 LYS B C 1
ATOM 4449 O O . LYS B 1 243 ? -1.99 -18.863 -6.277 1 98.73 243 LYS B O 1
ATOM 4454 N N . ILE B 1 244 ? -0.229 -19.815 -7.17 1 98.69 244 ILE B N 1
ATOM 4455 C CA . ILE B 1 244 ? 0.258 -20.497 -5.976 1 98.69 244 ILE B CA 1
ATOM 4456 C C . ILE B 1 244 ? 1.51 -19.795 -5.455 1 98.69 244 ILE B C 1
ATOM 4458 O O . ILE B 1 244 ? 2.556 -19.813 -6.108 1 98.69 244 ILE B O 1
ATOM 4462 N N . ASP B 1 245 ? 1.389 -19.196 -4.334 1 97.63 245 ASP B N 1
ATOM 4463 C CA . ASP B 1 245 ? 2.524 -18.511 -3.723 1 97.63 245 ASP B CA 1
ATOM 4464 C C . ASP B 1 245 ? 3.258 -19.428 -2.747 1 97.63 245 ASP B C 1
ATOM 4466 O O . ASP B 1 245 ? 2.689 -19.853 -1.739 1 97.63 245 ASP B O 1
ATOM 4470 N N . GLY B 1 246 ? 4.531 -19.649 -3.009 1 95.21 246 GLY B N 1
ATOM 4471 C CA . GLY B 1 246 ? 5.303 -20.607 -2.233 1 95.21 246 GLY B CA 1
ATOM 4472 C C . GLY B 1 246 ? 6.239 -19.951 -1.236 1 95.21 246 GLY B C 1
ATOM 4473 O O . GLY B 1 246 ? 7.177 -20.585 -0.747 1 95.21 246 GLY B O 1
ATOM 4474 N N . ILE B 1 247 ? 6.053 -18.687 -0.918 1 92.37 247 ILE B N 1
ATOM 4475 C CA . ILE B 1 247 ? 6.923 -17.98 0.016 1 92.37 247 ILE B CA 1
ATOM 4476 C C . ILE B 1 247 ? 6.946 -18.712 1.356 1 92.37 247 ILE B C 1
ATOM 4478 O O . ILE B 1 247 ? 5.897 -19.095 1.879 1 92.37 247 ILE B O 1
ATOM 4482 N N . LEU B 1 248 ? 8.148 -19.001 1.883 1 88.78 248 LEU B N 1
ATOM 4483 C CA . LEU B 1 248 ? 8.411 -19.632 3.172 1 88.78 248 LEU B CA 1
ATOM 4484 C C . LEU B 1 248 ? 7.931 -21.08 3.175 1 88.78 248 LEU B C 1
ATOM 4486 O O . LEU B 1 248 ? 7.713 -21.664 4.239 1 88.78 248 LEU B O 1
ATOM 4490 N N . GLN B 1 249 ? 7.728 -21.664 2.007 1 92.18 249 GLN B N 1
ATOM 4491 C CA . GLN B 1 249 ? 7.352 -23.068 1.882 1 92.18 249 GLN B CA 1
ATOM 4492 C C . GLN B 1 249 ? 8.512 -23.902 1.345 1 92.18 249 GLN B C 1
ATOM 4494 O O . GLN B 1 249 ? 9.431 -23.367 0.72 1 92.18 249 GLN B O 1
ATOM 4499 N N . SER B 1 250 ? 8.451 -25.155 1.589 1 94.08 250 SER B N 1
ATOM 4500 C CA . SER B 1 250 ? 9.432 -26.076 1.024 1 94.08 250 SER B CA 1
ATOM 4501 C C . SER B 1 250 ? 9.122 -26.386 -0.436 1 94.08 250 SER B C 1
ATOM 4503 O O . SER B 1 250 ? 7.993 -26.192 -0.892 1 94.08 250 SER B O 1
ATOM 4505 N N . GLU B 1 251 ? 10.095 -26.882 -1.161 1 97.18 251 GLU B N 1
ATOM 4506 C CA . GLU B 1 251 ? 9.875 -27.318 -2.537 1 97.18 251 GLU B CA 1
ATOM 4507 C C . GLU B 1 251 ? 8.82 -28.419 -2.605 1 97.18 251 GLU B C 1
ATOM 4509 O O . GLU B 1 251 ? 7.95 -28.399 -3.478 1 97.18 251 GLU B O 1
ATOM 4514 N N . SER B 1 252 ? 8.907 -29.373 -1.689 1 97.69 252 SER B N 1
ATOM 4515 C CA . SER B 1 252 ? 7.972 -30.493 -1.672 1 97.69 252 SER B CA 1
ATOM 4516 C C . SER B 1 252 ? 6.534 -30.01 -1.522 1 97.69 252 SER B C 1
ATOM 4518 O O . SER B 1 252 ? 5.629 -30.524 -2.183 1 97.69 252 SER B O 1
ATOM 4520 N N . TYR B 1 253 ? 6.377 -29.048 -0.653 1 97.37 253 TYR B N 1
ATOM 4521 C CA . TYR B 1 253 ? 5.046 -28.487 -0.444 1 97.37 253 TYR B CA 1
ATOM 4522 C C . TYR B 1 253 ? 4.519 -27.844 -1.721 1 97.37 253 TYR B C 1
ATOM 4524 O O . TYR B 1 253 ? 3.39 -28.111 -2.138 1 97.37 253 TYR B O 1
ATOM 4532 N N . ILE B 1 254 ? 5.33 -27.067 -2.355 1 98.54 254 ILE B N 1
ATOM 4533 C CA . ILE B 1 254 ? 4.947 -26.36 -3.572 1 98.54 254 ILE B CA 1
ATOM 4534 C C . ILE B 1 254 ? 4.628 -27.367 -4.675 1 98.54 254 ILE B C 1
ATOM 4536 O O . ILE B 1 254 ? 3.677 -27.181 -5.438 1 98.54 254 ILE B O 1
ATOM 4540 N N . ASN B 1 255 ? 5.395 -28.437 -4.7 1 98.78 255 ASN B N 1
ATOM 4541 C CA . ASN B 1 255 ? 5.183 -29.476 -5.703 1 98.78 255 ASN B CA 1
ATOM 4542 C C . ASN B 1 255 ? 3.798 -30.104 -5.575 1 98.78 255 ASN B C 1
ATOM 4544 O O . ASN B 1 255 ? 3.074 -30.228 -6.565 1 98.78 255 ASN B O 1
ATOM 4548 N N . ILE B 1 256 ? 3.469 -30.477 -4.406 1 98.62 256 ILE B N 1
ATOM 4549 C CA . ILE B 1 256 ? 2.201 -31.152 -4.153 1 98.62 256 ILE B CA 1
ATOM 4550 C C . ILE B 1 256 ? 1.042 -30.212 -4.477 1 98.62 256 ILE B C 1
ATOM 4552 O O . ILE B 1 256 ? 0.084 -30.606 -5.146 1 98.62 256 ILE B O 1
ATOM 4556 N N . CYS B 1 257 ? 1.144 -28.965 -4.046 1 98.66 257 CYS B N 1
ATOM 4557 C CA . CYS B 1 257 ? 0.105 -27.988 -4.352 1 98.66 257 CYS B CA 1
ATOM 4558 C C . CYS B 1 257 ? -0.056 -27.816 -5.857 1 98.66 257 CYS B C 1
ATOM 4560 O O . CYS B 1 257 ? -1.176 -27.825 -6.371 1 98.66 257 CYS B O 1
ATOM 4562 N N . THR B 1 258 ? 1.053 -27.68 -6.536 1 98.87 258 THR B N 1
ATOM 4563 C CA . THR B 1 258 ? 1.024 -27.467 -7.979 1 98.87 258 THR B CA 1
ATOM 4564 C C . THR B 1 258 ? 0.341 -28.635 -8.684 1 98.87 258 THR B C 1
ATOM 4566 O O . THR B 1 258 ? -0.516 -28.43 -9.547 1 98.87 258 THR B O 1
ATOM 4569 N N . GLU B 1 259 ? 0.683 -29.804 -8.316 1 98.72 259 GLU B N 1
ATOM 4570 C CA . GLU B 1 259 ? 0.115 -31.006 -8.92 1 98.72 259 GLU B CA 1
ATOM 4571 C C . GLU B 1 259 ? -1.394 -31.071 -8.702 1 98.72 259 GLU B C 1
ATOM 4573 O O . GLU B 1 259 ? -2.147 -31.383 -9.627 1 98.72 259 GLU B O 1
ATOM 4578 N N . GLN B 1 260 ? -1.841 -30.798 -7.519 1 98.69 260 GLN B N 1
ATOM 4579 C CA . GLN B 1 260 ? -3.262 -30.89 -7.199 1 98.69 260 GLN B CA 1
ATOM 4580 C C . GLN B 1 260 ? -4.059 -29.805 -7.918 1 98.69 260 GLN B C 1
ATOM 4582 O O . GLN B 1 260 ? -5.162 -30.06 -8.406 1 98.69 260 GLN B O 1
ATOM 4587 N N . TYR B 1 261 ? -3.525 -28.621 -7.963 1 98.79 261 TYR B N 1
ATOM 4588 C CA . TYR B 1 261 ? -4.229 -27.55 -8.658 1 98.79 261 TYR B CA 1
ATOM 4589 C C . TYR B 1 261 ? -4.269 -27.808 -10.16 1 98.79 261 TYR B C 1
ATOM 4591 O O . TYR B 1 261 ? -5.254 -27.481 -10.826 1 98.79 261 TYR B O 1
ATOM 4599 N N . ARG B 1 262 ? -3.178 -28.33 -10.737 1 98.71 262 ARG B N 1
ATOM 4600 C CA . ARG B 1 262 ? -3.206 -28.712 -12.145 1 98.71 262 ARG B CA 1
ATOM 4601 C C . ARG B 1 262 ? -4.311 -29.727 -12.415 1 98.71 262 ARG B C 1
ATOM 4603 O O . ARG B 1 262 ? -5.076 -29.58 -13.37 1 98.71 262 ARG B O 1
ATOM 4610 N N . GLU B 1 263 ? -4.371 -30.735 -11.559 1 98.44 263 GLU B N 1
ATOM 4611 C CA . GLU B 1 263 ? -5.421 -31.74 -11.693 1 98.44 263 GLU B CA 1
ATOM 4612 C C . GLU B 1 263 ? -6.806 -31.108 -11.586 1 98.44 263 GLU B C 1
ATOM 4614 O O . GLU B 1 263 ? -7.705 -31.436 -12.364 1 98.44 263 GLU B O 1
ATOM 4619 N N . ALA B 1 264 ? -6.992 -30.222 -10.636 1 98.36 264 ALA B N 1
ATOM 4620 C CA . ALA B 1 264 ? -8.272 -29.545 -10.442 1 98.36 264 ALA B CA 1
ATOM 4621 C C . ALA B 1 264 ? -8.687 -28.785 -11.698 1 98.36 264 ALA B C 1
ATOM 4623 O O . ALA B 1 264 ? -9.828 -28.899 -12.153 1 98.36 264 ALA B O 1
ATOM 4624 N N . ILE B 1 265 ? -7.746 -28.023 -12.262 1 98.44 265 ILE B N 1
ATOM 4625 C CA . ILE B 1 265 ? -8.014 -27.221 -13.45 1 98.44 265 ILE B CA 1
ATOM 4626 C C . ILE B 1 265 ? -8.342 -28.137 -14.627 1 98.44 265 ILE B C 1
ATOM 4628 O O . ILE B 1 265 ? -9.296 -27.888 -15.368 1 98.44 265 ILE B O 1
ATOM 4632 N N . ASP B 1 266 ? -7.575 -29.224 -14.789 1 97.88 266 ASP B N 1
ATOM 4633 C CA . ASP B 1 266 ? -7.79 -30.156 -15.891 1 97.88 266 ASP B CA 1
ATOM 4634 C C . ASP B 1 266 ? -9.141 -30.854 -15.765 1 97.88 266 ASP B C 1
ATOM 4636 O O . ASP B 1 266 ? -9.862 -31.006 -16.753 1 97.88 266 ASP B O 1
ATOM 4640 N N . LEU B 1 267 ? -9.451 -31.29 -14.572 1 97.7 267 LEU B N 1
ATOM 4641 C CA . LEU B 1 267 ? -10.742 -31.929 -14.341 1 97.7 267 LEU B CA 1
ATOM 4642 C C . LEU B 1 267 ? -11.886 -30.992 -14.715 1 97.7 267 LEU B C 1
ATOM 4644 O O . LEU B 1 267 ? -12.841 -31.406 -15.376 1 97.7 267 LEU B O 1
ATOM 4648 N N . TYR B 1 268 ? -11.738 -29.749 -14.293 1 97.71 268 TYR B N 1
ATOM 4649 C CA . TYR B 1 268 ? -12.786 -28.782 -14.599 1 97.71 268 TYR B CA 1
ATOM 4650 C C . TYR B 1 268 ? -12.918 -28.578 -16.104 1 97.71 268 TYR B C 1
ATOM 4652 O O . TYR B 1 268 ? -14.03 -28.482 -16.628 1 97.71 268 TYR B O 1
ATOM 4660 N N . ASN B 1 269 ? -11.803 -28.469 -16.775 1 96.88 269 ASN B N 1
ATOM 4661 C CA . ASN B 1 269 ? -11.81 -28.244 -18.217 1 96.88 269 ASN B CA 1
ATOM 4662 C C . ASN B 1 269 ? -12.403 -29.433 -18.967 1 96.88 269 ASN B C 1
ATOM 4664 O O . ASN B 1 269 ? -13.013 -29.264 -20.024 1 96.88 269 ASN B O 1
ATOM 4668 N N . GLU B 1 270 ? -12.149 -30.58 -18.433 1 96.27 270 GLU B N 1
ATOM 4669 C CA . GLU B 1 270 ? -12.742 -31.775 -19.025 1 96.27 270 GLU B CA 1
ATOM 4670 C C . GLU B 1 270 ? -14.248 -31.82 -18.787 1 96.27 270 GLU B C 1
ATOM 4672 O O . GLU B 1 270 ? -15.023 -32.045 -19.719 1 96.27 270 GLU B O 1
ATOM 4677 N N . ASP B 1 271 ? -14.596 -31.677 -17.487 1 96.47 271 ASP B N 1
ATOM 4678 C CA . ASP B 1 271 ? -15.988 -31.688 -17.047 1 96.47 271 ASP B CA 1
ATOM 4679 C C . ASP B 1 271 ? -16.137 -31.026 -15.679 1 96.47 271 ASP B C 1
ATOM 4681 O O . ASP B 1 271 ? -15.671 -31.56 -14.671 1 96.47 271 ASP B O 1
ATOM 4685 N N . PRO B 1 272 ? -16.815 -29.957 -15.671 1 96.04 272 PRO B N 1
ATOM 4686 C CA . PRO B 1 272 ? -16.994 -29.295 -14.377 1 96.04 272 PRO B CA 1
ATOM 4687 C C . PRO B 1 272 ? -17.539 -30.235 -13.304 1 96.04 272 PRO B C 1
ATOM 4689 O O . PRO B 1 272 ? -17.182 -30.11 -12.13 1 96.04 272 PRO B O 1
ATOM 4692 N N . ASP B 1 273 ? -18.378 -31.132 -13.658 1 96.64 273 ASP B N 1
ATOM 4693 C CA . ASP B 1 273 ? -18.934 -32.08 -12.698 1 96.64 273 ASP B CA 1
ATOM 4694 C C . ASP B 1 273 ? -17.853 -33.016 -12.161 1 96.64 273 ASP B C 1
ATOM 4696 O O . ASP B 1 273 ? -17.916 -33.45 -11.009 1 96.64 273 ASP B O 1
ATOM 4700 N N . ALA B 1 274 ? -16.902 -33.339 -13.038 1 96.25 274 ALA B N 1
ATOM 4701 C CA . ALA B 1 274 ? -15.787 -34.176 -12.602 1 96.25 274 ALA B CA 1
ATOM 4702 C C . ALA B 1 274 ? -15 -33.502 -11.482 1 96.25 274 ALA B C 1
ATOM 4704 O O . ALA B 1 274 ? -14.628 -34.148 -10.5 1 96.25 274 ALA B O 1
ATOM 4705 N N . TYR B 1 275 ? -14.742 -32.203 -11.662 1 96.77 275 TYR B N 1
ATOM 4706 C CA . TYR B 1 275 ? -14.09 -31.434 -10.608 1 96.77 275 TYR B CA 1
ATOM 4707 C C . TYR B 1 275 ? -14.93 -31.431 -9.336 1 96.77 275 TYR B C 1
ATOM 4709 O O . TYR B 1 275 ? -14.413 -31.67 -8.243 1 96.77 275 TYR B O 1
ATOM 4717 N N . GLU B 1 276 ? -16.206 -31.201 -9.44 1 95.61 276 GLU B N 1
ATOM 4718 C CA . GLU B 1 276 ? -17.098 -31.144 -8.285 1 95.61 276 GLU B CA 1
ATOM 4719 C C . GLU B 1 276 ? -17.073 -32.454 -7.503 1 95.61 276 GLU B C 1
ATOM 4721 O O . GLU B 1 276 ? -17.125 -32.449 -6.271 1 95.61 276 GLU B O 1
ATOM 4726 N N . ASP B 1 277 ? -16.907 -33.511 -8.176 1 95.49 277 ASP B N 1
ATOM 4727 C CA . ASP B 1 277 ? -16.921 -34.836 -7.564 1 95.49 277 ASP B CA 1
ATOM 4728 C C . ASP B 1 277 ? -15.599 -35.128 -6.857 1 95.49 277 ASP B C 1
ATOM 4730 O O . ASP B 1 277 ? -15.566 -35.867 -5.871 1 95.49 277 ASP B O 1
ATOM 4734 N N . GLU B 1 278 ? -14.519 -34.474 -7.33 1 95.7 278 GLU B N 1
ATOM 4735 C CA . GLU B 1 278 ? -13.191 -34.89 -6.89 1 95.7 278 GLU B CA 1
ATOM 4736 C C . GLU B 1 278 ? -12.549 -33.832 -5.997 1 95.7 278 GLU B C 1
ATOM 4738 O O . GLU B 1 278 ? -11.544 -34.098 -5.334 1 95.7 278 GLU B O 1
ATOM 4743 N N . LYS B 1 279 ? -13.075 -32.656 -5.928 1 93.58 279 LYS B N 1
ATOM 4744 C CA . LYS B 1 279 ? -12.401 -31.51 -5.325 1 93.58 279 LYS B CA 1
ATOM 4745 C C . LYS B 1 279 ? -12.066 -31.777 -3.861 1 93.58 279 LYS B C 1
ATOM 4747 O O . LYS B 1 279 ? -11.02 -31.349 -3.37 1 93.58 279 LYS B O 1
ATOM 4752 N N . PHE B 1 280 ? -12.833 -32.552 -3.146 1 93.35 280 PHE B N 1
ATOM 4753 C CA . PHE B 1 280 ? -12.582 -32.817 -1.735 1 93.35 280 PHE B CA 1
ATOM 4754 C C . PHE B 1 280 ? -11.416 -33.784 -1.565 1 93.35 280 PHE B C 1
ATOM 4756 O O . PHE B 1 280 ? -10.735 -33.768 -0.537 1 93.35 280 PHE B O 1
ATOM 4763 N N . MET B 1 281 ? -11.12 -34.591 -2.579 1 96 281 MET B N 1
ATOM 4764 C CA . MET B 1 281 ? -9.989 -35.514 -2.544 1 96 281 MET B CA 1
ATOM 4765 C C . MET B 1 281 ? -8.693 -34.8 -2.914 1 96 281 MET B C 1
ATOM 4767 O O . MET B 1 281 ? -7.612 -35.202 -2.48 1 96 281 MET B O 1
ATOM 4771 N N . LEU B 1 282 ? -8.849 -33.729 -3.649 1 96.67 282 LEU B N 1
ATOM 4772 C CA . LEU B 1 282 ? -7.681 -32.995 -4.124 1 96.67 282 LEU B CA 1
ATOM 4773 C C . LEU B 1 282 ? -7.012 -32.239 -2.981 1 96.67 282 LEU B C 1
ATOM 4775 O O . LEU B 1 282 ? -5.817 -31.942 -3.043 1 96.67 282 LEU B O 1
ATOM 4779 N N . VAL B 1 283 ? -7.754 -31.927 -1.921 1 95.83 283 VAL B N 1
ATOM 4780 C CA . VAL B 1 283 ? -7.201 -31.16 -0.81 1 95.83 283 VAL B CA 1
ATOM 4781 C C . VAL B 1 283 ? -6.411 -32.083 0.114 1 95.83 283 VAL B C 1
ATOM 4783 O O . VAL B 1 283 ? -5.52 -31.633 0.838 1 95.83 283 VAL B O 1
ATOM 4786 N N . ASP B 1 284 ? -6.614 -33.371 0.094 1 96.36 284 ASP B N 1
ATOM 4787 C CA . ASP B 1 284 ? -6.076 -34.342 1.041 1 96.36 284 ASP B CA 1
ATOM 4788 C C . ASP B 1 284 ? -4.55 -34.36 1.003 1 96.36 284 ASP B C 1
ATOM 4790 O O . ASP B 1 284 ? -3.896 -34.243 2.041 1 96.36 284 ASP B O 1
ATOM 4794 N N . PRO B 1 285 ? -3.988 -34.46 -0.198 1 97.65 285 PRO B N 1
ATOM 4795 C CA . PRO B 1 285 ? -2.524 -34.483 -0.232 1 97.65 285 PRO B CA 1
ATOM 4796 C C . PRO B 1 285 ? -1.901 -33.199 0.31 1 97.65 285 PRO B C 1
ATOM 4798 O O . PRO B 1 285 ? -0.803 -33.232 0.873 1 97.65 285 PRO B O 1
ATOM 4801 N N . ILE B 1 286 ? -2.589 -32.078 0.119 1 97.6 286 ILE B N 1
ATOM 4802 C CA . ILE B 1 286 ? -2.08 -30.803 0.613 1 97.6 286 ILE B CA 1
ATOM 4803 C C . ILE B 1 286 ? -2.185 -30.76 2.135 1 97.6 286 ILE B C 1
ATOM 4805 O O . ILE B 1 286 ? -1.239 -30.361 2.818 1 97.6 286 ILE B O 1
ATOM 4809 N N . GLU B 1 287 ? -3.292 -31.21 2.644 1 95.51 287 GLU B N 1
ATOM 4810 C CA . GLU B 1 287 ? -3.518 -31.241 4.086 1 95.51 287 GLU B CA 1
ATOM 4811 C C . GLU B 1 287 ? -2.509 -32.149 4.783 1 95.51 287 GLU B C 1
ATOM 4813 O O . GLU B 1 287 ? -2.069 -31.857 5.897 1 95.51 287 GLU B O 1
ATOM 4818 N N . ALA B 1 288 ? -2.173 -33.168 4.126 1 96.11 288 ALA B N 1
ATOM 4819 C CA . ALA B 1 288 ? -1.275 -34.164 4.704 1 96.11 288 ALA B CA 1
ATOM 4820 C C . ALA B 1 288 ? 0.098 -33.562 4.993 1 96.11 288 ALA B C 1
ATOM 4822 O O . ALA B 1 288 ? 0.809 -34.024 5.889 1 96.11 288 ALA B O 1
ATOM 4823 N N . ILE B 1 289 ? 0.448 -32.486 4.303 1 94.66 289 ILE B N 1
ATOM 4824 C CA . ILE B 1 289 ? 1.784 -31.924 4.471 1 94.66 289 ILE B CA 1
ATOM 4825 C C . ILE B 1 289 ? 1.685 -30.53 5.086 1 94.66 289 ILE B C 1
ATOM 4827 O O . ILE B 1 289 ? 2.701 -29.866 5.301 1 94.66 289 ILE B O 1
ATOM 4831 N N . GLN B 1 290 ? 0.505 -30.103 5.368 1 92.95 290 GLN B N 1
ATOM 4832 C CA . GLN B 1 290 ? 0.287 -28.78 5.944 1 92.95 290 GLN B CA 1
ATOM 4833 C C . GLN B 1 290 ? 0.732 -28.735 7.403 1 92.95 290 GLN B C 1
ATOM 4835 O O . GLN B 1 290 ? 0.323 -29.573 8.209 1 92.95 290 GLN B O 1
ATOM 4840 N N . PRO B 1 291 ? 1.61 -27.786 7.641 1 83.45 291 PRO B N 1
ATOM 4841 C CA . PRO B 1 291 ? 1.952 -27.659 9.06 1 83.45 291 PRO B CA 1
ATOM 4842 C C . PRO B 1 291 ? 0.73 -27.414 9.942 1 83.45 291 PRO B C 1
ATOM 4844 O O . PRO B 1 291 ? -0.139 -26.611 9.59 1 83.45 291 PRO B O 1
ATOM 4847 N N . GLU B 1 292 ? 0.709 -28.023 11.078 1 81.6 292 GLU B N 1
ATOM 4848 C CA . GLU B 1 292 ? -0.434 -27.948 11.982 1 81.6 292 GLU B CA 1
ATOM 4849 C C . GLU B 1 292 ? -0.662 -26.519 12.466 1 81.6 292 GLU B C 1
ATOM 4851 O O . GLU B 1 292 ? -1.803 -26.106 12.684 1 81.6 292 GLU B O 1
ATOM 4856 N N . HIS B 1 293 ? 0.37 -25.831 12.593 1 75.73 293 HIS B N 1
ATOM 4857 C CA . HIS B 1 293 ? 0.268 -24.496 13.173 1 75.73 293 HIS B CA 1
ATOM 4858 C C . HIS B 1 293 ? -0.122 -23.466 12.119 1 75.73 293 HIS B C 1
ATOM 4860 O O . HIS B 1 293 ? -0.213 -22.272 12.415 1 75.73 293 HIS B O 1
ATOM 4866 N N . ARG B 1 294 ? -0.384 -23.942 10.909 1 84.15 294 ARG B N 1
ATOM 4867 C CA . ARG B 1 294 ? -0.794 -23.048 9.831 1 84.15 294 ARG B CA 1
ATOM 4868 C C . ARG B 1 294 ? -2.017 -23.594 9.103 1 84.15 294 ARG B C 1
ATOM 4870 O O . ARG B 1 294 ? -1.93 -23.983 7.936 1 84.15 294 ARG B O 1
ATOM 4877 N N . PRO B 1 295 ? -3.096 -23.549 9.685 1 88.61 295 PRO B N 1
ATOM 4878 C CA . PRO B 1 295 ? -4.293 -24.101 9.046 1 88.61 295 PRO B CA 1
ATOM 4879 C C . PRO B 1 295 ? -4.697 -23.336 7.788 1 88.61 295 PRO B C 1
ATOM 4881 O O . PRO B 1 295 ? -4.218 -22.223 7.557 1 88.61 295 PRO B O 1
ATOM 4884 N N . PHE B 1 296 ? -5.54 -23.982 7.047 1 91.35 296 PHE B N 1
ATOM 4885 C CA . PHE B 1 296 ? -6.082 -23.379 5.836 1 91.35 296 PHE B CA 1
ATOM 4886 C C . PHE B 1 296 ? -7.292 -22.51 6.159 1 91.35 296 PHE B C 1
ATOM 4888 O O . PHE B 1 296 ? -8.025 -22.787 7.111 1 91.35 296 PHE B O 1
ATOM 4895 N N . ASP B 1 297 ? -7.396 -21.46 5.403 1 88.97 297 ASP B N 1
ATOM 4896 C CA . ASP B 1 297 ? -8.682 -20.775 5.316 1 88.97 297 ASP B CA 1
ATOM 4897 C C . ASP B 1 297 ? -8.934 -20.258 3.901 1 88.97 297 ASP B C 1
ATOM 4899 O O . ASP B 1 297 ? -8.157 -20.537 2.985 1 88.97 297 ASP B O 1
ATOM 4903 N N . GLU B 1 298 ? -10.109 -19.679 3.699 1 91.91 298 GLU B N 1
ATOM 4904 C CA . GLU B 1 298 ? -10.503 -19.216 2.372 1 91.91 298 GLU B CA 1
ATOM 4905 C C . GLU B 1 298 ? -10.25 -17.72 2.212 1 91.91 298 GLU B C 1
ATOM 4907 O O . GLU B 1 298 ? -10.823 -17.079 1.328 1 91.91 298 GLU B O 1
ATOM 4912 N N . GLY B 1 299 ? -9.391 -17.189 3.165 1 87.09 299 GLY B N 1
ATOM 4913 C CA . GLY B 1 299 ? -9.168 -15.753 3.108 1 87.09 299 GLY B CA 1
ATOM 4914 C C . GLY B 1 299 ? -10.449 -14.945 3.197 1 87.09 299 GLY B C 1
ATOM 4915 O O . GLY B 1 299 ? -11.261 -15.156 4.1 1 87.09 299 GLY B O 1
ATOM 4916 N N . PHE B 1 300 ? -10.617 -14.018 2.258 1 85.92 300 PHE B N 1
ATOM 4917 C CA . PHE B 1 300 ? -11.763 -13.116 2.278 1 85.92 300 PHE B CA 1
ATOM 4918 C C . PHE B 1 300 ? -12.816 -13.556 1.269 1 85.92 300 PHE B C 1
ATOM 4920 O O . PHE B 1 300 ? -13.775 -12.827 1.006 1 85.92 300 PHE B O 1
ATOM 4927 N N . LEU B 1 301 ? -12.636 -14.679 0.727 1 91.27 301 LEU B N 1
ATOM 4928 C CA . LEU B 1 301 ? -13.465 -15.116 -0.391 1 91.27 301 LEU B CA 1
ATOM 4929 C C . LEU B 1 301 ? -14.944 -15.065 -0.025 1 91.27 301 LEU B C 1
ATOM 4931 O O . LEU B 1 301 ? -15.774 -14.64 -0.831 1 91.27 301 LEU B O 1
ATOM 4935 N N . TYR B 1 302 ? -15.3 -15.47 1.134 1 85.31 302 TYR B N 1
ATOM 4936 C CA . TYR B 1 302 ? -16.708 -15.501 1.515 1 85.31 302 TYR B CA 1
ATOM 4937 C C . TYR B 1 302 ? -16.976 -14.563 2.687 1 85.31 302 TYR B C 1
ATOM 4939 O O . TYR B 1 302 ? -18.04 -14.625 3.308 1 85.31 302 TYR B O 1
ATOM 4947 N N . LYS B 1 303 ? -15.961 -13.836 3.006 1 70.66 303 LYS B N 1
ATOM 4948 C CA . LYS B 1 303 ? -16.152 -12.923 4.129 1 70.66 303 LYS B CA 1
ATOM 4949 C C . LYS B 1 303 ? -16.836 -11.635 3.68 1 70.66 303 LYS B C 1
ATOM 4951 O O . LYS B 1 303 ? -16.593 -11.15 2.573 1 70.66 303 LYS B O 1
ATOM 4956 N N . GLN B 1 304 ? -18.25 -11.471 4.102 1 54.96 304 GLN B N 1
ATOM 4957 C CA . GLN B 1 304 ? -19.073 -10.321 3.742 1 54.96 304 GLN B CA 1
ATOM 4958 C C . GLN B 1 304 ? -18.585 -9.055 4.441 1 54.96 304 GLN B C 1
ATOM 4960 O O . GLN B 1 304 ? -18.046 -9.119 5.548 1 54.96 304 GLN B O 1
ATOM 4965 N N . THR B 1 305 ? -18.006 -8.041 3.718 1 45.01 305 THR B N 1
ATOM 4966 C CA . THR B 1 305 ? -17.953 -6.74 4.376 1 45.01 305 THR B CA 1
ATOM 4967 C C . THR B 1 305 ? -19.236 -6.479 5.16 1 45.01 305 THR B C 1
ATOM 4969 O O . THR B 1 305 ? -20.337 -6.682 4.644 1 45.01 305 THR B O 1
ATOM 4972 N N . VAL B 1 306 ? -19.3 -6.829 6.402 1 33.76 306 VAL B N 1
ATOM 4973 C CA . VAL B 1 306 ? -20.463 -6.387 7.165 1 33.76 306 VAL B CA 1
ATOM 4974 C C . VAL B 1 306 ? -20.719 -4.904 6.904 1 33.76 306 VAL B C 1
ATOM 4976 O O . VAL B 1 306 ? -19.883 -4.057 7.229 1 33.76 306 VAL B O 1
ATOM 4979 N N . TYR B 1 307 ? -20.925 -4.455 5.702 1 30.19 307 TYR B N 1
ATOM 4980 C CA . TYR B 1 307 ? -21.704 -3.231 5.853 1 30.19 307 TYR B CA 1
ATOM 4981 C C . TYR B 1 307 ? -22.997 -3.498 6.615 1 30.19 307 TYR B C 1
ATOM 4983 O O . TYR B 1 307 ? -23.591 -4.571 6.485 1 30.19 307 TYR B O 1
#

Sequence (614 aa):
MTELLVTPKSVKHIETLIEKGADAFVIGEQKFGLRLAGEFDKAAMIEAVDMIHRNGKKAYAAVNGIFHNYHLSAVEAYIDFLHEIKVDRIIFGDPAVVMYVKQHTDPIPLHWDAEALVTNYFQCNYWGEKGAARAQLARELSLDEILNIKAHANVEIEVQVHGMTCMFQSKRMLLGNYYTFQERQMKISRNDETNDLLLYDEERDNKYPVYEDYNGTHIMSPNDICLIEELEPLLEAGIDSLKIDGILQSESYINICTEQYREAIDLYNEDPDAYEDEKFMLVDPIEAIQPEHRPFDEGFLYKQTVYMTELLVTPKSVKHIETLIEKGADAFVIGEQKFGLRLAGEFDKAAMIEAVDMIHRNGKKAYAAVNGIFHNYHLSAVEAYIDFLHEIKVDRIIFGDPAVVMYVKQHTDPIPLHWDAEALVTNYFQCNYWGEKGAARAQLARELSLDEILNIKAHANVEIEVQVHGMTCMFQSKRMLLGNYYTFQERQMKISRNDETNDLLLYDEERDNKYPVYEDYNGTHIMSPNDICLIEELEPLLEAGIDSLKIDGILQSESYINICTEQYREAIDLYNEDPDAYEDEKFMLVDPIEAIQPEHRPFDEGFLYKQTVY

Solvent-accessible surface area (backbone atoms only — not comparable to full-atom values): 31617 Å² total; per-residue (Å²): 128,65,36,38,33,35,33,41,56,43,60,72,47,42,58,56,37,48,75,35,51,46,43,30,36,48,43,32,36,53,87,37,16,63,84,59,42,26,72,32,52,71,69,48,43,52,54,36,42,49,56,34,49,75,70,75,35,43,36,29,36,38,46,35,34,90,59,39,62,89,43,48,68,58,48,49,52,49,53,54,50,42,61,73,66,56,50,58,30,38,30,28,49,42,65,54,55,52,59,54,41,65,72,42,94,79,52,65,44,27,30,42,34,54,50,79,68,38,48,32,32,59,50,43,36,53,42,32,77,67,51,20,51,27,30,38,49,24,72,83,40,28,49,69,55,51,54,53,29,58,75,65,31,83,40,41,39,31,41,74,41,29,30,62,44,80,63,35,72,38,71,58,67,53,75,83,50,72,52,61,31,22,88,45,58,53,52,56,46,66,39,82,85,70,62,42,22,37,49,66,37,75,22,34,70,37,41,24,42,20,40,72,57,83,65,15,26,37,34,32,43,45,44,23,31,52,34,76,76,62,42,60,70,46,56,74,69,57,45,42,28,42,29,40,47,28,51,95,53,54,70,70,58,46,45,51,48,44,34,38,49,38,49,46,54,51,32,34,73,75,34,56,65,54,24,69,72,40,30,76,62,49,48,46,70,47,56,73,70,47,54,82,80,38,47,75,37,61,72,25,39,81,51,72,78,80,119,130,65,36,38,33,35,34,41,57,43,61,73,46,44,58,56,36,49,75,34,51,46,43,29,36,49,44,33,34,54,88,37,15,65,84,59,40,24,73,30,53,72,69,47,42,52,52,34,41,50,56,34,48,74,70,74,36,41,37,30,36,36,46,36,33,90,58,40,63,89,43,47,67,58,49,49,53,48,52,52,50,42,60,72,65,57,50,59,28,37,30,27,50,43,65,54,55,52,59,52,43,62,73,42,92,78,50,64,43,27,28,41,33,55,50,80,68,37,47,31,33,58,50,42,36,54,42,32,76,67,50,21,52,28,30,38,49,24,71,83,40,26,49,69,53,50,52,51,28,60,75,65,31,84,38,42,41,31,43,74,41,30,30,62,45,79,62,36,73,36,71,58,68,56,75,83,50,71,50,60,33,39,88,39,57,52,57,58,47,64,39,82,85,70,62,43,22,41,50,67,39,71,14,39,69,35,39,22,42,21,38,71,57,84,66,14,27,36,33,31,43,43,42,24,30,51,35,75,77,61,43,61,70,46,57,74,69,56,46,41,29,41,30,41,47,29,53,95,53,53,69,69,57,47,45,51,46,42,35,37,51,37,50,46,53,52,32,34,72,75,33,56,65,55,24,69,74,41,29,77,64,50,48,47,71,48,57,72,70,46,55,83,77,37,46,74,37,60,71,25,40,79,53,70,76,81,118

Radius of gyration: 24.67 Å; Cα contacts (8 Å, |Δi|>4): 1260; chains: 2; bounding box: 46×71×58 Å

InterPro domains:
  IPR001539 Peptidase U32 [PTHR30217] (2-305)
  IPR060007 Peptidase family U32, N-terminal domain [PF01136] (10-304)

Secondary structure (DSSP, 8-state):
--EEEE--SSHHHHHHHHHTT--EEEE--TTT-SS-SS---HHHHHHHHHHHHHTT-EEEEEE-----GGGHHHHHHHHHHHHHHT-SEEEESSHHHHHHHHTSSSPPPEEE--GGG--SHHHHHHHHTTTEEEEEPPSS--HHHHHHHHHH-SSEEEEEEEE--EEEEESS--SSS----SSS-------TTT--EEEEETTTTEEEEEEEETTEEEEE-SSEEE-GGG-HHHHHTT-SEEEE--TT--HHHHHHHHHHHHHHHHHHHH-HHHHHHHHHHHTHHHHHHS-TTS-EE-TTTT-----/--EEEE--SSHHHHHHHHHHT--EEEE--TTT-SS-SS---HHHHHHHHHHHHHTT-EEEEEE-----GGGHHHHHHHHHHHHHHT-SEEEESSHHHHHHHHTSSSPPPEEE--GGG--SHHHHHHHHTTTEEEEEPPSS--HHHHHHHHHH-SSEEEEEEEE--EEEEESS--SSS----SSS-------TTT--EEEEETTTTEEEEEEEETTEEEEE-SSEEE-GGG-HHHHHTT-SEEEE--TT--HHHHHHHHHHHHHHHHHHHH-HHHHHHHHHHHTHHHHHHS-TTS-EE-TTTT-----

Organism: Staphylococcus saprophyticus subsp. saprophyticus (strain ATCC 15305 / DSM 20229 / NCIMB 8711 / NCTC 7292 / S-41) (NCBI:txid342451)